Protein AF-0000000066164295 (afdb_homodimer)

Sequence (634 aa):
MLNEFIYPDKIFWEEKTDTYGRLVVEPLERGFGTTVGNSLRRVLLSSISGTAITAVKIYGIYHEFSAIEGVQEDAIELIANLKKIKFLMKGDSDVEILYLQKKGEGEVKASDIKTPPNVEILNPDQYIATITDPNKELNIEIRVERGRGYVPVEEMEAIGEVGWILVDADFSPVKKVGFRVDNVRVGKKSTYERLTLEIFTNGIKTPDQCMQEAIEILKKHYELLENIFTEKPTVPQKVAVDELAEKLSLSIEELDISQRALNSLKRIGITTIGDLVRMTEDELKSTKNIGRKALAEIKEALHKLGLELGMNIETQRMLNEFIYPDKIFWEEKTDTYGRLVVEPLERGFGTTVGNSLRRVLLSSISGTAITAVKIYGIYHEFSAIEGVQEDAIELIANLKKIKFLMKGDSDVEILYLQKKGEGEVKASDIKTPPNVEILNPDQYIATITDPNKELNIEIRVERGRGYVPVEEMEAIGEVGWILVDADFSPVKKVGFRVDNVRVGKKSTYERLTLEIFTNGIKTPDQCMQEAIEILKKHYELLENIFTEKPTVPQKVAVDELAEKLSLSIEELDISQRALNSLKRIGITTIGDLVRMTEDELKSTKNIGRKALAEIKEALHKLGLELGMNIETQR

Foldseek 3Di:
DPDPADAWPDWDWPDFDLFKTKIKTDFHAPPVLCVVQVLLQVCLQWPFKFKFWFKKFWPPDQEQPAQDPQWPDRSVQLVVLVRLWGKAFADDDFKDKKKAKDAAWFWDWQLRIDDPPRIDTPCGRRTRTTGRDRGDIIIMIIMMGMDTAKDQPVRDDDDPDGRMDTGITGGRQWDDKDKDKDWDDDPDDDTGIMIMMMTGGSSSGTPVRSSVVSVVVVVVVVVVVVCPDPDPVPVPPCPQVVVVVVQQAAFPVPFPADPQLSVQCVVVPHTGNVSFQQAALVRQCPRPSCHPVRSVSNQVRQVVSVTHHNDPDPPPD/DPDPADAWPDWDWPDFDLFKTKIKTDFHAPPVLCVVQVLLQVCLQWPFKFKFWFKKFWPPDQEQPAQDPQWPDGSVQLVVLVRLWGKAFADDDFKDKKKAKDAAWFWDFLLRIDDPPRIDTPCRRRTRTTGRDRGDIIIMIIMMGMDTAKDQPVRDDDDPDGRMDTGITGGRQWDDKDKDKDWDDDPDDDTGIMIMMMTGGSSSGTPVRSSVVSVVVVVVVVVVVVPDDPDPPPPPPCPQVVVVVVQQAAFPVPFPADPQLSVQCVVVPHTGNVSFQQAALVRQCPRPSCHPVRSVSNQVRQVVSVTHHNDPDPPPD

Structure (mmCIF, N/CA/C/O backbone):
data_AF-0000000066164295-model_v1
#
loop_
_entity.id
_entity.type
_entity.pdbx_description
1 polymer 'DNA-directed RNA polymerase subunit alpha'
#
loop_
_atom_site.group_PDB
_atom_site.id
_atom_site.type_symbol
_atom_site.label_atom_id
_atom_site.label_alt_id
_atom_site.label_comp_id
_atom_site.label_asym_id
_atom_site.label_entity_id
_atom_site.label_seq_id
_atom_site.pdbx_PDB_ins_code
_atom_site.Cartn_x
_atom_site.Cartn_y
_atom_site.Cartn_z
_atom_site.occupancy
_atom_site.B_iso_or_equiv
_atom_site.auth_seq_id
_atom_site.auth_comp_id
_atom_site.auth_asym_id
_atom_site.auth_atom_id
_atom_site.pdbx_PDB_model_num
ATOM 1 N N . MET A 1 1 ? 15.5 -21.812 -12.141 1 38.5 1 MET A N 1
ATOM 2 C CA . MET A 1 1 ? 15.297 -21.734 -10.695 1 38.5 1 MET A CA 1
ATOM 3 C C . MET A 1 1 ? 14.305 -20.625 -10.352 1 38.5 1 MET A C 1
ATOM 5 O O . MET A 1 1 ? 14.531 -19.453 -10.688 1 38.5 1 MET A O 1
ATOM 9 N N . LEU A 1 2 ? 13.016 -20.953 -10.336 1 50.47 2 LEU A N 1
ATOM 10 C CA . LEU A 1 2 ? 11.867 -20.062 -10.195 1 50.47 2 LEU A CA 1
ATOM 11 C C . LEU A 1 2 ? 12.07 -19.109 -9.023 1 50.47 2 LEU A C 1
ATOM 13 O O . LEU A 1 2 ? 12.398 -19.531 -7.914 1 50.47 2 LEU A O 1
ATOM 17 N N . ASN A 1 3 ? 12.422 -17.859 -9.305 1 60.12 3 ASN A N 1
ATOM 18 C CA . ASN A 1 3 ? 12.938 -16.719 -8.562 1 60.12 3 ASN A CA 1
ATOM 19 C C . ASN A 1 3 ? 12.039 -16.375 -7.375 1 60.12 3 ASN A C 1
ATOM 21 O O . ASN A 1 3 ? 10.812 -16.312 -7.516 1 60.12 3 ASN A O 1
ATOM 25 N N . GLU A 1 4 ? 12.5 -16.828 -6.184 1 73.31 4 GLU A N 1
ATOM 26 C CA . GLU A 1 4 ? 11.93 -16.422 -4.902 1 73.31 4 GLU A CA 1
ATOM 27 C C . GLU A 1 4 ? 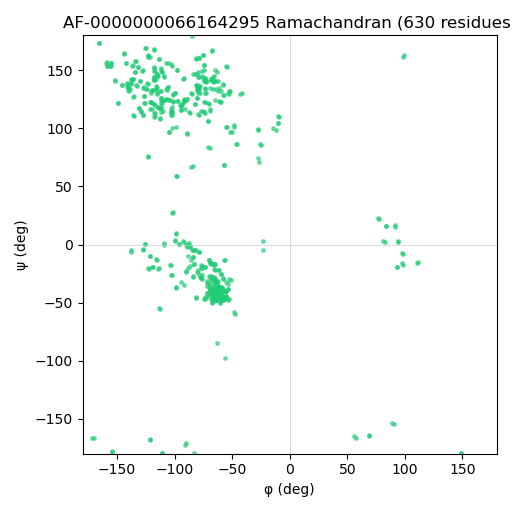11.602 -14.938 -4.875 1 73.31 4 GLU A C 1
ATOM 29 O O . GLU A 1 4 ? 12.32 -14.133 -5.477 1 73.31 4 GLU A O 1
ATOM 34 N N . PHE A 1 5 ? 10.43 -14.719 -4.461 1 86.44 5 PHE A N 1
ATOM 35 C CA . PHE A 1 5 ? 10.031 -13.328 -4.262 1 86.44 5 PHE A CA 1
ATOM 36 C C . PHE A 1 5 ? 11.039 -12.602 -3.381 1 86.44 5 PHE A C 1
ATOM 38 O O . PHE A 1 5 ? 11.438 -13.109 -2.332 1 86.44 5 PHE A O 1
ATOM 45 N N . ILE A 1 6 ? 11.438 -11.414 -3.834 1 88.62 6 ILE A N 1
ATOM 46 C CA . ILE A 1 6 ? 12.469 -10.734 -3.057 1 88.62 6 ILE A CA 1
ATOM 47 C C . ILE A 1 6 ? 11.875 -9.5 -2.389 1 88.62 6 ILE A C 1
ATOM 49 O O . ILE A 1 6 ? 10.938 -8.898 -2.904 1 88.62 6 ILE A O 1
ATOM 53 N N . TYR A 1 7 ? 12.445 -9.203 -1.208 1 92.5 7 TYR A N 1
ATOM 54 C CA . TYR A 1 7 ? 12.156 -7.98 -0.472 1 92.5 7 TYR A CA 1
ATOM 55 C C . TYR A 1 7 ? 13.367 -7.059 -0.445 1 92.5 7 TYR A C 1
ATOM 57 O O . TYR A 1 7 ? 14.508 -7.516 -0.559 1 92.5 7 TYR A O 1
ATOM 65 N N . PRO A 1 8 ? 13.031 -5.746 -0.378 1 92.81 8 PRO A N 1
ATOM 66 C CA . PRO A 1 8 ? 14.172 -4.832 -0.357 1 92.81 8 PRO A CA 1
ATOM 67 C C . PRO A 1 8 ? 15.062 -5.027 0.869 1 92.81 8 PRO A C 1
ATOM 69 O O . PRO A 1 8 ? 14.562 -5.277 1.967 1 92.81 8 PRO A O 1
ATOM 72 N N . ASP A 1 9 ? 16.359 -4.918 0.613 1 89.56 9 ASP A N 1
ATOM 73 C CA . ASP A 1 9 ? 17.312 -5.02 1.717 1 89.56 9 ASP A CA 1
ATOM 74 C C . ASP A 1 9 ? 18.156 -3.754 1.828 1 89.56 9 ASP A C 1
ATOM 76 O O . ASP A 1 9 ? 18.953 -3.611 2.762 1 89.56 9 ASP A O 1
ATOM 80 N N . LYS A 1 10 ? 18.031 -2.906 0.837 1 91.25 10 LYS A N 1
ATOM 81 C CA . LYS A 1 10 ? 18.672 -1.594 0.874 1 91.25 10 LYS A CA 1
ATOM 82 C C . LYS A 1 10 ? 17.641 -0.478 0.955 1 91.25 10 LYS A C 1
ATOM 84 O O . LYS A 1 10 ? 16.969 -0.175 -0.033 1 91.25 10 LYS A O 1
ATOM 89 N N . ILE A 1 11 ? 17.547 0.111 2.021 1 95 11 ILE A N 1
ATOM 90 C CA . ILE A 1 11 ? 16.656 1.227 2.297 1 95 11 ILE A CA 1
ATOM 91 C C . ILE A 1 11 ? 17.406 2.318 3.059 1 95 11 ILE A C 1
ATOM 93 O O . ILE A 1 11 ? 17.766 2.133 4.223 1 95 11 ILE A O 1
ATOM 97 N N . PHE A 1 12 ? 17.625 3.439 2.385 1 94.06 12 PHE A N 1
ATOM 98 C CA . PHE A 1 12 ? 18.438 4.461 3.035 1 94.06 12 PHE A CA 1
ATOM 99 C C . PHE A 1 12 ? 18.125 5.84 2.477 1 94.06 12 PHE A C 1
ATOM 101 O O . PHE A 1 12 ? 17.641 5.965 1.347 1 94.06 12 PHE A O 1
ATOM 108 N N . TRP A 1 13 ? 18.359 6.852 3.328 1 95.06 13 TRP A N 1
ATOM 109 C CA . TRP A 1 13 ? 18.281 8.234 2.871 1 95.06 13 TRP A CA 1
ATOM 110 C C . TRP A 1 13 ? 19.531 8.633 2.107 1 95.06 13 TRP A C 1
ATOM 112 O O . TRP A 1 13 ? 20.625 8.656 2.672 1 95.06 13 TRP A O 1
ATOM 122 N N . GLU A 1 14 ? 19.406 8.852 0.831 1 94.25 14 GLU A N 1
ATOM 123 C CA . GLU A 1 14 ? 20.547 9.344 0.054 1 94.25 14 GLU A CA 1
ATOM 124 C C . GLU A 1 14 ? 20.891 10.781 0.444 1 94.25 14 GLU A C 1
ATOM 126 O O . GLU A 1 14 ? 22.062 11.156 0.459 1 94.25 14 GLU A O 1
ATOM 131 N N . GLU A 1 15 ? 19.906 11.578 0.665 1 95 15 GLU A N 1
ATOM 132 C CA . GLU A 1 15 ? 19.984 12.953 1.148 1 95 15 GLU A CA 1
ATOM 133 C C . GLU A 1 15 ? 18.859 13.266 2.131 1 95 15 GLU A C 1
ATOM 135 O O . GLU A 1 15 ? 17.719 12.867 1.912 1 95 15 GLU A O 1
ATOM 140 N N . LYS A 1 16 ? 19.266 13.945 3.252 1 94.44 16 LYS A N 1
ATOM 141 C CA . LYS A 1 16 ? 18.234 14.312 4.223 1 94.44 16 LYS A CA 1
ATOM 142 C C . LYS A 1 16 ? 18.594 15.609 4.938 1 94.44 16 LYS A C 1
ATOM 144 O O . LYS A 1 16 ? 19.688 15.75 5.48 1 94.44 16 LYS A O 1
ATOM 149 N N . THR A 1 17 ? 17.703 16.547 4.801 1 96.44 17 THR A N 1
ATOM 150 C CA . THR A 1 17 ? 17.75 17.781 5.57 1 96.44 17 THR A CA 1
ATOM 151 C C . THR A 1 17 ? 16.469 17.953 6.391 1 96.44 17 THR A C 1
ATOM 153 O O . THR A 1 17 ? 15.68 17.016 6.52 1 96.44 17 THR A O 1
ATOM 156 N N . ASP A 1 18 ? 16.297 19.078 6.898 1 95.5 18 ASP A N 1
ATOM 157 C CA . ASP A 1 18 ? 15.125 19.328 7.719 1 95.5 18 ASP A CA 1
ATOM 158 C C . ASP A 1 18 ? 13.883 19.516 6.848 1 95.5 18 ASP A C 1
ATOM 160 O O . ASP A 1 18 ? 12.758 19.391 7.328 1 95.5 18 ASP A O 1
ATOM 164 N N . THR A 1 19 ? 14.133 19.828 5.59 1 97.38 19 THR A N 1
ATOM 165 C CA . THR A 1 19 ? 12.977 20.156 4.754 1 97.38 19 THR A CA 1
ATOM 166 C C . THR A 1 19 ? 12.977 19.312 3.482 1 97.38 19 THR A C 1
ATOM 168 O O . THR A 1 19 ? 12.062 19.422 2.662 1 97.38 19 THR A O 1
ATOM 171 N N . TYR A 1 20 ? 14.023 18.531 3.312 1 98 20 TYR A N 1
ATOM 172 C CA . TYR A 1 20 ? 14.148 17.734 2.102 1 98 20 TYR A CA 1
ATOM 173 C C . TYR A 1 20 ? 14.719 16.359 2.414 1 98 20 TYR A C 1
ATOM 175 O O . TYR A 1 20 ? 15.625 16.234 3.244 1 98 20 TYR A O 1
ATOM 183 N N . GLY A 1 21 ? 14.172 15.336 1.778 1 97.38 21 GLY A N 1
ATOM 184 C CA . GLY A 1 21 ? 14.695 13.984 1.879 1 97.38 21 GLY A CA 1
ATOM 185 C C . GLY A 1 21 ? 14.547 13.188 0.597 1 97.38 21 GLY A C 1
ATOM 186 O O . GLY A 1 21 ? 13.539 13.312 -0.105 1 97.38 21 GLY A O 1
ATOM 187 N N . ARG A 1 22 ? 15.57 12.523 0.33 1 97.75 22 ARG A N 1
ATOM 188 C CA . ARG A 1 22 ? 15.562 11.578 -0.783 1 97.75 22 ARG A CA 1
ATOM 189 C C . ARG A 1 22 ? 15.797 10.148 -0.294 1 97.75 22 ARG A C 1
ATOM 191 O O . ARG A 1 22 ? 16.891 9.82 0.178 1 97.75 22 ARG A O 1
ATOM 198 N N . LEU A 1 23 ? 14.828 9.289 -0.397 1 97.25 23 LEU A N 1
ATOM 199 C CA . LEU A 1 23 ? 14.852 7.914 0.096 1 97.25 23 LEU A CA 1
ATOM 200 C C . LEU A 1 23 ? 15 6.926 -1.056 1 97.25 23 LEU A C 1
ATOM 202 O O . LEU A 1 23 ? 14.328 7.051 -2.078 1 97.25 23 LEU A O 1
ATOM 206 N N . VAL A 1 24 ? 15.859 5.969 -0.858 1 97.12 24 VAL A N 1
ATOM 207 C CA . VAL A 1 24 ? 16.078 4.922 -1.852 1 97.12 24 VAL A CA 1
ATOM 208 C C . VAL A 1 24 ? 15.672 3.568 -1.271 1 97.12 24 VAL A C 1
ATOM 210 O O . VAL A 1 24 ? 16.031 3.236 -0.142 1 97.12 24 VAL A O 1
ATOM 213 N N . VAL A 1 25 ? 14.938 2.807 -2.043 1 96.75 25 VAL A N 1
ATOM 214 C CA . VAL A 1 25 ? 14.492 1.469 -1.664 1 96.75 25 VAL A CA 1
ATOM 215 C C . VAL A 1 25 ? 14.797 0.486 -2.795 1 96.75 25 VAL A C 1
ATOM 217 O O . VAL A 1 25 ? 14.297 0.647 -3.912 1 96.75 25 VAL A O 1
ATOM 220 N N . GLU A 1 26 ? 15.586 -0.466 -2.625 1 94.38 26 GLU A N 1
ATOM 221 C CA . GLU A 1 26 ? 15.922 -1.484 -3.615 1 94.38 26 GLU A CA 1
ATOM 222 C C . GLU A 1 26 ? 16.484 -2.74 -2.951 1 94.38 26 GLU A C 1
ATOM 224 O O . GLU A 1 26 ? 16.953 -2.689 -1.812 1 94.38 26 GLU A O 1
ATOM 229 N N . PRO A 1 27 ? 16.359 -3.875 -3.643 1 95.06 27 PRO A N 1
ATOM 230 C CA . PRO A 1 27 ? 15.641 -4.137 -4.891 1 95.06 27 PRO A CA 1
ATOM 231 C C . PRO A 1 27 ? 14.156 -4.414 -4.66 1 95.06 27 PRO A C 1
ATOM 233 O O . PRO A 1 27 ? 13.773 -4.883 -3.588 1 95.06 27 PRO A O 1
ATOM 236 N N . LEU A 1 28 ? 13.344 -3.996 -5.617 1 95.44 28 LEU A N 1
ATOM 237 C CA . LEU A 1 28 ? 11.914 -4.289 -5.59 1 95.44 28 LEU A CA 1
ATOM 238 C C . LEU A 1 28 ? 11.508 -5.137 -6.789 1 95.44 28 LEU A C 1
ATOM 240 O O . LEU A 1 28 ? 12.062 -4.98 -7.879 1 95.44 28 LEU A O 1
ATOM 244 N N . GLU A 1 29 ? 10.578 -6.074 -6.484 1 93.25 29 GLU A N 1
ATOM 245 C CA . GLU A 1 29 ? 10 -6.801 -7.613 1 93.25 29 GLU A CA 1
ATOM 246 C C . GLU A 1 29 ? 9.414 -5.84 -8.641 1 93.25 29 GLU A C 1
ATOM 248 O O . GLU A 1 29 ? 9.023 -4.723 -8.305 1 93.25 29 GLU A O 1
ATOM 253 N N . ARG A 1 30 ? 9.406 -6.34 -9.844 1 90.94 30 ARG A N 1
ATOM 254 C CA . ARG A 1 30 ? 8.828 -5.516 -10.898 1 90.94 30 ARG A CA 1
ATOM 255 C C . ARG A 1 30 ? 7.418 -5.059 -10.523 1 90.94 30 ARG A C 1
ATOM 257 O O . ARG A 1 30 ? 6.594 -5.867 -10.094 1 90.94 30 ARG A O 1
ATOM 264 N N . GLY A 1 31 ? 7.219 -3.73 -10.672 1 93 31 GLY A N 1
ATOM 265 C CA . GLY A 1 31 ? 5.906 -3.168 -10.383 1 93 31 GLY A CA 1
ATOM 266 C C . GLY A 1 31 ? 5.773 -2.666 -8.953 1 93 31 GLY A C 1
ATOM 267 O O . GLY A 1 31 ? 4.906 -1.845 -8.656 1 93 31 GLY A O 1
ATOM 268 N N . PHE A 1 32 ? 6.598 -3.092 -8.102 1 96.25 32 PHE A N 1
ATOM 269 C CA . PHE A 1 32 ? 6.469 -2.73 -6.695 1 96.25 32 PHE A CA 1
ATOM 270 C C . PHE A 1 32 ? 6.977 -1.313 -6.453 1 96.25 32 PHE A C 1
ATOM 272 O O . PHE A 1 32 ? 6.566 -0.658 -5.492 1 96.25 32 PHE A O 1
ATOM 279 N N . GLY A 1 33 ? 7.93 -0.9 -7.301 1 97.12 33 GLY A N 1
ATOM 280 C CA . GLY A 1 33 ? 8.312 0.498 -7.195 1 97.12 33 GLY A CA 1
ATOM 281 C C . GLY A 1 33 ? 7.137 1.451 -7.27 1 97.12 33 GLY A C 1
ATOM 282 O O . GLY A 1 33 ? 6.996 2.34 -6.426 1 97.12 33 GLY A O 1
ATOM 283 N N . THR A 1 34 ? 6.316 1.197 -8.242 1 96.19 34 THR A N 1
ATOM 284 C CA . THR A 1 34 ? 5.145 2.041 -8.445 1 96.19 34 THR A CA 1
ATOM 285 C C . THR A 1 34 ? 4.109 1.8 -7.352 1 96.19 34 THR A C 1
ATOM 287 O O . THR A 1 34 ? 3.484 2.742 -6.863 1 96.19 34 THR A O 1
ATOM 290 N N . THR A 1 35 ? 3.9 0.555 -6.984 1 96.25 35 THR A N 1
ATOM 291 C CA . THR A 1 35 ? 2.912 0.198 -5.973 1 96.25 35 THR A CA 1
ATOM 292 C C . THR A 1 35 ? 3.238 0.865 -4.637 1 96.25 35 THR A C 1
ATOM 294 O O . THR A 1 35 ? 2.396 1.554 -4.059 1 96.25 35 THR A O 1
ATOM 297 N N . VAL A 1 36 ? 4.414 0.76 -4.195 1 97.44 36 VAL A N 1
ATOM 298 C CA . VAL A 1 36 ? 4.852 1.32 -2.922 1 97.44 36 VAL A CA 1
ATOM 299 C C . VAL A 1 36 ? 4.996 2.836 -3.045 1 97.44 36 VAL A C 1
ATOM 301 O O . VAL A 1 36 ? 4.52 3.584 -2.189 1 97.44 36 VAL A O 1
ATOM 304 N N . GLY A 1 37 ? 5.648 3.268 -4.125 1 97.81 37 GLY A N 1
ATOM 305 C CA . GLY A 1 37 ? 5.875 4.688 -4.344 1 97.81 37 GLY A CA 1
ATOM 306 C C . GLY A 1 37 ? 4.59 5.496 -4.383 1 97.81 37 GLY A C 1
ATOM 307 O O . GLY A 1 37 ? 4.484 6.535 -3.725 1 97.81 37 GLY A O 1
ATOM 308 N N . ASN A 1 38 ? 3.656 5.008 -5.137 1 96.25 38 ASN A N 1
ATOM 309 C CA . ASN A 1 38 ? 2.393 5.723 -5.293 1 96.25 38 ASN A CA 1
ATOM 310 C C . ASN A 1 38 ? 1.605 5.758 -3.984 1 96.25 38 ASN A C 1
ATOM 312 O O . ASN A 1 38 ? 0.994 6.773 -3.65 1 96.25 38 ASN A O 1
ATOM 316 N N . SER A 1 39 ? 1.544 4.66 -3.326 1 97.56 39 SER A N 1
ATOM 317 C CA . SER A 1 39 ? 0.853 4.617 -2.041 1 97.56 39 SER A CA 1
ATOM 318 C C . SER A 1 39 ? 1.458 5.613 -1.056 1 97.56 39 SER A C 1
ATOM 320 O O . SER A 1 39 ? 0.733 6.371 -0.408 1 97.56 39 SER A O 1
ATOM 322 N N . LEU A 1 40 ? 2.729 5.656 -0.984 1 98.12 40 LEU A N 1
ATOM 323 C CA . LEU A 1 40 ? 3.422 6.559 -0.071 1 98.12 40 LEU A CA 1
ATOM 324 C C . LEU A 1 40 ? 3.199 8.016 -0.472 1 98.12 40 LEU A C 1
ATOM 326 O O . LEU A 1 40 ? 2.951 8.867 0.383 1 98.12 40 LEU A O 1
ATOM 330 N N . ARG A 1 41 ? 3.32 8.258 -1.77 1 97.88 41 ARG A N 1
ATOM 331 C CA . ARG A 1 41 ? 3.123 9.617 -2.252 1 97.88 41 ARG A CA 1
ATOM 332 C C . ARG A 1 41 ? 1.75 10.148 -1.85 1 97.88 41 ARG A C 1
ATOM 334 O O . ARG A 1 41 ? 1.634 11.266 -1.341 1 97.88 41 ARG A O 1
ATOM 341 N N . ARG A 1 42 ? 0.739 9.375 -2.039 1 96.06 42 ARG A N 1
ATOM 342 C CA . ARG A 1 42 ? -0.626 9.805 -1.75 1 96.06 42 ARG A CA 1
ATOM 343 C C . ARG A 1 42 ? -0.813 10.062 -0.26 1 96.06 42 ARG A C 1
ATOM 345 O O . ARG A 1 42 ? -1.384 11.086 0.13 1 96.06 42 ARG A O 1
ATOM 352 N N . VAL A 1 43 ? -0.344 9.141 0.555 1 97.25 43 VAL A N 1
ATOM 353 C CA . VAL A 1 43 ? -0.508 9.258 2 1 97.25 43 VAL A CA 1
ATOM 354 C C . VAL A 1 43 ? 0.295 10.445 2.516 1 97.25 43 VAL A C 1
ATOM 356 O O . VAL A 1 43 ? -0.194 11.227 3.342 1 97.25 43 VAL A O 1
ATOM 359 N N . LEU A 1 44 ? 1.493 10.648 1.997 1 98 44 LEU A N 1
ATOM 360 C CA . LEU A 1 44 ? 2.361 11.742 2.414 1 98 44 LEU A CA 1
ATOM 361 C C . LEU A 1 44 ? 1.725 13.094 2.096 1 98 44 LEU A C 1
ATOM 363 O O . LEU A 1 44 ? 1.836 14.039 2.883 1 98 44 LEU A O 1
ATOM 367 N N . LEU A 1 45 ? 1 13.141 1.046 1 95.81 45 LEU A N 1
ATOM 368 C CA . LEU A 1 45 ? 0.436 14.406 0.601 1 95.81 45 LEU A CA 1
ATOM 369 C C . LEU A 1 45 ? -0.868 14.711 1.332 1 95.81 45 LEU A C 1
ATOM 371 O O . LEU A 1 45 ? -1.179 15.875 1.601 1 95.81 45 LEU A O 1
ATOM 375 N N . SER A 1 46 ? -1.544 13.703 1.762 1 93 46 SER A N 1
ATOM 376 C CA . SER A 1 46 ? -2.928 13.961 2.146 1 93 46 SER A CA 1
ATOM 377 C C . SER A 1 46 ? -3.162 13.633 3.617 1 93 46 SER A C 1
ATOM 379 O O . SER A 1 46 ? -4.102 14.148 4.23 1 93 46 SER A O 1
ATOM 381 N N . SER A 1 47 ? -2.291 12.836 4.207 1 95.19 47 SER A N 1
ATOM 382 C CA . SER A 1 47 ? -2.771 12.195 5.426 1 95.19 47 SER A CA 1
ATOM 383 C C . SER A 1 47 ? -1.83 12.461 6.598 1 95.19 47 SER A C 1
ATOM 385 O O . SER A 1 47 ? -2.084 12.016 7.719 1 95.19 47 SER A O 1
ATOM 387 N N . ILE A 1 48 ? -0.809 13.172 6.355 1 96.88 48 ILE A N 1
ATOM 388 C CA . ILE A 1 48 ? 0.121 13.477 7.441 1 96.88 48 ILE A CA 1
ATOM 389 C C . ILE A 1 48 ? -0.443 14.602 8.305 1 96.88 48 ILE A C 1
ATOM 391 O O . ILE A 1 48 ? -0.941 15.602 7.785 1 96.88 48 ILE A O 1
ATOM 395 N N . SER A 1 49 ? -0.368 14.383 9.57 1 94.75 49 SER A N 1
ATOM 396 C CA . SER A 1 49 ? -0.917 15.359 10.5 1 94.75 49 SER A CA 1
ATOM 397 C C . SER A 1 49 ? -0.03 16.594 10.594 1 94.75 49 SER A C 1
ATOM 399 O O . SER A 1 49 ? 1.197 16.5 10.539 1 94.75 49 SER A O 1
ATOM 401 N N . GLY A 1 50 ? -0.666 17.75 10.68 1 95.38 50 GLY A N 1
ATOM 402 C CA . GLY A 1 50 ? 0.025 19.016 10.859 1 95.38 50 GLY A CA 1
ATOM 403 C C . GLY A 1 50 ? -0.828 20.078 11.531 1 95.38 50 GLY A C 1
ATOM 404 O O . GLY A 1 50 ? -1.922 19.781 12.016 1 95.38 50 GLY A O 1
ATOM 405 N N . THR A 1 51 ? -0.276 21.25 11.68 1 95.56 51 THR A N 1
ATOM 406 C CA . THR A 1 51 ? -0.959 22.359 12.336 1 95.56 51 THR A CA 1
ATOM 407 C C . THR A 1 51 ? -1.148 23.516 11.359 1 95.56 51 THR A C 1
ATOM 409 O O . THR A 1 51 ? -0.359 23.688 10.43 1 95.56 51 THR A O 1
ATOM 412 N N . ALA A 1 52 ? -2.211 24.219 11.586 1 96.19 52 ALA A N 1
ATOM 413 C CA . ALA A 1 52 ? -2.473 25.406 10.766 1 96.19 52 ALA A CA 1
ATOM 414 C C . ALA A 1 52 ? -3.361 26.406 11.508 1 96.19 52 ALA A C 1
ATOM 416 O O . ALA A 1 52 ? -4.066 26.031 12.445 1 96.19 52 ALA A O 1
ATOM 417 N N . ILE A 1 53 ? -3.26 27.625 11.117 1 96.94 53 ILE A N 1
ATOM 418 C CA . ILE A 1 53 ? -4.199 28.641 11.57 1 96.94 53 ILE A CA 1
ATOM 419 C C . ILE A 1 53 ? -5.551 28.438 10.891 1 96.94 53 ILE A C 1
ATOM 421 O O . ILE A 1 53 ? -5.621 28.266 9.672 1 96.94 53 ILE A O 1
ATOM 425 N N . THR A 1 54 ? -6.586 28.438 11.688 1 96.38 54 THR A N 1
ATOM 426 C CA . THR A 1 54 ? -7.91 28.203 11.117 1 96.38 54 THR A CA 1
ATOM 427 C C . THR A 1 54 ? -8.773 29.453 11.25 1 96.38 54 THR A C 1
ATOM 429 O O . THR A 1 54 ? -9.781 29.594 10.555 1 96.38 54 THR A O 1
ATOM 432 N N . ALA A 1 55 ? -8.391 30.312 12.18 1 96.69 55 ALA A N 1
ATOM 433 C CA . ALA A 1 55 ? -9.156 31.547 12.391 1 96.69 55 ALA A CA 1
ATOM 434 C C . ALA A 1 55 ? -8.305 32.594 13.094 1 96.69 55 ALA A C 1
ATOM 436 O O . ALA A 1 55 ? -7.355 32.281 13.805 1 96.69 55 ALA A O 1
ATOM 437 N N . VAL A 1 56 ? -8.688 33.844 12.828 1 97.31 56 VAL A N 1
ATOM 438 C CA . VAL A 1 56 ? -8 34.969 13.445 1 97.31 56 VAL A CA 1
ATOM 439 C C . VAL A 1 56 ? -9.016 36 13.891 1 97.31 56 VAL A C 1
ATOM 441 O O . VAL A 1 56 ? -10 36.25 13.195 1 97.31 56 VAL A O 1
ATOM 444 N N . LYS A 1 57 ? -8.766 36.531 15.047 1 96.75 57 LYS A N 1
ATOM 445 C CA . LYS A 1 57 ? -9.562 37.625 15.555 1 96.75 57 LYS A CA 1
ATOM 446 C C . LYS A 1 57 ? -8.703 38.875 15.758 1 96.75 57 LYS A C 1
ATOM 448 O O . LYS A 1 57 ? -7.84 38.906 16.625 1 96.75 57 LYS A O 1
ATOM 453 N N . ILE A 1 58 ? -8.93 39.875 14.922 1 96.31 58 ILE A N 1
ATOM 454 C CA . ILE A 1 58 ? -8.258 41.156 15.031 1 96.31 58 ILE A CA 1
ATOM 455 C C . ILE A 1 58 ? -9.203 42.188 15.648 1 96.31 58 ILE A C 1
ATOM 457 O O . ILE A 1 58 ? -10.227 42.531 15.047 1 96.31 58 ILE A O 1
ATOM 461 N N . TYR A 1 59 ? -8.812 42.656 16.781 1 94.38 59 TYR A N 1
ATOM 462 C CA . TYR A 1 59 ? -9.719 43.562 17.5 1 94.38 59 TYR A CA 1
ATOM 463 C C . TYR A 1 59 ? -9.992 44.812 16.688 1 94.38 59 TYR A C 1
ATOM 465 O O . TYR A 1 59 ? -9.055 45.531 16.281 1 94.38 59 TYR A O 1
ATOM 473 N N . GLY A 1 60 ? -11.242 45.125 16.406 1 90.94 60 GLY A N 1
ATOM 474 C CA . GLY A 1 60 ? -11.656 46.281 15.641 1 90.94 60 GLY A CA 1
ATOM 475 C C . GLY A 1 60 ? -11.922 45.969 14.18 1 90.94 60 GLY A C 1
ATOM 476 O O . GLY A 1 60 ? -12.359 46.844 13.422 1 90.94 60 GLY A O 1
ATOM 477 N N . ILE A 1 61 ? -11.594 44.75 13.781 1 91.56 61 ILE A N 1
ATOM 478 C CA . ILE A 1 61 ? -11.766 44.312 12.398 1 91.56 61 ILE A CA 1
ATOM 479 C C . ILE A 1 61 ? -12.719 43.125 12.344 1 91.56 61 ILE A C 1
ATOM 481 O O . ILE A 1 61 ? -12.555 42.156 13.078 1 91.56 61 ILE A O 1
ATOM 485 N N . TYR A 1 62 ? -13.688 43.219 11.391 1 86.94 62 TYR A N 1
ATOM 486 C CA . TYR A 1 62 ? -14.703 42.156 11.391 1 86.94 62 TYR A CA 1
ATOM 487 C C . TYR A 1 62 ? -14.648 41.344 10.102 1 86.94 62 TYR A C 1
ATOM 489 O O . TYR A 1 62 ? -15.289 40.312 10 1 86.94 62 TYR A O 1
ATOM 497 N N . HIS A 1 63 ? -13.93 41.844 9.148 1 87.88 63 HIS A N 1
ATOM 498 C CA . HIS A 1 63 ? -13.742 41.094 7.91 1 87.88 63 HIS A CA 1
ATOM 499 C C . HIS A 1 63 ? -12.336 41.312 7.352 1 87.88 63 HIS A C 1
ATOM 501 O O . HIS A 1 63 ? -11.633 42.25 7.758 1 87.88 63 HIS A O 1
ATOM 507 N N . GLU A 1 64 ? -11.961 40.469 6.441 1 88.5 64 GLU A N 1
ATOM 508 C CA . GLU A 1 64 ? -10.578 40.406 5.98 1 88.5 64 GLU A CA 1
ATOM 509 C C . GLU A 1 64 ? -10.289 41.531 4.992 1 88.5 64 GLU A C 1
ATOM 511 O O . GLU A 1 64 ? -9.125 41.812 4.672 1 88.5 64 GLU A O 1
ATOM 516 N N . PHE A 1 65 ? -11.211 42.344 4.535 1 88.88 65 PHE A N 1
ATOM 517 C CA . PHE A 1 65 ? -11.008 43.375 3.529 1 88.88 65 PHE A CA 1
ATOM 518 C C . PHE A 1 65 ? -10.922 44.75 4.176 1 88.88 65 PHE A C 1
ATOM 520 O O . PHE A 1 65 ? -11.172 45.781 3.521 1 88.88 65 PHE A O 1
ATOM 527 N N . SER A 1 66 ? -10.5 44.781 5.375 1 91.56 66 SER A N 1
ATOM 528 C CA . SER A 1 66 ? -10.461 46.031 6.117 1 91.56 66 SER A CA 1
ATOM 529 C C . SER A 1 66 ? -9.023 46.5 6.312 1 91.56 66 SER A C 1
ATOM 531 O O . SER A 1 66 ? -8.117 45.688 6.484 1 91.56 66 SER A O 1
ATOM 533 N N . ALA A 1 67 ? -8.922 47.812 6.262 1 94.56 67 ALA A N 1
ATOM 534 C CA . ALA A 1 67 ? -7.676 48.406 6.738 1 94.56 67 ALA A CA 1
ATOM 535 C C . ALA A 1 67 ? -7.602 48.375 8.266 1 94.56 67 ALA A C 1
ATOM 537 O O . ALA A 1 67 ? -8.633 48.312 8.938 1 94.56 67 ALA A O 1
ATOM 538 N N . ILE A 1 68 ? -6.438 48.375 8.719 1 95.94 68 ILE A N 1
ATOM 539 C CA . ILE A 1 68 ? -6.227 48.438 10.156 1 95.94 68 ILE A CA 1
ATOM 540 C C . ILE A 1 68 ? -5.625 49.812 10.523 1 95.94 68 ILE A C 1
ATOM 542 O O . ILE A 1 68 ? -4.469 50.094 10.195 1 95.94 68 ILE A O 1
ATOM 546 N N . GLU A 1 69 ? -6.418 50.5 11.242 1 94.81 69 GLU A N 1
ATOM 547 C CA . GLU A 1 69 ? -5.957 51.844 11.617 1 94.81 69 GLU A CA 1
ATOM 548 C C . GLU A 1 69 ? -4.688 51.75 12.453 1 94.81 69 GLU A C 1
ATOM 550 O O . GLU A 1 69 ? -4.613 51 13.414 1 94.81 69 GLU A O 1
ATOM 555 N N . GLY A 1 70 ? -3.637 52.594 12.07 1 96.38 70 GLY A N 1
ATOM 556 C CA . GLY A 1 70 ? -2.396 52.656 12.82 1 96.38 70 GLY A CA 1
ATOM 557 C C . GLY A 1 70 ? -1.425 51.531 12.484 1 96.38 70 GLY A C 1
ATOM 558 O O . GLY A 1 70 ? -0.408 51.375 13.164 1 96.38 70 GLY A O 1
ATOM 559 N N . VAL A 1 71 ? -1.801 50.75 11.578 1 97.25 71 VAL A N 1
ATOM 560 C CA . VAL A 1 71 ? -0.958 49.656 11.148 1 97.25 71 VAL A CA 1
ATOM 561 C C . VAL A 1 71 ? -0.7 49.75 9.641 1 97.25 71 VAL A C 1
ATOM 563 O O . VAL A 1 71 ? -1.6 50.094 8.875 1 97.25 71 VAL A O 1
ATOM 566 N N . GLN A 1 72 ? 0.462 49.5 9.195 1 97.94 72 GLN A N 1
ATOM 567 C CA . GLN A 1 72 ? 0.86 49.625 7.801 1 97.94 72 GLN A CA 1
ATOM 568 C C . GLN A 1 72 ? 0.102 48.625 6.922 1 97.94 72 GLN A C 1
ATOM 570 O O . GLN A 1 72 ? -0.388 49 5.848 1 97.94 72 GLN A O 1
ATOM 575 N N . GLU A 1 73 ? 0.022 47.375 7.301 1 97.38 73 GLU A N 1
ATOM 576 C CA . GLU A 1 73 ? -0.628 46.281 6.547 1 97.38 73 GLU A CA 1
ATOM 577 C C . GLU A 1 73 ? -2.141 46.312 6.746 1 97.38 73 GLU A C 1
ATOM 579 O O . GLU A 1 73 ? -2.625 46.656 7.828 1 97.38 73 GLU A O 1
ATOM 584 N N . ASP A 1 74 ? -2.836 45.938 5.738 1 97.06 74 ASP A N 1
ATOM 585 C CA . ASP A 1 74 ? -4.266 45.688 5.926 1 97.06 74 ASP A CA 1
ATOM 586 C C . ASP A 1 74 ? -4.52 44.281 6.461 1 97.06 74 ASP A C 1
ATOM 588 O O . ASP A 1 74 ? -3.58 43.531 6.73 1 97.06 74 ASP A O 1
ATOM 592 N N . ALA A 1 75 ? -5.777 43.969 6.645 1 97.06 75 ALA A N 1
ATOM 593 C CA . ALA A 1 75 ? -6.133 42.688 7.293 1 97.06 75 ALA A CA 1
ATOM 594 C C . ALA A 1 75 ? -5.699 41.5 6.445 1 97.06 75 ALA A C 1
ATOM 596 O O . ALA A 1 75 ? -5.203 40.5 6.977 1 97.06 75 ALA A O 1
ATOM 597 N N . ILE A 1 76 ? -5.809 41.562 5.129 1 97.12 76 ILE A N 1
ATOM 598 C CA . ILE A 1 76 ? -5.457 40.5 4.219 1 97.12 76 ILE A CA 1
ATOM 599 C C . ILE A 1 76 ? -3.957 40.219 4.305 1 97.12 76 ILE A C 1
ATOM 601 O O . ILE A 1 76 ? -3.543 39.062 4.449 1 97.12 76 ILE A O 1
ATOM 605 N N . GLU A 1 77 ? -3.236 41.219 4.258 1 97.88 77 GLU A N 1
ATOM 606 C CA . GLU A 1 77 ? -1.784 41.094 4.324 1 97.88 77 GLU A CA 1
ATOM 607 C C . GLU A 1 77 ? -1.337 40.562 5.68 1 97.88 77 GLU A C 1
ATOM 609 O O . GLU A 1 77 ? -0.444 39.719 5.75 1 97.88 77 GLU A O 1
ATOM 614 N N . LEU A 1 78 ? -1.943 41.062 6.711 1 98.06 78 LEU A N 1
ATOM 615 C CA . LEU A 1 78 ? -1.606 40.625 8.062 1 98.06 78 LEU A CA 1
ATOM 616 C C . LEU A 1 78 ? -1.886 39.156 8.227 1 98.06 78 LEU A C 1
ATOM 618 O O . LEU A 1 78 ? -1.044 38.406 8.742 1 98.06 78 LEU A O 1
ATOM 622 N N . ILE A 1 79 ? -2.99 38.75 7.707 1 97.75 79 ILE A N 1
ATOM 623 C CA . ILE A 1 79 ? -3.389 37.344 7.824 1 97.75 79 ILE A CA 1
ATOM 624 C C . ILE A 1 79 ? -2.438 36.469 7.008 1 97.75 79 ILE A C 1
ATOM 626 O O . ILE A 1 79 ? -2.037 35.375 7.457 1 97.75 79 ILE A O 1
ATOM 630 N N . ALA A 1 80 ? -2.125 36.938 5.855 1 97.81 80 ALA A N 1
ATOM 631 C CA . ALA A 1 80 ? -1.171 36.219 5.023 1 97.81 80 ALA A CA 1
ATOM 632 C C . ALA A 1 80 ? 0.159 36.031 5.75 1 97.81 80 ALA A C 1
ATOM 634 O O . ALA A 1 80 ? 0.772 34.969 5.668 1 97.81 80 ALA A O 1
ATOM 635 N N . ASN A 1 81 ? 0.541 37.031 6.426 1 98.44 81 ASN A N 1
ATOM 636 C CA . ASN A 1 81 ? 1.794 36.969 7.168 1 98.44 81 ASN A CA 1
ATOM 637 C C . ASN A 1 81 ? 1.691 36 8.352 1 98.44 81 ASN A C 1
ATOM 639 O O . ASN A 1 81 ? 2.65 35.312 8.672 1 98.44 81 ASN A O 1
ATOM 643 N N . LEU A 1 82 ? 0.578 36 8.969 1 98.31 82 LEU A N 1
ATOM 644 C CA . LEU A 1 82 ? 0.351 35.062 10.07 1 98.31 82 LEU A CA 1
ATOM 645 C C . LEU A 1 82 ? 0.445 33.625 9.594 1 98.31 82 LEU A C 1
ATOM 647 O O . LEU A 1 82 ? 0.986 32.781 10.305 1 98.31 82 LEU A O 1
ATOM 651 N N . LYS A 1 83 ? -0.022 33.375 8.391 1 97.12 83 LYS A N 1
ATOM 652 C CA . LYS A 1 83 ? -0.067 32.031 7.852 1 97.12 83 LYS A CA 1
ATOM 653 C C . LYS A 1 83 ? 1.339 31.484 7.582 1 97.12 83 LYS A C 1
ATOM 655 O O . LYS A 1 83 ? 1.528 30.281 7.406 1 97.12 83 LYS A O 1
ATOM 660 N N . LYS A 1 84 ? 2.281 32.344 7.551 1 97.25 84 LYS A N 1
ATOM 661 C CA . LYS A 1 84 ? 3.662 31.938 7.293 1 97.25 84 LYS A CA 1
ATOM 662 C C . LYS A 1 84 ? 4.348 31.469 8.57 1 97.25 84 LYS A C 1
ATOM 664 O O . LYS A 1 84 ? 5.449 30.922 8.523 1 97.25 84 LYS A O 1
ATOM 669 N N . ILE A 1 85 ? 3.729 31.688 9.688 1 97.75 85 ILE A N 1
ATOM 670 C CA . ILE A 1 85 ? 4.324 31.297 10.961 1 97.75 85 ILE A CA 1
ATOM 671 C C . ILE A 1 85 ? 4.238 29.781 11.109 1 97.75 85 ILE A C 1
ATOM 673 O O . ILE A 1 85 ? 3.211 29.172 10.797 1 97.75 85 ILE A O 1
ATOM 677 N N . LYS A 1 86 ? 5.281 29.203 11.641 1 96.56 86 LYS A N 1
ATOM 678 C CA . LYS A 1 86 ? 5.359 27.766 11.852 1 96.56 86 LYS A CA 1
ATOM 679 C C . LYS A 1 86 ? 5.117 27.406 13.312 1 96.56 86 LYS A C 1
ATOM 681 O O . LYS A 1 86 ? 5.969 27.641 14.172 1 96.56 86 LYS A O 1
ATOM 686 N N . PHE A 1 87 ? 3.971 26.75 13.508 1 96.44 87 PHE A N 1
ATOM 687 C CA . PHE A 1 87 ? 3.586 26.359 14.867 1 96.44 87 PHE A CA 1
ATOM 688 C C . PHE A 1 87 ? 3.801 24.875 15.078 1 96.44 87 PHE A C 1
ATOM 690 O O . PHE A 1 87 ? 3.289 24.047 14.32 1 96.44 87 PHE A O 1
ATOM 697 N N . LEU A 1 88 ? 4.535 24.562 16.062 1 95.5 88 LEU A N 1
ATOM 698 C CA . LEU A 1 88 ? 4.668 23.188 16.516 1 95.5 88 LEU A CA 1
ATOM 699 C C . LEU A 1 88 ? 3.838 22.953 17.781 1 95.5 88 LEU A C 1
ATOM 701 O O . LEU A 1 88 ? 4.078 23.578 18.812 1 95.5 88 LEU A O 1
ATOM 705 N N . MET A 1 89 ? 2.887 22.172 17.641 1 94.5 89 MET A N 1
ATOM 706 C CA . MET A 1 89 ? 2.033 21.844 18.781 1 94.5 89 MET A CA 1
ATOM 707 C C . MET A 1 89 ? 2.396 20.484 19.359 1 94.5 89 MET A C 1
ATOM 709 O O . MET A 1 89 ? 2.391 19.484 18.641 1 94.5 89 MET A O 1
ATOM 713 N N . LYS A 1 90 ? 2.688 20.531 20.578 1 91.12 90 LYS A N 1
ATOM 714 C CA . LYS A 1 90 ? 3.035 19.297 21.281 1 91.12 90 LYS A CA 1
ATOM 715 C C . LYS A 1 90 ? 1.872 18.812 22.141 1 91.12 90 LYS A C 1
ATOM 717 O O . LYS A 1 90 ? 0.971 19.578 22.469 1 91.12 90 LYS A O 1
ATOM 722 N N . GLY A 1 91 ? 1.893 17.578 22.359 1 84.56 91 GLY A N 1
ATOM 723 C CA . GLY A 1 91 ? 0.876 17.016 23.234 1 84.56 91 GLY A CA 1
ATOM 724 C C . GLY A 1 91 ? -0.388 16.609 22.5 1 84.56 91 GLY A C 1
ATOM 725 O O . GLY A 1 91 ? -0.356 16.328 21.312 1 84.56 91 GLY A O 1
ATOM 726 N N . ASP A 1 92 ? -1.568 16.609 23.25 1 83.75 92 ASP A N 1
ATOM 727 C CA . ASP A 1 92 ? -2.771 15.969 22.719 1 83.75 92 ASP A CA 1
ATOM 728 C C . ASP A 1 92 ? -3.818 17.016 22.328 1 83.75 92 ASP A C 1
ATOM 730 O O . ASP A 1 92 ? -4.871 16.672 21.797 1 83.75 92 ASP A O 1
ATOM 734 N N . SER A 1 93 ? -3.449 18.266 22.516 1 85.75 93 SER A N 1
ATOM 735 C CA . SER A 1 93 ? -4.43 19.297 22.188 1 85.75 93 SER A CA 1
ATOM 736 C C . SER A 1 93 ? -4.598 19.438 20.688 1 85.75 93 SER A C 1
ATOM 738 O O . SER A 1 93 ? -3.619 19.391 19.938 1 85.75 93 SER A O 1
ATOM 740 N N . ASP A 1 94 ? -5.84 19.625 20.312 1 90.06 94 ASP A N 1
ATOM 741 C CA . ASP A 1 94 ? -6.121 19.766 18.891 1 90.06 94 ASP A CA 1
ATOM 742 C C . ASP A 1 94 ? -6.359 21.219 18.5 1 90.06 94 ASP A C 1
ATOM 744 O O . ASP A 1 94 ? -6.324 21.562 17.312 1 90.06 94 ASP A O 1
ATOM 748 N N . VAL A 1 95 ? -6.637 22.016 19.5 1 93.06 95 VAL A N 1
ATOM 749 C CA . VAL A 1 95 ? -6.914 23.422 19.234 1 93.06 95 VAL A CA 1
ATOM 750 C C . VAL A 1 95 ? -6.242 24.297 20.297 1 93.06 95 VAL A C 1
ATOM 752 O O . VAL A 1 95 ? -6.27 23.953 21.484 1 93.06 95 VAL A O 1
ATOM 755 N N . GLU A 1 96 ? -5.613 25.297 19.891 1 95.38 96 GLU A N 1
ATOM 756 C CA . GLU A 1 96 ? -5.008 26.281 20.781 1 95.38 96 GLU A CA 1
ATOM 757 C C . GLU A 1 96 ? -5.285 27.703 20.297 1 95.38 96 GLU A C 1
ATOM 759 O O . GLU A 1 96 ? -5.297 27.969 19.094 1 95.38 96 GLU A O 1
ATOM 764 N N . ILE A 1 97 ? -5.516 28.578 21.25 1 95.94 97 ILE A N 1
ATOM 765 C CA . ILE A 1 97 ? -5.672 30 20.938 1 95.94 97 ILE A CA 1
ATOM 766 C C . ILE A 1 97 ? -4.445 30.766 21.422 1 95.94 97 ILE A C 1
ATOM 768 O O . ILE A 1 97 ? -4.062 30.672 22.594 1 95.94 97 ILE A O 1
ATOM 772 N N . LEU A 1 98 ? -3.857 31.453 20.516 1 97.81 98 LEU A N 1
ATOM 773 C CA . LEU A 1 98 ? -2.684 32.25 20.828 1 97.81 98 LEU A CA 1
ATOM 774 C C . LEU A 1 98 ? -3.035 33.75 20.828 1 97.81 98 LEU A C 1
ATOM 776 O O . LEU A 1 98 ? -4.008 34.156 20.203 1 97.81 98 LEU A O 1
ATOM 780 N N . TYR A 1 99 ? -2.174 34.531 21.594 1 97.81 99 TYR A N 1
ATOM 781 C CA . TYR A 1 99 ? -2.486 35.938 21.766 1 97.81 99 TYR A CA 1
ATOM 782 C C . TYR A 1 99 ? -1.299 36.812 21.375 1 97.81 99 TYR A C 1
ATOM 784 O O . TYR A 1 99 ? -0.152 36.5 21.703 1 97.81 99 TYR A O 1
ATOM 792 N N . LEU A 1 100 ? -1.566 37.812 20.672 1 98.12 100 LEU A N 1
ATOM 793 C CA . LEU A 1 100 ? -0.591 38.844 20.344 1 98.12 100 LEU A CA 1
ATOM 794 C C . LEU A 1 100 ? -1.061 40.219 20.828 1 98.12 100 LEU A C 1
ATOM 796 O O . LEU A 1 100 ? -2.162 40.656 20.5 1 98.12 100 LEU A O 1
ATOM 800 N N . GLN A 1 101 ? -0.314 40.75 21.719 1 96.94 101 GLN A N 1
ATOM 801 C CA . GLN A 1 101 ? -0.566 42.125 22.219 1 96.94 101 GLN A CA 1
ATOM 802 C C . GLN A 1 101 ? 0.696 42.969 22.156 1 96.94 101 GLN A C 1
ATOM 804 O O . GLN A 1 101 ? 1.699 42.656 22.797 1 96.94 101 GLN A O 1
ATOM 809 N N . LYS A 1 102 ? 0.631 43.938 21.359 1 96.69 102 LYS A N 1
ATOM 810 C CA . LYS A 1 102 ? 1.787 44.812 21.219 1 96.69 102 LYS A CA 1
ATOM 811 C C . LYS A 1 102 ? 1.356 46.281 21.094 1 96.69 102 LYS A C 1
ATOM 813 O O . LYS A 1 102 ? 0.442 46.594 20.328 1 96.69 102 LYS A O 1
ATOM 818 N N . LYS A 1 103 ? 1.985 47.125 21.828 1 95 103 LYS A N 1
ATOM 819 C CA . LYS A 1 103 ? 1.691 48.562 21.812 1 95 103 LYS A CA 1
ATOM 820 C C . LYS A 1 103 ? 2.904 49.375 21.359 1 95 103 LYS A C 1
ATOM 822 O O . LYS A 1 103 ? 4.039 49.062 21.734 1 95 103 LYS A O 1
ATOM 827 N N . GLY A 1 104 ? 2.635 50.469 20.609 1 92.81 104 GLY A N 1
ATOM 828 C CA . GLY A 1 104 ? 3.693 51.406 20.234 1 92.81 104 GLY A CA 1
ATOM 829 C C . GLY A 1 104 ? 4.207 51.156 18.812 1 92.81 104 GLY A C 1
ATOM 830 O O . GLY A 1 104 ? 4.004 50.094 18.25 1 92.81 104 GLY A O 1
ATOM 831 N N . GLU A 1 105 ? 4.848 52.094 18.328 1 95.5 105 GLU A N 1
ATOM 832 C CA . GLU A 1 105 ? 5.355 52.062 16.953 1 95.5 105 GLU A CA 1
ATOM 833 C C . GLU A 1 105 ? 6.477 51.031 16.797 1 95.5 105 GLU A C 1
ATOM 835 O O . GLU A 1 105 ? 7.32 50.906 17.688 1 95.5 105 GLU A O 1
ATOM 840 N N . GLY A 1 106 ? 6.371 50.219 15.68 1 96.62 106 GLY A N 1
ATOM 841 C CA . GLY A 1 106 ? 7.43 49.25 15.406 1 96.62 106 GLY A CA 1
ATOM 842 C C . GLY A 1 106 ? 6.93 48 14.719 1 96.62 106 GLY A C 1
ATOM 843 O O . GLY A 1 106 ? 5.738 47.875 14.43 1 96.62 106 GLY A O 1
ATOM 844 N N . GLU A 1 107 ? 7.875 47.156 14.5 1 97.94 107 GLU A N 1
ATOM 845 C CA . GLU A 1 107 ? 7.559 45.906 13.828 1 97.94 107 GLU A CA 1
ATOM 846 C C . GLU A 1 107 ? 6.973 44.875 14.805 1 97.94 107 GLU A C 1
ATOM 848 O O . GLU A 1 107 ? 7.406 44.812 15.961 1 97.94 107 GLU A O 1
ATOM 853 N N . VAL A 1 108 ? 6.008 44.25 14.359 1 98.31 108 VAL A N 1
ATOM 854 C CA . VAL A 1 108 ? 5.426 43.125 15.078 1 98.31 108 VAL A CA 1
ATOM 855 C C . VAL A 1 108 ? 5.902 41.812 14.453 1 98.31 108 VAL A C 1
ATOM 857 O O . VAL A 1 108 ? 5.801 41.625 13.234 1 98.31 108 VAL A O 1
ATOM 860 N N . LYS A 1 109 ? 6.414 40.875 15.289 1 98.56 109 LYS A N 1
ATOM 861 C CA . LYS A 1 109 ? 6.949 39.594 14.812 1 98.56 109 LYS A CA 1
ATOM 862 C C . LYS A 1 109 ? 6.281 38.438 15.516 1 98.56 109 LYS A C 1
ATOM 864 O O . LYS A 1 109 ? 5.527 38.625 16.469 1 98.56 109 LYS A O 1
ATOM 869 N N . ALA A 1 110 ? 6.574 37.281 14.938 1 98.5 110 ALA A N 1
ATOM 870 C CA . ALA A 1 110 ? 6.008 36.062 15.516 1 98.5 110 ALA A CA 1
ATOM 871 C C . ALA A 1 110 ? 6.43 35.906 16.969 1 98.5 110 ALA A C 1
ATOM 873 O O . ALA A 1 110 ? 5.688 35.312 17.781 1 98.5 110 ALA A O 1
ATOM 874 N N . SER A 1 111 ? 7.551 36.406 17.328 1 97.69 111 SER A N 1
ATOM 875 C CA . SER A 1 111 ? 8.07 36.312 18.703 1 97.69 111 SER A CA 1
ATOM 876 C C . SER A 1 111 ? 7.195 37.094 19.672 1 97.69 111 SER A C 1
ATOM 878 O O . SER A 1 111 ? 7.285 36.875 20.891 1 97.69 111 SER A O 1
ATOM 880 N N . ASP A 1 112 ? 6.379 37.969 19.125 1 97.81 112 ASP A N 1
ATOM 881 C CA . ASP A 1 112 ? 5.527 38.812 19.969 1 97.81 112 ASP A CA 1
ATOM 882 C C . ASP A 1 112 ? 4.262 38.062 20.375 1 97.81 112 ASP A C 1
ATOM 884 O O . ASP A 1 112 ? 3.492 38.531 21.219 1 97.81 112 ASP A O 1
ATOM 888 N N . ILE A 1 113 ? 4.113 36.875 19.844 1 98.25 113 ILE A N 1
ATOM 889 C CA . ILE A 1 113 ? 2.93 36.062 20.156 1 98.25 113 ILE A CA 1
ATOM 890 C C . ILE A 1 113 ? 3.15 35.281 21.438 1 98.25 113 ILE A C 1
ATOM 892 O O . ILE A 1 113 ? 4.188 34.656 21.625 1 98.25 113 ILE A O 1
ATOM 896 N N . LYS A 1 114 ? 2.195 35.375 22.328 1 97.44 114 LYS A N 1
ATOM 897 C CA . LYS A 1 114 ? 2.215 34.562 23.547 1 97.44 114 LYS A CA 1
ATOM 898 C C . LYS A 1 114 ? 1.664 33.156 23.281 1 97.44 114 LYS A C 1
ATOM 900 O O . LYS A 1 114 ? 0.52 33 22.844 1 97.44 114 LYS A O 1
ATOM 905 N N . THR A 1 115 ? 2.475 32.219 23.531 1 94.69 115 THR A N 1
ATOM 906 C CA . THR A 1 115 ? 2.086 30.844 23.25 1 94.69 115 THR A CA 1
ATOM 907 C C . THR A 1 115 ? 1.992 30.047 24.547 1 94.69 115 THR A C 1
ATOM 909 O O . THR A 1 115 ? 2.75 30.281 25.5 1 94.69 115 THR A O 1
ATOM 912 N N . PRO A 1 116 ? 1.054 29.125 24.609 1 94.31 116 PRO A N 1
ATOM 913 C CA . PRO A 1 116 ? 1.071 28.172 25.719 1 94.31 116 PRO A CA 1
ATOM 914 C C . PRO A 1 116 ? 2.271 27.234 25.656 1 94.31 116 PRO A C 1
ATOM 916 O O . PRO A 1 116 ? 2.982 27.188 24.656 1 94.31 116 PRO A O 1
ATOM 919 N N . PRO A 1 117 ? 2.51 26.516 26.75 1 93.31 117 PRO A N 1
ATOM 920 C CA . PRO A 1 117 ? 3.699 25.672 26.844 1 93.31 117 PRO A CA 1
ATOM 921 C C . PRO A 1 117 ? 3.74 24.594 25.75 1 93.31 117 PRO A C 1
ATOM 923 O O . PRO A 1 117 ? 4.82 24.141 25.375 1 93.31 117 PRO A O 1
ATOM 926 N N . ASN A 1 118 ? 2.658 24.203 25.234 1 95.12 118 ASN A N 1
ATOM 927 C CA . ASN A 1 118 ? 2.625 23.094 24.281 1 95.12 118 ASN A CA 1
ATOM 928 C C . ASN A 1 118 ? 2.738 23.578 22.844 1 95.12 118 ASN A C 1
ATOM 930 O O . ASN A 1 118 ? 2.635 22.781 21.906 1 95.12 118 ASN A O 1
ATOM 934 N N . VAL A 1 119 ? 2.891 24.859 22.688 1 96.69 119 VAL A N 1
ATOM 935 C CA . VAL A 1 119 ? 3.029 25.406 21.344 1 96.69 119 VAL A CA 1
ATOM 936 C C . VAL A 1 119 ? 4.367 26.125 21.219 1 96.69 119 VAL A C 1
ATOM 938 O O . VAL A 1 119 ? 4.734 26.922 22.078 1 96.69 119 VAL A O 1
ATOM 941 N N . GLU A 1 120 ? 5.035 25.812 20.172 1 96.56 120 GLU A N 1
ATOM 942 C CA . GLU A 1 120 ? 6.32 26.438 19.891 1 96.56 120 GLU A CA 1
ATOM 943 C C . GLU A 1 120 ? 6.324 27.078 18.5 1 96.56 120 GLU A C 1
ATOM 945 O O . GLU A 1 120 ? 5.832 26.484 17.531 1 96.56 120 GLU A O 1
ATOM 950 N N . ILE A 1 121 ? 6.828 28.297 18.5 1 97.56 121 ILE A N 1
ATOM 951 C CA . ILE A 1 121 ? 7.016 28.969 17.203 1 97.56 121 ILE A CA 1
ATOM 952 C C . ILE A 1 121 ? 8.422 28.688 16.688 1 97.56 121 ILE A C 1
ATOM 954 O O . ILE A 1 121 ? 9.414 29.047 17.328 1 97.56 121 ILE A O 1
ATOM 958 N N . LEU A 1 122 ? 8.539 28.172 15.516 1 96.62 122 LEU A N 1
ATOM 959 C CA . LEU A 1 122 ? 9.82 27.734 14.984 1 96.62 122 LEU A CA 1
ATOM 960 C C . LEU A 1 122 ? 10.523 28.859 14.227 1 96.62 122 LEU A C 1
ATOM 962 O O . LEU A 1 122 ? 11.734 28.812 14.023 1 96.62 122 LEU A O 1
ATOM 966 N N . ASN A 1 123 ? 9.797 29.797 13.758 1 97.12 123 ASN A N 1
ATOM 967 C CA . ASN A 1 123 ? 10.367 30.969 13.086 1 97.12 123 ASN A CA 1
ATOM 968 C C . ASN A 1 123 ? 9.945 32.281 13.75 1 97.12 123 ASN A C 1
ATOM 970 O O . ASN A 1 123 ? 9.25 33.094 13.141 1 97.12 123 ASN A O 1
ATOM 974 N N . PRO A 1 124 ? 10.5 32.594 14.828 1 97.75 124 PRO A N 1
ATOM 975 C CA . PRO A 1 124 ? 10.094 33.75 15.648 1 97.75 124 PRO A CA 1
ATOM 976 C C . PRO A 1 124 ? 10.336 35.062 14.953 1 97.75 124 PRO A C 1
ATOM 978 O O . PRO A 1 124 ? 9.734 36.094 15.32 1 97.75 124 PRO A O 1
ATOM 981 N N . ASP A 1 125 ? 11.133 35.125 13.914 1 98 125 ASP A N 1
ATOM 982 C CA . ASP A 1 125 ? 11.484 36.375 13.234 1 98 125 ASP A CA 1
ATOM 983 C C . ASP A 1 125 ? 10.492 36.688 12.117 1 98 125 ASP A C 1
ATOM 985 O O . ASP A 1 125 ? 10.578 37.719 11.477 1 98 125 ASP A O 1
ATOM 989 N N . GLN A 1 126 ? 9.578 35.844 11.961 1 98.19 126 GLN A N 1
ATOM 990 C CA . GLN A 1 126 ? 8.586 36.062 10.914 1 98.19 126 GLN A CA 1
ATOM 991 C C . GLN A 1 126 ? 7.867 37.406 11.109 1 98.19 126 GLN A C 1
ATOM 993 O O . GLN A 1 126 ? 7.34 37.688 12.188 1 98.19 126 GLN A O 1
ATOM 998 N N . TYR A 1 127 ? 7.832 38.219 10.055 1 98.5 127 TYR A N 1
ATOM 999 C CA . TYR A 1 127 ? 7.176 39.531 10.023 1 98.5 127 TYR A CA 1
ATOM 1000 C C . TYR A 1 127 ? 5.66 39.375 9.969 1 98.5 127 TYR A C 1
ATOM 1002 O O . TYR A 1 127 ? 5.145 38.562 9.188 1 98.5 127 TYR A O 1
ATOM 1010 N N . ILE A 1 128 ? 4.996 40.156 10.797 1 98.5 128 ILE A N 1
ATOM 1011 C CA . ILE A 1 128 ? 3.537 40.125 10.797 1 98.5 128 ILE A CA 1
ATOM 1012 C C . ILE A 1 128 ? 2.984 41.438 10.289 1 98.5 128 ILE A C 1
ATOM 1014 O O . ILE A 1 128 ? 2.207 41.469 9.328 1 98.5 128 ILE A O 1
ATOM 1018 N N . ALA A 1 129 ? 3.416 42.531 10.945 1 98.31 129 ALA A N 1
ATOM 1019 C CA . ALA A 1 129 ? 2.934 43.875 10.602 1 98.31 129 ALA A CA 1
ATOM 1020 C C . ALA A 1 129 ? 3.812 44.938 11.227 1 98.31 129 ALA A C 1
ATOM 1022 O O . ALA A 1 129 ? 4.789 44.656 11.914 1 98.31 129 ALA A O 1
ATOM 1023 N N . THR A 1 130 ? 3.492 46.188 10.812 1 98.56 130 THR A N 1
ATOM 1024 C CA . THR A 1 130 ? 4.168 47.344 11.406 1 98.56 130 THR A CA 1
ATOM 1025 C C . THR A 1 130 ? 3.154 48.344 11.953 1 98.56 130 THR A C 1
ATOM 1027 O O . THR A 1 130 ? 2.303 48.844 11.219 1 98.56 130 THR A O 1
ATOM 1030 N N . ILE A 1 131 ? 3.307 48.594 13.25 1 97.94 131 ILE A N 1
ATOM 1031 C CA . ILE A 1 131 ? 2.494 49.625 13.859 1 97.94 131 ILE A CA 1
ATOM 1032 C C . ILE A 1 131 ? 3.098 51 13.555 1 97.94 131 ILE A C 1
ATOM 1034 O O . ILE A 1 131 ? 4.281 51.25 13.812 1 97.94 131 ILE A O 1
ATOM 1038 N N . THR A 1 132 ? 2.256 51.875 13 1 97.19 132 THR A N 1
ATOM 1039 C CA . THR A 1 132 ? 2.75 53.188 12.609 1 97.19 132 THR A CA 1
ATOM 1040 C C . THR A 1 132 ? 2.324 54.25 13.617 1 97.19 132 THR A C 1
ATOM 1042 O O . THR A 1 132 ? 2.971 55.281 13.742 1 97.19 132 THR A O 1
ATOM 1045 N N . ASP A 1 133 ? 1.214 54.031 14.32 1 95.94 133 ASP A N 1
ATOM 1046 C CA . ASP A 1 133 ? 0.703 54.938 15.336 1 95.94 133 ASP A CA 1
ATOM 1047 C C . ASP A 1 133 ? 1.24 54.562 16.719 1 95.94 133 ASP A C 1
ATOM 1049 O O . ASP A 1 133 ? 0.985 53.469 17.219 1 95.94 133 ASP A O 1
ATOM 1053 N N . PRO A 1 134 ? 1.892 55.531 17.391 1 95 134 PRO A N 1
ATOM 1054 C CA . PRO A 1 134 ? 2.473 55.219 18.703 1 95 134 PRO A CA 1
ATOM 1055 C C . PRO A 1 134 ? 1.416 54.906 19.75 1 95 134 PRO A C 1
ATOM 1057 O O . PRO A 1 134 ? 1.719 54.25 20.75 1 95 134 PRO A O 1
ATOM 1060 N N . ASN A 1 135 ? 0.254 55.312 19.562 1 94.5 135 ASN A N 1
ATOM 1061 C CA . ASN A 1 135 ? -0.799 55.094 20.562 1 94.5 135 ASN A CA 1
ATOM 1062 C C . ASN A 1 135 ? -1.627 53.844 20.219 1 94.5 135 ASN A C 1
ATOM 1064 O O . ASN A 1 135 ? -2.537 53.5 20.969 1 94.5 135 ASN A O 1
ATOM 1068 N N . LYS A 1 136 ? -1.248 53.25 19.156 1 94.75 136 LYS A N 1
ATOM 1069 C CA . LYS A 1 136 ? -2.006 52.062 18.719 1 94.75 136 LYS A CA 1
ATOM 1070 C C . LYS A 1 136 ? -1.599 50.812 19.5 1 94.75 136 LYS A C 1
ATOM 1072 O O . LYS A 1 136 ? -0.411 50.594 19.719 1 94.75 136 LYS A O 1
ATOM 1077 N N . GLU A 1 137 ? -2.635 50.125 19.938 1 96.12 137 GLU A N 1
ATOM 1078 C CA . GLU A 1 137 ? -2.434 48.781 20.5 1 96.12 137 GLU A CA 1
ATOM 1079 C C . GLU A 1 137 ? -3.033 47.719 19.594 1 96.12 137 GLU A C 1
ATOM 1081 O O . GLU A 1 137 ? -4.238 47.719 19.328 1 96.12 137 GLU A O 1
ATOM 1086 N N . LEU A 1 138 ? -2.148 46.875 19.125 1 97 138 LEU A N 1
ATOM 1087 C CA . LEU A 1 138 ? -2.588 45.812 18.25 1 97 138 LEU A CA 1
ATOM 1088 C C . LEU A 1 138 ? -2.852 44.531 19.062 1 97 138 LEU A C 1
ATOM 1090 O O . LEU A 1 138 ? -1.945 44 19.703 1 97 138 LEU A O 1
ATOM 1094 N N . ASN A 1 139 ? -4.121 44.094 19.078 1 97.19 139 ASN A N 1
ATOM 1095 C CA . ASN A 1 139 ? -4.551 42.875 19.766 1 97.19 139 ASN A CA 1
ATOM 1096 C C . ASN A 1 139 ? -5.121 41.844 18.781 1 97.19 139 ASN A C 1
ATOM 1098 O O . ASN A 1 139 ? -6.07 42.125 18.047 1 97.19 139 ASN A O 1
ATOM 1102 N N . ILE A 1 140 ? -4.488 40.656 18.766 1 97.75 140 ILE A N 1
ATOM 1103 C CA . ILE A 1 140 ? -4.91 39.594 17.828 1 97.75 140 ILE A CA 1
ATOM 1104 C C . ILE A 1 140 ? -5.016 38.281 18.578 1 97.75 140 ILE A C 1
ATOM 1106 O O . ILE A 1 140 ? -4.16 37.938 19.406 1 97.75 140 ILE A O 1
ATOM 1110 N N . GLU A 1 141 ? -6.035 37.562 18.297 1 97.56 141 GLU A N 1
ATOM 1111 C CA . GLU A 1 141 ? -6.152 36.156 18.703 1 97.56 141 GLU A CA 1
ATOM 1112 C C . GLU A 1 141 ? -5.992 35.219 17.5 1 97.56 141 GLU A C 1
ATOM 1114 O O . GLU A 1 141 ? -6.562 35.469 16.438 1 97.56 141 GLU A O 1
ATOM 1119 N N . ILE A 1 142 ? -5.207 34.219 17.703 1 98.06 142 ILE A N 1
ATOM 1120 C CA . ILE A 1 142 ? -4.902 33.312 16.609 1 98.06 142 ILE A CA 1
ATOM 1121 C C . ILE A 1 142 ? -5.328 31.891 17.016 1 98.06 142 ILE A C 1
ATOM 1123 O O . ILE A 1 142 ? -4.844 31.344 18 1 98.06 142 ILE A O 1
ATOM 1127 N N . ARG A 1 143 ? -6.184 31.328 16.219 1 96.69 143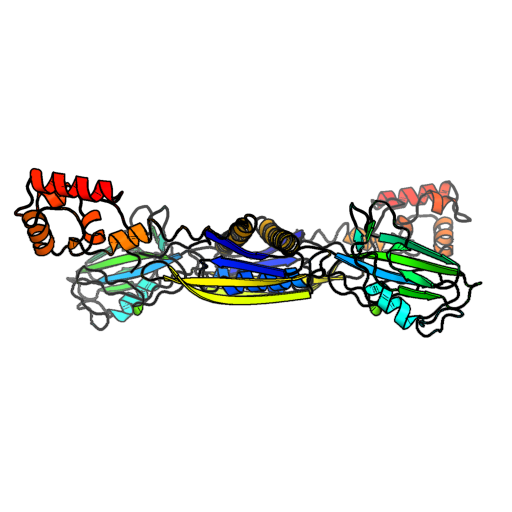 ARG A N 1
ATOM 1128 C CA . ARG A 1 143 ? -6.621 29.969 16.453 1 96.69 143 ARG A CA 1
ATOM 1129 C C . ARG A 1 143 ? -5.797 28.984 15.625 1 96.69 143 ARG A C 1
ATOM 1131 O O . ARG A 1 143 ? -5.777 29.062 14.391 1 96.69 143 ARG A O 1
ATOM 1138 N N . VAL A 1 144 ? -5.145 28.094 16.328 1 96.62 144 VAL A N 1
ATOM 1139 C CA . VAL A 1 144 ? -4.328 27.078 15.68 1 96.62 144 VAL A CA 1
ATOM 1140 C C . VAL A 1 144 ? -4.906 25.688 15.969 1 96.62 144 VAL A C 1
ATOM 1142 O O . VAL A 1 144 ? -5.246 25.375 17.109 1 96.62 144 VAL A O 1
ATOM 1145 N N . GLU A 1 145 ? -4.953 24.875 14.914 1 94.94 145 GLU A N 1
ATOM 1146 C CA . GLU A 1 145 ? -5.527 23.547 15.062 1 94.94 145 GLU A CA 1
ATOM 1147 C C . GLU A 1 145 ? -4.645 22.484 14.406 1 94.94 145 GLU A C 1
ATOM 1149 O O . GLU A 1 145 ? -3.799 22.812 13.57 1 94.94 145 GLU A O 1
ATOM 1154 N N . ARG A 1 146 ? -4.891 21.266 14.93 1 94.44 146 ARG A N 1
ATOM 1155 C CA . ARG A 1 146 ? -4.309 20.109 14.273 1 94.44 146 ARG A CA 1
ATOM 1156 C C . ARG A 1 146 ? -5.27 19.516 13.25 1 94.44 146 ARG A C 1
ATOM 1158 O O . ARG A 1 146 ? -6.484 19.516 13.461 1 94.44 146 ARG A O 1
ATOM 1165 N N . GLY A 1 147 ? -4.656 19.078 12.172 1 92.62 147 GLY A N 1
ATOM 1166 C CA . GLY A 1 147 ? -5.469 18.484 11.117 1 92.62 147 GLY A CA 1
ATOM 1167 C C . GLY A 1 147 ? -4.645 17.812 10.047 1 92.62 147 GLY A C 1
ATOM 1168 O O . GLY A 1 147 ? -3.504 17.406 10.289 1 92.62 147 GLY A O 1
ATOM 1169 N N . ARG A 1 148 ? -5.355 17.531 8.977 1 92.62 148 ARG A N 1
ATOM 1170 C CA . ARG A 1 148 ? -4.699 16.891 7.84 1 92.62 148 ARG A CA 1
ATOM 1171 C C . ARG A 1 148 ? -5.164 17.5 6.523 1 92.62 148 ARG A C 1
ATOM 1173 O O . ARG A 1 148 ? -6.328 17.891 6.387 1 92.62 148 ARG A O 1
ATOM 1180 N N . GLY A 1 149 ? -4.164 17.594 5.66 1 91.31 149 GLY A N 1
ATOM 1181 C CA . GLY A 1 149 ? -4.52 18.078 4.328 1 91.31 149 GLY A CA 1
ATOM 1182 C C . GLY A 1 149 ? -4.93 19.531 4.305 1 91.31 149 GLY A C 1
ATOM 1183 O O . GLY A 1 149 ? -4.598 20.297 5.215 1 91.31 149 GLY A O 1
ATOM 1184 N N . TYR A 1 150 ? -5.566 19.922 3.211 1 91.75 150 TYR A N 1
ATOM 1185 C CA . TYR A 1 150 ? -6.062 21.281 3.008 1 91.75 150 TYR A CA 1
ATOM 1186 C C . TYR A 1 150 ? -7.555 21.375 3.297 1 91.75 150 TYR A C 1
ATOM 1188 O O . TYR A 1 150 ? -8.336 20.547 2.805 1 91.75 150 TYR A O 1
ATOM 1196 N N . VAL A 1 151 ? -7.949 22.328 4.078 1 91.12 151 VAL A N 1
ATOM 1197 C CA . VAL A 1 151 ? -9.352 22.531 4.41 1 91.12 151 VAL A CA 1
ATOM 1198 C C . VAL A 1 151 ? -9.758 23.984 4.121 1 91.12 151 VAL A C 1
ATOM 1200 O O . VAL A 1 151 ? -9.336 24.906 4.828 1 91.12 151 VAL A O 1
ATOM 1203 N N . PRO A 1 152 ? -10.586 24.125 3.121 1 93.75 152 PRO A N 1
ATOM 1204 C CA . PRO A 1 152 ? -11.055 25.484 2.824 1 93.75 152 PRO A CA 1
ATOM 1205 C C . PRO A 1 152 ? -12.102 25.969 3.824 1 93.75 152 PRO A C 1
ATOM 1207 O O . PRO A 1 152 ? -12.734 25.172 4.516 1 93.75 152 PRO A O 1
ATOM 1210 N N . VAL A 1 153 ? -12.328 27.219 3.863 1 92.5 153 VAL A N 1
ATOM 1211 C CA . VAL A 1 153 ? -13.234 27.875 4.797 1 92.5 153 VAL A CA 1
ATOM 1212 C C . VAL A 1 153 ? -14.641 27.312 4.625 1 92.5 153 VAL A C 1
ATOM 1214 O O . VAL A 1 153 ? -15.367 27.125 5.609 1 92.5 153 VAL A O 1
ATOM 1217 N N . GLU A 1 154 ? -14.992 27.047 3.402 1 89.81 154 GLU A N 1
ATOM 1218 C CA . GLU A 1 154 ? -16.344 26.578 3.082 1 89.81 154 GLU A CA 1
ATOM 1219 C C . GLU A 1 154 ? -16.641 25.25 3.771 1 89.81 154 GLU A C 1
ATOM 1221 O O . GLU A 1 154 ? -17.797 24.906 4.004 1 89.81 154 GLU A O 1
ATOM 1226 N N . GLU A 1 155 ? -15.617 24.531 4.129 1 85.81 155 GLU A N 1
ATOM 1227 C CA . GLU A 1 155 ? -15.789 23.219 4.746 1 85.81 155 GLU A CA 1
ATOM 1228 C C . GLU A 1 155 ? -15.641 23.297 6.262 1 85.81 155 GLU A C 1
ATOM 1230 O O . GLU A 1 155 ? -15.766 22.297 6.957 1 85.81 155 GLU A O 1
ATOM 1235 N N . MET A 1 156 ? -15.477 24.484 6.762 1 86.75 156 MET A N 1
ATOM 1236 C CA . MET A 1 156 ? -15.258 24.656 8.195 1 86.75 156 MET A CA 1
ATOM 1237 C C . MET A 1 156 ? -16.562 25.031 8.898 1 86.75 156 MET A C 1
ATOM 1239 O O . MET A 1 156 ? -17.438 25.641 8.297 1 86.75 156 MET A O 1
ATOM 1243 N N . GLU A 1 157 ? -16.516 24.594 10.078 1 80.94 157 GLU A N 1
ATOM 1244 C CA . GLU A 1 157 ? -17.641 25.016 10.906 1 80.94 157 GLU A CA 1
ATOM 1245 C C . GLU A 1 157 ? -17.438 26.438 11.422 1 80.94 157 GLU A C 1
ATOM 1247 O O . GLU A 1 157 ? -16.312 26.828 11.742 1 80.94 157 GLU A O 1
ATOM 1252 N N . ALA A 1 158 ? -18.531 27.125 11.492 1 78.38 158 ALA A N 1
ATOM 1253 C CA . ALA A 1 158 ? -18.453 28.5 11.992 1 78.38 158 ALA A CA 1
ATOM 1254 C C . ALA A 1 158 ? -18.094 28.531 13.477 1 78.38 158 ALA A C 1
ATOM 1256 O O . ALA A 1 158 ? -18.484 27.641 14.234 1 78.38 158 ALA A O 1
ATOM 1257 N N . ILE A 1 159 ? -17.312 29.516 13.664 1 81 159 ILE A N 1
ATOM 1258 C CA . ILE A 1 159 ? -17.016 29.766 15.062 1 81 159 ILE A CA 1
ATOM 1259 C C . ILE A 1 159 ? -18.078 30.688 15.664 1 81 159 ILE A C 1
ATOM 1261 O O . ILE A 1 159 ? -18.375 31.75 15.125 1 81 159 ILE A O 1
ATOM 1265 N N . GLY A 1 160 ? -18.875 30.25 16.594 1 77.69 160 GLY A N 1
ATOM 1266 C CA . GLY A 1 160 ? -20.016 30.938 17.172 1 77.69 160 GLY A CA 1
ATOM 1267 C C . GLY A 1 160 ? -19.688 32.312 17.672 1 77.69 160 GLY A C 1
ATOM 1268 O O . GLY A 1 160 ? -20.547 33.219 17.656 1 77.69 160 GLY A O 1
ATOM 1269 N N . GLU A 1 161 ? -18.516 32.594 18.094 1 79.88 161 GLU A N 1
ATOM 1270 C CA . GLU A 1 161 ? -18.141 33.875 18.656 1 79.88 161 GLU A CA 1
ATOM 1271 C C . GLU A 1 161 ? -17.891 34.906 17.562 1 79.88 161 GLU A C 1
ATOM 1273 O O . GLU A 1 161 ? -17.234 34.594 16.562 1 79.88 161 GLU A O 1
ATOM 1278 N N . VAL A 1 162 ? -18.453 36.062 17.75 1 82.19 162 VAL A N 1
ATOM 1279 C CA . VAL A 1 162 ? -18.312 37.156 16.766 1 82.19 162 VAL A CA 1
ATOM 1280 C C . VAL A 1 162 ? -16.859 37.594 16.719 1 82.19 162 VAL A C 1
ATOM 1282 O O . VAL A 1 162 ? -16.172 37.656 17.734 1 82.19 162 VAL A O 1
ATOM 1285 N N . GLY A 1 163 ? -16.422 37.875 15.523 1 90.31 163 GLY A N 1
ATOM 1286 C CA . GLY A 1 163 ? -15.125 38.531 15.367 1 90.31 163 GLY A CA 1
ATOM 1287 C C . GLY A 1 163 ? -14.078 37.625 14.742 1 90.31 163 GLY A C 1
ATOM 1288 O O . GLY A 1 163 ? -13.047 38.094 14.273 1 90.31 163 GLY A O 1
ATOM 1289 N N . TRP A 1 164 ? -14.383 36.438 14.742 1 94.25 164 TRP A N 1
ATOM 1290 C CA . TRP A 1 164 ? -13.422 35.5 14.164 1 94.25 164 TRP A CA 1
ATOM 1291 C C . TRP A 1 164 ? -13.523 35.5 12.641 1 94.25 164 TRP A C 1
ATOM 1293 O O . TRP A 1 164 ? -14.617 35.406 12.086 1 94.25 164 TRP A O 1
ATOM 1303 N N . ILE A 1 165 ? -12.398 35.625 12.047 1 94.75 165 ILE A N 1
ATOM 1304 C CA . ILE A 1 165 ? -12.273 35.469 10.602 1 94.75 165 ILE A CA 1
ATOM 1305 C C . ILE A 1 165 ? -11.688 34.125 10.266 1 94.75 165 ILE A C 1
ATOM 1307 O O . ILE A 1 165 ? -10.523 33.844 10.562 1 94.75 165 ILE A O 1
ATOM 1311 N N . LEU A 1 166 ? -12.469 33.312 9.625 1 95.12 166 LEU A N 1
ATOM 1312 C CA . LEU A 1 166 ? -11.977 32 9.219 1 95.12 166 LEU A CA 1
ATOM 1313 C C . LEU A 1 166 ? -11.016 32.125 8.047 1 95.12 166 LEU A C 1
ATOM 1315 O O . LEU A 1 166 ? -11.195 32.969 7.168 1 95.12 166 LEU A O 1
ATOM 1319 N N . VAL A 1 167 ? -10.039 31.297 8.102 1 95.69 167 VAL A N 1
ATOM 1320 C CA . VAL A 1 167 ? -9.078 31.281 7.004 1 95.69 167 VAL A CA 1
ATOM 1321 C C . VAL A 1 167 ? -8.836 29.844 6.543 1 95.69 167 VAL A C 1
ATOM 1323 O O . VAL A 1 167 ? -8.953 28.906 7.332 1 95.69 167 VAL A O 1
ATOM 1326 N N . ASP A 1 168 ? -8.469 29.703 5.238 1 95.62 168 ASP A N 1
ATOM 1327 C CA . ASP A 1 168 ? -8.117 28.391 4.723 1 95.62 168 ASP A CA 1
ATOM 1328 C C . ASP A 1 168 ? -6.965 27.781 5.508 1 95.62 168 ASP A C 1
ATOM 1330 O O . ASP A 1 168 ? -5.996 28.469 5.836 1 95.62 168 ASP A O 1
ATOM 1334 N N . ALA A 1 169 ? -7.133 26.469 5.785 1 95.06 169 ALA A N 1
ATOM 1335 C CA . ALA A 1 169 ? -6.109 25.797 6.578 1 95.06 169 ALA A CA 1
ATOM 1336 C C . ALA A 1 169 ? -5.34 24.781 5.734 1 95.06 169 ALA A C 1
ATOM 1338 O O . ALA A 1 169 ? -5.938 23.922 5.098 1 95.06 169 ALA A O 1
ATOM 1339 N N . ASP A 1 170 ? -4.066 24.969 5.672 1 94.62 170 ASP A N 1
ATOM 1340 C CA . ASP A 1 170 ? -3.166 23.969 5.105 1 94.62 170 ASP A CA 1
ATOM 1341 C C . ASP A 1 170 ? -2.406 23.234 6.199 1 94.62 170 ASP A C 1
ATOM 1343 O O . ASP A 1 170 ? -1.329 23.656 6.617 1 94.62 170 ASP A O 1
ATOM 1347 N N . PHE A 1 171 ? -2.936 22.094 6.551 1 95.31 171 PHE A N 1
ATOM 1348 C CA . PHE A 1 171 ? -2.389 21.344 7.676 1 95.31 171 PHE A CA 1
ATOM 1349 C C . PHE A 1 171 ? -1.191 20.5 7.238 1 95.31 171 PHE A C 1
ATOM 1351 O O . PHE A 1 171 ? -0.421 20.031 8.078 1 95.31 171 PHE A O 1
ATOM 1358 N N . SER A 1 172 ? -1.014 20.281 5.992 1 96 172 SER A N 1
ATOM 1359 C CA . SER A 1 172 ? 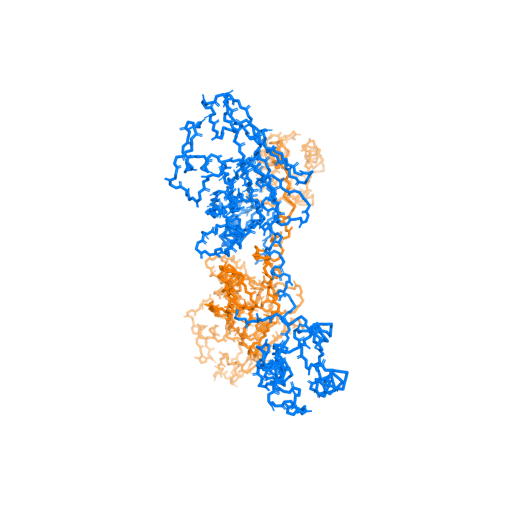-0.039 19.297 5.512 1 96 172 SER A CA 1
ATOM 1360 C C . SER A 1 172 ? 1.386 19.812 5.672 1 96 172 SER A C 1
ATOM 1362 O O . SER A 1 172 ? 1.747 20.844 5.09 1 96 172 SER A O 1
ATOM 1364 N N . PRO A 1 173 ? 2.178 19.109 6.359 1 97.5 173 PRO A N 1
ATOM 1365 C CA . PRO A 1 173 ? 3.59 19.5 6.43 1 97.5 173 PRO A CA 1
ATOM 1366 C C . PRO A 1 173 ? 4.363 19.141 5.16 1 97.5 173 PRO A C 1
ATOM 1368 O O . PRO A 1 173 ? 5.469 19.641 4.949 1 97.5 173 PRO A O 1
ATOM 1371 N N . VAL A 1 174 ? 3.822 18.25 4.367 1 98.31 174 VAL A N 1
ATOM 1372 C CA . VAL A 1 174 ? 4.453 17.844 3.121 1 98.31 174 VAL A CA 1
ATOM 1373 C C . VAL A 1 174 ? 4.008 18.75 1.98 1 98.31 174 VAL A C 1
ATOM 1375 O O . VAL A 1 174 ? 2.809 18.906 1.743 1 98.31 174 VAL A O 1
ATOM 1378 N N . LYS A 1 175 ? 4.945 19.312 1.321 1 97.12 175 LYS A N 1
ATOM 1379 C CA . LYS A 1 175 ? 4.633 20.281 0.265 1 97.12 175 LYS A CA 1
ATOM 1380 C C . LYS A 1 175 ? 4.688 19.609 -1.11 1 97.12 175 LYS A C 1
ATOM 1382 O O . LYS A 1 175 ? 3.896 19.938 -1.996 1 97.12 175 LYS A O 1
ATOM 1387 N N . LYS A 1 176 ? 5.602 18.75 -1.217 1 98.06 176 LYS A N 1
ATOM 1388 C CA . LYS A 1 176 ? 5.793 18.094 -2.504 1 98.06 176 LYS A CA 1
ATOM 1389 C C . LYS A 1 176 ? 6.379 16.703 -2.322 1 98.06 176 LYS A C 1
ATOM 1391 O O . LYS A 1 176 ? 7.238 16.484 -1.466 1 98.06 176 LYS A O 1
ATOM 1396 N N . VAL A 1 177 ? 5.898 15.82 -3.105 1 98.56 177 VAL A N 1
ATOM 1397 C CA . VAL A 1 177 ? 6.438 14.461 -3.146 1 98.56 177 VAL A CA 1
ATOM 1398 C C . VAL A 1 177 ? 6.602 14.016 -4.598 1 98.56 177 VAL A C 1
ATOM 1400 O O . VAL A 1 177 ? 5.691 14.18 -5.41 1 98.56 177 VAL A O 1
ATOM 1403 N N . GLY A 1 178 ? 7.699 13.586 -4.926 1 98.12 178 GLY A N 1
ATOM 1404 C CA . GLY A 1 178 ? 7.965 12.93 -6.199 1 98.12 178 GLY A CA 1
ATOM 1405 C C . GLY A 1 178 ? 8.648 11.586 -6.047 1 98.12 178 GLY A C 1
ATOM 1406 O O . GLY 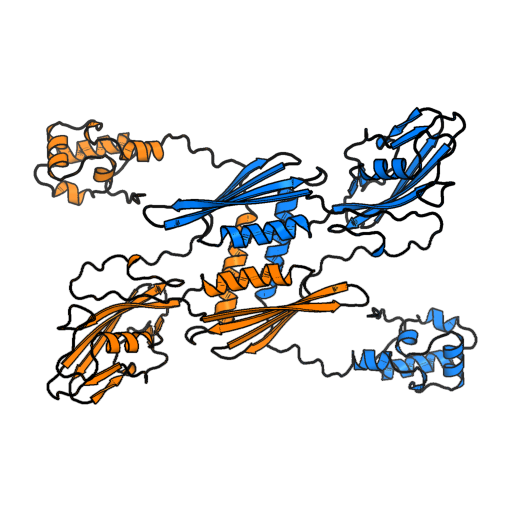A 1 178 ? 9.336 11.344 -5.051 1 98.12 178 GLY A O 1
ATOM 1407 N N . PHE A 1 179 ? 8.375 10.695 -6.98 1 97.75 179 PHE A N 1
ATOM 1408 C CA . PHE A 1 179 ? 9.141 9.453 -6.949 1 97.75 179 PHE A CA 1
ATOM 1409 C C . PHE A 1 179 ? 9.477 8.984 -8.359 1 97.75 179 PHE A C 1
ATOM 1411 O O . PHE A 1 179 ? 8.82 9.398 -9.328 1 97.75 179 PHE A O 1
ATOM 1418 N N . ARG A 1 180 ? 10.492 8.234 -8.461 1 98 180 ARG A N 1
ATOM 1419 C CA . ARG A 1 180 ? 10.938 7.621 -9.703 1 98 180 ARG A CA 1
ATOM 1420 C C . ARG A 1 180 ? 11.281 6.152 -9.5 1 98 180 ARG A C 1
ATOM 1422 O O . ARG A 1 180 ? 11.727 5.758 -8.414 1 98 180 ARG A O 1
ATOM 1429 N N . VAL A 1 181 ? 11.07 5.383 -10.547 1 97.75 181 VAL A N 1
ATOM 1430 C CA . VAL A 1 181 ? 11.383 3.957 -10.531 1 97.75 181 VAL A CA 1
ATOM 1431 C C . VAL A 1 181 ? 12.391 3.637 -11.625 1 97.75 181 VAL A C 1
ATOM 1433 O O . VAL A 1 181 ? 12.164 3.945 -12.797 1 97.75 181 VAL A O 1
ATOM 1436 N N . ASP A 1 182 ? 13.484 3.08 -11.219 1 96.88 182 ASP A N 1
ATOM 1437 C CA . ASP A 1 182 ? 14.523 2.664 -12.156 1 96.88 182 ASP A CA 1
ATOM 1438 C C . ASP A 1 182 ? 14.742 1.154 -12.102 1 96.88 182 ASP A C 1
ATOM 1440 O O . ASP A 1 182 ? 14.461 0.518 -11.086 1 96.88 182 ASP A O 1
ATOM 1444 N N . ASN A 1 183 ? 15.188 0.672 -13.258 1 93.5 183 ASN A N 1
ATOM 1445 C CA . ASN A 1 183 ? 15.547 -0.742 -13.273 1 93.5 183 ASN A CA 1
ATOM 1446 C C . ASN A 1 183 ? 16.938 -0.977 -12.68 1 93.5 183 ASN A C 1
ATOM 1448 O O . ASN A 1 183 ? 17.859 -0.181 -12.898 1 93.5 183 ASN A O 1
ATOM 1452 N N . VAL A 1 184 ? 17 -2.012 -11.859 1 90.25 184 VAL A N 1
ATOM 1453 C CA . VAL A 1 184 ? 18.281 -2.402 -11.312 1 90.25 184 VAL A CA 1
ATOM 1454 C C . VAL A 1 184 ? 18.5 -3.902 -11.5 1 90.25 184 VAL A C 1
ATOM 1456 O O . VAL A 1 184 ? 17.531 -4.668 -11.562 1 90.25 184 VAL A O 1
ATOM 1459 N N . ARG A 1 185 ? 19.688 -4.246 -11.82 1 82.44 185 ARG A N 1
ATOM 1460 C CA . ARG A 1 185 ? 20 -5.66 -12.023 1 82.44 185 ARG A CA 1
ATOM 1461 C C . ARG A 1 185 ? 20.547 -6.289 -10.742 1 82.44 185 ARG A C 1
ATOM 1463 O O . ARG A 1 185 ? 21.328 -5.66 -10.023 1 82.44 185 ARG A O 1
ATOM 1470 N N . VAL A 1 186 ? 19.859 -7.258 -10.328 1 72.38 186 VAL A N 1
ATOM 1471 C CA . VAL A 1 186 ? 20.375 -8.047 -9.211 1 72.38 186 VAL A CA 1
ATOM 1472 C C . VAL A 1 186 ? 20.859 -9.406 -9.711 1 72.38 186 VAL A C 1
ATOM 1474 O O . VAL A 1 186 ? 20.078 -10.172 -10.281 1 72.38 186 VAL A O 1
ATOM 1477 N N . GLY A 1 187 ? 22 -9.711 -9.438 1 61.41 187 GLY A N 1
ATOM 1478 C CA . GLY A 1 187 ? 22.578 -10.938 -9.953 1 61.41 187 GLY A CA 1
ATOM 1479 C C . GLY A 1 187 ? 22.547 -11.023 -11.469 1 61.41 187 GLY A C 1
ATOM 1480 O O . GLY A 1 187 ? 22.719 -10.016 -12.156 1 61.41 187 GLY A O 1
ATOM 1481 N N . LYS A 1 188 ? 22.766 -12.117 -12.102 1 54.88 188 LYS A N 1
ATOM 1482 C CA . LYS A 1 188 ? 22.875 -12.32 -13.547 1 54.88 188 LYS A CA 1
ATOM 1483 C C . LYS A 1 188 ? 21.547 -12.07 -14.242 1 54.88 188 LYS A C 1
ATOM 1485 O O . LYS A 1 188 ? 21.516 -11.75 -15.43 1 54.88 188 LYS A O 1
ATOM 1490 N N . LYS A 1 189 ? 20.344 -12.242 -13.633 1 56.06 189 LYS A N 1
ATOM 1491 C CA . LYS A 1 189 ? 19.266 -12.328 -14.617 1 56.06 189 LYS A CA 1
ATOM 1492 C C . LYS A 1 189 ? 18.047 -11.539 -14.164 1 56.06 189 LYS A C 1
ATOM 1494 O O . LYS A 1 189 ? 17.109 -11.344 -14.945 1 56.06 189 LYS A O 1
ATOM 1499 N N . SER A 1 190 ? 18.016 -10.953 -12.953 1 66.75 190 SER A N 1
ATOM 1500 C CA . SER A 1 190 ? 16.672 -10.461 -12.688 1 66.75 190 SER A CA 1
ATOM 1501 C C . SER A 1 190 ? 16.656 -8.938 -12.578 1 66.75 190 SER A C 1
ATOM 1503 O O . SER A 1 190 ? 17.562 -8.344 -12 1 66.75 190 SER A O 1
ATOM 1505 N N . THR A 1 191 ? 15.883 -8.508 -13.547 1 83.94 191 THR A N 1
ATOM 1506 C CA . THR A 1 191 ? 15.641 -7.074 -13.492 1 83.94 191 THR A CA 1
ATOM 1507 C C . THR A 1 191 ? 14.641 -6.73 -12.398 1 83.94 191 THR A C 1
ATOM 1509 O O . THR A 1 191 ? 13.531 -7.273 -12.367 1 83.94 191 THR A O 1
ATOM 1512 N N . TYR A 1 192 ? 15.242 -5.992 -11.438 1 92.75 192 TYR A N 1
ATOM 1513 C CA . TYR A 1 192 ? 14.422 -5.484 -10.344 1 92.75 192 TYR A CA 1
ATOM 1514 C C . TYR A 1 192 ? 14.281 -3.969 -10.43 1 92.75 192 TYR A C 1
ATOM 1516 O O . TYR A 1 192 ? 14.68 -3.355 -11.422 1 92.75 192 TYR A O 1
ATOM 1524 N N . GLU A 1 193 ? 13.539 -3.461 -9.438 1 96.19 193 GLU A N 1
ATOM 1525 C CA . GLU A 1 193 ? 13.289 -2.023 -9.461 1 96.19 193 GLU A CA 1
ATOM 1526 C C . GLU A 1 193 ? 13.93 -1.329 -8.266 1 96.19 193 GLU A C 1
ATOM 1528 O O . GLU A 1 193 ? 14.117 -1.942 -7.207 1 96.19 193 GLU A O 1
ATOM 1533 N N . ARG A 1 194 ? 14.359 -0.109 -8.531 1 97 194 ARG A N 1
ATOM 1534 C CA . ARG A 1 194 ? 14.766 0.832 -7.492 1 97 194 ARG A CA 1
ATOM 1535 C C . ARG A 1 194 ? 13.781 1.992 -7.391 1 97 194 ARG A C 1
ATOM 1537 O O . ARG A 1 194 ? 13.492 2.654 -8.391 1 97 194 ARG A O 1
ATOM 1544 N N . LEU A 1 195 ? 13.266 2.188 -6.211 1 98.19 195 LEU A N 1
ATOM 1545 C CA . LEU A 1 195 ? 12.391 3.32 -5.941 1 98.19 195 LEU A CA 1
ATOM 1546 C C . LEU A 1 195 ? 13.172 4.469 -5.301 1 98.19 195 LEU A C 1
ATOM 1548 O O . LEU A 1 195 ? 13.859 4.273 -4.297 1 98.19 195 LEU A O 1
ATOM 1552 N N . THR A 1 196 ? 13.125 5.582 -5.902 1 98.44 196 THR A N 1
ATOM 1553 C CA . THR A 1 196 ? 13.656 6.809 -5.328 1 98.44 196 THR A CA 1
ATOM 1554 C C . THR A 1 196 ? 12.539 7.801 -5.027 1 98.44 196 THR A C 1
ATOM 1556 O O . THR A 1 196 ? 11.852 8.258 -5.941 1 98.44 196 THR A O 1
ATOM 1559 N N . LEU A 1 197 ? 12.375 8.133 -3.783 1 98.19 197 LEU A N 1
ATOM 1560 C CA . LEU A 1 197 ? 11.328 9.039 -3.334 1 98.19 197 LEU A CA 1
ATOM 1561 C C . LEU A 1 197 ? 11.922 10.352 -2.824 1 98.19 197 LEU A C 1
ATOM 1563 O O . LEU A 1 197 ? 12.867 10.336 -2.035 1 98.19 197 LEU A O 1
ATOM 1567 N N . GLU A 1 198 ? 11.344 11.422 -3.305 1 98.62 198 GLU A N 1
ATOM 1568 C CA . GLU A 1 198 ? 11.75 12.742 -2.85 1 98.62 198 GLU A CA 1
ATOM 1569 C C . GLU A 1 198 ? 10.617 13.445 -2.111 1 98.62 198 GLU A C 1
ATOM 1571 O O . GLU A 1 198 ? 9.508 13.555 -2.633 1 98.62 198 GLU A O 1
ATOM 1576 N N . ILE A 1 199 ? 10.93 13.953 -0.938 1 98.56 199 ILE A N 1
ATOM 1577 C CA . ILE A 1 199 ? 9.93 14.586 -0.08 1 98.56 199 ILE A CA 1
ATOM 1578 C C . ILE A 1 199 ? 10.398 15.984 0.306 1 98.56 199 ILE A C 1
ATOM 1580 O O . ILE A 1 199 ? 11.531 16.172 0.758 1 98.56 199 ILE A O 1
ATOM 1584 N N . PHE A 1 200 ? 9.531 16.953 0.081 1 98.69 200 PHE A N 1
ATOM 1585 C CA . PHE A 1 200 ? 9.742 18.328 0.536 1 98.69 200 PHE A CA 1
ATOM 1586 C C . PHE A 1 200 ? 8.75 18.688 1.634 1 98.69 200 PHE A C 1
ATOM 1588 O O . PHE A 1 200 ? 7.547 18.484 1.48 1 98.69 200 PHE A O 1
ATOM 1595 N N . THR A 1 201 ? 9.266 19.156 2.787 1 98.25 201 THR A N 1
ATOM 1596 C CA . THR A 1 201 ? 8.406 19.516 3.906 1 98.25 201 THR A CA 1
ATOM 1597 C C . THR A 1 201 ? 8.539 21 4.242 1 98.25 201 THR A C 1
ATOM 1599 O O . THR A 1 201 ? 9.391 21.688 3.682 1 98.25 201 THR A O 1
ATOM 1602 N N . ASN A 1 202 ? 7.629 21.531 5.082 1 95.12 202 ASN A N 1
ATOM 1603 C CA . ASN A 1 202 ? 7.633 22.953 5.453 1 95.12 202 ASN A CA 1
ATOM 1604 C C . ASN A 1 202 ? 8.547 23.203 6.648 1 95.12 202 ASN A C 1
ATOM 1606 O O . ASN A 1 202 ? 8.602 24.328 7.156 1 95.12 202 ASN A O 1
ATOM 1610 N N . GLY A 1 203 ? 9.141 22.188 7.156 1 94.75 203 GLY A N 1
ATOM 1611 C CA . GLY A 1 203 ? 10.102 22.359 8.234 1 94.75 203 GLY A CA 1
ATOM 1612 C C . GLY A 1 203 ? 9.508 22.125 9.609 1 94.75 203 GLY A C 1
ATOM 1613 O O . GLY A 1 203 ? 10.242 21.969 10.586 1 94.75 203 GLY A O 1
ATOM 1614 N N . ILE A 1 204 ? 8.242 22.125 9.695 1 95.75 204 ILE A N 1
ATOM 1615 C CA . ILE A 1 204 ? 7.621 21.812 10.977 1 95.75 204 ILE A CA 1
ATOM 1616 C C . ILE A 1 204 ? 7.871 20.344 11.32 1 95.75 204 ILE A C 1
ATOM 1618 O O . ILE A 1 204 ? 8.211 20.016 12.461 1 95.75 204 ILE A O 1
ATOM 1622 N N . LYS A 1 205 ? 7.684 19.5 10.328 1 95.94 205 LYS A N 1
ATOM 1623 C CA . LYS A 1 205 ? 8.062 18.094 10.391 1 95.94 205 LYS A CA 1
ATOM 1624 C C . LYS A 1 205 ? 9.141 17.766 9.359 1 95.94 205 LYS A C 1
ATOM 1626 O O . LYS A 1 205 ? 9.086 18.25 8.227 1 95.94 205 LYS A O 1
ATOM 1631 N N . THR A 1 206 ? 10.008 16.906 9.852 1 96.38 206 THR A N 1
ATOM 1632 C CA . THR A 1 206 ? 11.07 16.5 8.938 1 96.38 206 THR A CA 1
ATOM 1633 C C . THR A 1 206 ? 10.57 15.406 7.988 1 96.38 206 THR A C 1
ATOM 1635 O O . THR A 1 206 ? 9.555 14.766 8.258 1 96.38 206 THR A O 1
ATOM 1638 N N . PRO A 1 207 ? 11.305 15.242 6.84 1 97.25 207 PRO A N 1
ATOM 1639 C CA . PRO A 1 207 ? 10.906 14.203 5.887 1 97.25 207 PRO A CA 1
ATOM 1640 C C . PRO A 1 207 ? 10.828 12.82 6.527 1 97.25 207 PRO A C 1
ATOM 1642 O O . PRO A 1 207 ? 9.906 12.047 6.234 1 97.25 207 PRO A O 1
ATOM 1645 N N . ASP A 1 208 ? 11.742 12.5 7.371 1 95.5 208 ASP A N 1
ATOM 1646 C CA . ASP A 1 208 ? 11.75 11.18 8 1 95.5 208 ASP A CA 1
ATOM 1647 C C . ASP A 1 208 ? 10.555 11.016 8.938 1 95.5 208 ASP A C 1
ATOM 1649 O O . ASP A 1 208 ? 9.969 9.938 9.008 1 95.5 208 ASP A O 1
ATOM 1653 N N . GLN A 1 209 ? 10.211 12.039 9.609 1 95.94 209 GLN A N 1
ATOM 1654 C CA . GLN A 1 209 ? 9.023 11.992 10.469 1 95.94 209 GLN A CA 1
ATOM 1655 C C . GLN A 1 209 ? 7.758 11.781 9.641 1 95.94 209 GLN A C 1
ATOM 1657 O O . GLN A 1 209 ? 6.902 10.969 10.008 1 95.94 209 GLN A O 1
ATOM 1662 N N . CYS A 1 210 ? 7.664 12.523 8.57 1 97.94 210 CYS A N 1
ATOM 1663 C CA . CYS A 1 210 ? 6.516 12.391 7.676 1 97.94 210 CYS A CA 1
ATOM 1664 C C . CYS A 1 210 ? 6.441 10.977 7.102 1 97.94 210 CYS A C 1
ATOM 1666 O O . CYS A 1 210 ? 5.363 10.383 7.051 1 97.94 210 CYS A O 1
ATOM 1668 N N . MET A 1 211 ? 7.586 10.43 6.707 1 97.44 211 MET A N 1
ATOM 1669 C CA . MET A 1 211 ? 7.656 9.086 6.141 1 97.44 211 MET A CA 1
ATOM 1670 C C . MET A 1 211 ? 7.211 8.047 7.164 1 97.44 211 MET A C 1
ATOM 1672 O O . MET A 1 211 ? 6.438 7.145 6.84 1 97.44 211 MET A O 1
ATOM 1676 N N . GLN A 1 212 ? 7.711 8.164 8.32 1 96.56 212 GLN A N 1
ATOM 1677 C CA . GLN A 1 212 ? 7.348 7.227 9.383 1 96.56 212 GLN A CA 1
ATOM 1678 C C . GLN A 1 212 ? 5.84 7.211 9.609 1 96.56 212 GLN A C 1
ATOM 1680 O O . GLN A 1 212 ? 5.238 6.145 9.742 1 96.56 212 GLN A O 1
ATOM 1685 N N . GLU A 1 213 ? 5.277 8.375 9.656 1 96.62 213 GLU A N 1
ATOM 1686 C CA . GLU A 1 213 ? 3.83 8.461 9.836 1 96.62 213 GLU A CA 1
ATOM 1687 C C . GLU A 1 213 ? 3.086 7.816 8.672 1 96.62 213 GLU A C 1
ATOM 1689 O O . GLU A 1 213 ? 2.1 7.105 8.875 1 96.62 213 GLU A O 1
ATOM 1694 N N . ALA A 1 214 ? 3.553 8.078 7.492 1 97.88 214 ALA A N 1
ATOM 1695 C CA . ALA A 1 214 ? 2.93 7.492 6.309 1 97.88 214 ALA A CA 1
ATOM 1696 C C . ALA A 1 214 ? 2.98 5.969 6.359 1 97.88 214 ALA A C 1
ATOM 1698 O O . ALA A 1 214 ? 1.983 5.297 6.082 1 97.88 214 ALA A O 1
ATOM 1699 N N . ILE A 1 215 ? 4.145 5.43 6.688 1 97.62 215 ILE A N 1
ATOM 1700 C CA . ILE A 1 215 ? 4.348 3.99 6.785 1 97.62 215 ILE A CA 1
ATOM 1701 C C . ILE A 1 215 ? 3.395 3.404 7.824 1 97.62 215 ILE A C 1
ATOM 1703 O O . ILE A 1 215 ? 2.77 2.367 7.586 1 97.62 215 ILE A O 1
ATOM 1707 N N . GLU A 1 216 ? 3.281 4.059 8.883 1 96.81 216 GLU A N 1
ATOM 1708 C CA . GLU A 1 216 ? 2.41 3.588 9.953 1 96.81 216 GLU A CA 1
ATOM 1709 C C . GLU A 1 216 ? 0.954 3.543 9.5 1 96.81 216 GLU A C 1
ATOM 1711 O O . GLU A 1 216 ? 0.23 2.596 9.82 1 96.81 216 GLU A O 1
ATOM 1716 N N . ILE A 1 217 ? 0.549 4.551 8.852 1 97 217 ILE A N 1
ATOM 1717 C CA . ILE A 1 217 ? -0.822 4.625 8.359 1 97 217 ILE A CA 1
ATOM 1718 C C . ILE A 1 217 ? -1.094 3.453 7.418 1 97 217 ILE A C 1
ATOM 1720 O O . ILE A 1 217 ? -2.102 2.754 7.559 1 97 217 ILE A O 1
ATOM 1724 N N . LEU A 1 218 ? -0.217 3.203 6.492 1 97.56 218 LEU A N 1
ATOM 1725 C CA . LEU A 1 218 ? -0.384 2.129 5.52 1 97.56 218 LEU A CA 1
ATOM 1726 C C . LEU A 1 218 ? -0.314 0.765 6.195 1 97.56 218 LEU A C 1
ATOM 1728 O O . LEU A 1 218 ? -1.143 -0.108 5.93 1 97.56 218 LEU A O 1
ATOM 1732 N N . LYS A 1 219 ? 0.659 0.596 7.012 1 96.12 219 LYS A N 1
ATOM 1733 C CA . LYS A 1 219 ? 0.806 -0.66 7.742 1 96.12 219 LYS A CA 1
ATOM 1734 C C . LYS A 1 219 ? -0.461 -0.993 8.523 1 96.12 219 LYS A C 1
ATOM 1736 O O . LYS A 1 219 ? -0.919 -2.137 8.516 1 96.12 219 LYS A O 1
ATOM 1741 N N . LYS A 1 220 ? -0.978 -0.032 9.148 1 95.81 220 LYS A N 1
ATOM 1742 C CA . LYS A 1 220 ? -2.182 -0.244 9.945 1 95.81 220 LYS A CA 1
ATOM 1743 C C . LYS A 1 220 ? -3.35 -0.688 9.07 1 95.81 220 LYS A C 1
ATOM 1745 O O . LYS A 1 220 ? -4.137 -1.553 9.469 1 95.81 220 LYS A O 1
ATOM 1750 N N . HIS A 1 221 ? -3.506 -0.071 7.949 1 96.38 221 HIS A N 1
ATOM 1751 C CA . HIS A 1 221 ? -4.559 -0.479 7.023 1 96.38 221 HIS A CA 1
ATOM 1752 C C . HIS A 1 221 ? -4.445 -1.961 6.68 1 96.38 221 HIS A C 1
ATOM 1754 O O . HIS A 1 221 ? -5.438 -2.688 6.711 1 96.38 221 HIS A O 1
ATOM 1760 N N . TYR A 1 222 ? -3.271 -2.42 6.371 1 96.12 222 TYR A N 1
ATOM 1761 C CA . TYR A 1 222 ? -3.102 -3.807 5.949 1 96.12 222 TYR A CA 1
ATOM 1762 C C . TYR A 1 222 ? -3.172 -4.754 7.141 1 96.12 222 TYR A C 1
ATOM 1764 O O . TYR A 1 222 ? -3.615 -5.898 7.008 1 96.12 222 TYR A O 1
ATOM 1772 N N . GLU A 1 223 ? -2.781 -4.27 8.273 1 94.56 223 GLU A N 1
ATOM 1773 C CA . GLU A 1 223 ? -2.961 -5.055 9.484 1 94.56 223 GLU A CA 1
ATOM 1774 C C . GLU A 1 223 ? -4.438 -5.328 9.75 1 94.56 223 GLU A C 1
ATOM 1776 O O . GLU A 1 223 ? -4.809 -6.438 10.141 1 94.56 223 GLU A O 1
ATOM 1781 N N . LEU A 1 224 ? -5.215 -4.352 9.531 1 94.31 224 LEU A N 1
ATOM 1782 C CA . LEU A 1 224 ? -6.648 -4.496 9.766 1 94.31 224 LEU A CA 1
ATOM 1783 C C . LEU A 1 224 ? -7.266 -5.473 8.766 1 94.31 224 LEU A C 1
ATOM 1785 O O . LEU A 1 224 ? -8.227 -6.176 9.094 1 94.31 224 LEU A O 1
ATOM 1789 N N . LEU A 1 225 ? -6.711 -5.562 7.586 1 94.44 225 LEU A N 1
ATOM 1790 C CA . LEU A 1 225 ? -7.234 -6.43 6.535 1 94.44 225 LEU A CA 1
ATOM 1791 C C . LEU A 1 225 ? -6.926 -7.891 6.836 1 94.44 225 LEU A C 1
ATOM 1793 O O . LEU A 1 225 ? -7.523 -8.789 6.238 1 94.44 225 LEU A O 1
ATOM 1797 N N . GLU A 1 226 ? -5.977 -8.156 7.676 1 89.88 226 GLU A N 1
ATOM 1798 C CA . GLU A 1 226 ? -5.66 -9.531 8.047 1 89.88 226 GLU A CA 1
ATOM 1799 C C . GLU A 1 226 ? -6.824 -10.18 8.797 1 89.88 226 GLU A C 1
ATOM 1801 O O . GLU A 1 226 ? -6.949 -11.406 8.82 1 89.88 226 GLU A O 1
ATOM 1806 N N . ASN A 1 227 ? -7.57 -9.383 9.484 1 83.25 227 ASN A N 1
ATOM 1807 C CA . ASN A 1 227 ? -8.68 -9.891 10.281 1 83.25 227 ASN A CA 1
ATOM 1808 C C . ASN A 1 227 ? -10.008 -9.75 9.547 1 83.25 227 ASN A C 1
ATOM 1810 O O . ASN A 1 227 ? -10.906 -9.039 10.016 1 83.25 227 ASN A O 1
ATOM 1814 N N . ILE A 1 228 ? -10.031 -10.391 8.391 1 75.88 228 ILE A N 1
ATOM 1815 C CA . ILE A 1 228 ? -11.258 -10.344 7.598 1 75.88 228 ILE A CA 1
ATOM 1816 C C . ILE A 1 228 ? -12.344 -11.172 8.281 1 75.88 228 ILE A C 1
ATOM 1818 O O . ILE A 1 228 ? -12.133 -12.352 8.594 1 75.88 228 ILE A O 1
ATOM 1822 N N . PHE A 1 229 ? -13.281 -10.547 8.867 1 64.5 229 PHE A N 1
ATOM 1823 C CA . PHE A 1 229 ? -14.391 -11.211 9.531 1 64.5 229 PHE A CA 1
ATOM 1824 C C . PHE A 1 229 ? -15.305 -11.891 8.516 1 64.5 229 PHE A C 1
ATOM 1826 O O . PHE A 1 229 ? -15.453 -11.406 7.391 1 64.5 229 PHE A O 1
ATOM 1833 N N . THR A 1 230 ? -15.422 -13.32 8.523 1 56.5 230 THR A N 1
ATOM 1834 C CA . THR A 1 230 ? -16.344 -14.047 7.656 1 56.5 230 THR A CA 1
ATOM 1835 C C . THR A 1 230 ? -17.734 -13.43 7.707 1 56.5 230 THR A C 1
ATOM 1837 O O . THR A 1 230 ? -18.469 -13.484 6.727 1 56.5 230 THR A O 1
ATOM 1840 N N . GLU A 1 231 ? -18.281 -13.375 8.852 1 52.16 231 GLU A N 1
ATOM 1841 C CA . GLU A 1 231 ? -19.734 -13.188 8.914 1 52.16 231 GLU A CA 1
ATOM 1842 C C . GLU A 1 231 ? -20.109 -11.75 8.555 1 52.16 231 GLU A C 1
ATOM 1844 O O . GLU A 1 231 ? -19.422 -10.805 8.938 1 52.16 231 GLU A O 1
ATOM 1849 N N . LYS A 1 232 ? -20.812 -11.742 7.348 1 52.09 232 LYS A N 1
ATOM 1850 C CA . LYS A 1 232 ? -21.516 -10.492 7.09 1 52.09 232 LYS A CA 1
ATOM 1851 C C . LYS A 1 232 ? -21.891 -9.781 8.391 1 52.09 232 LYS A C 1
ATOM 1853 O O . LYS A 1 232 ? -22.422 -10.406 9.312 1 52.09 232 LYS A O 1
ATOM 1858 N N . PRO A 1 233 ? -21.109 -8.883 8.719 1 44.34 233 PRO A N 1
ATOM 1859 C CA . PRO A 1 233 ? -21.766 -8.336 9.914 1 44.34 233 PRO A CA 1
ATOM 1860 C C . PRO A 1 233 ? -23.281 -8.594 9.922 1 44.34 233 PRO A C 1
ATOM 1862 O O . PRO A 1 233 ? -23.938 -8.445 8.898 1 44.34 233 PRO A O 1
ATOM 1865 N N . THR A 1 234 ? -23.75 -9.938 10.477 1 36.97 234 THR A N 1
ATOM 1866 C CA . THR A 1 234 ? -25.188 -9.977 10.695 1 36.97 234 THR A CA 1
ATOM 1867 C C . THR A 1 234 ? -25.797 -8.586 10.539 1 36.97 234 THR A C 1
ATOM 1869 O O . THR A 1 234 ? -25.312 -7.621 11.125 1 36.97 234 THR A O 1
ATOM 1872 N N . VAL A 1 235 ? -26.406 -8.578 9.375 1 33.19 235 VAL A N 1
ATOM 1873 C CA . VAL A 1 235 ? -27.25 -7.395 9.469 1 33.19 235 VAL A CA 1
ATOM 1874 C C . VAL A 1 235 ? -27.594 -7.109 10.93 1 33.19 235 VAL A C 1
ATOM 1876 O O . VAL A 1 235 ? -28.141 -7.969 11.625 1 33.19 235 VAL A O 1
ATOM 1879 N N . PRO A 1 236 ? -26.875 -6.719 11.734 1 31.22 236 PRO A N 1
ATOM 1880 C CA . PRO A 1 236 ? -27.719 -6.492 12.906 1 31.22 236 PRO A CA 1
ATOM 1881 C C . PRO A 1 236 ? -29.219 -6.559 12.578 1 31.22 236 PRO A C 1
ATOM 1883 O O . PRO A 1 236 ? -29.625 -6.176 11.484 1 31.22 236 PRO A O 1
ATOM 1886 N N . GLN A 1 237 ? -29.891 -7.711 12.828 1 30.41 237 GLN A N 1
ATOM 1887 C CA . GLN A 1 237 ? -31.328 -7.43 12.906 1 30.41 237 GLN A CA 1
ATOM 1888 C C . GLN A 1 237 ? -31.594 -5.93 12.906 1 30.41 237 GLN A C 1
ATOM 1890 O O . GLN A 1 237 ? -30.922 -5.172 13.602 1 30.41 237 GLN A O 1
ATOM 1895 N N . LYS A 1 238 ? -32.125 -5.465 11.883 1 31.17 238 LYS A N 1
ATOM 1896 C CA . LYS A 1 238 ? -32.812 -4.184 12 1 31.17 238 LYS A CA 1
ATOM 1897 C C . LYS A 1 238 ? -33.25 -3.914 13.445 1 31.17 238 LYS A C 1
ATOM 1899 O O . LYS A 1 238 ? -34.25 -3.27 13.695 1 31.17 238 LYS A O 1
ATOM 1904 N N . VAL A 1 239 ? -32.875 -4.84 14.352 1 27.91 239 VAL A N 1
ATOM 1905 C CA . VAL A 1 239 ? -33.656 -4.57 15.547 1 27.91 239 VAL A CA 1
ATOM 1906 C C . VAL A 1 239 ? -33.438 -3.129 16 1 27.91 239 VAL A C 1
ATOM 1908 O O . VAL A 1 239 ? -34.406 -2.369 16.156 1 27.91 239 VAL A O 1
ATOM 1911 N N . ALA A 1 240 ? -32.375 -2.869 17.172 1 29.77 240 ALA A N 1
ATOM 1912 C CA . ALA A 1 240 ? -32.438 -1.944 18.297 1 29.77 240 ALA A CA 1
ATOM 1913 C C . ALA A 1 240 ? -31.734 -0.63 17.984 1 29.77 240 ALA A C 1
ATOM 1915 O O . ALA A 1 240 ? -32.062 0.413 18.547 1 29.77 240 ALA A O 1
ATOM 1916 N N . VAL A 1 241 ? -30.703 -0.736 17.188 1 34.62 241 VAL A N 1
ATOM 1917 C CA . VAL A 1 241 ? -30.141 0.594 16.953 1 34.62 241 VAL A CA 1
ATOM 1918 C C . VAL A 1 241 ? -30.953 1.315 15.875 1 34.62 241 VAL A C 1
ATOM 1920 O O . VAL A 1 241 ? -31.156 2.531 15.953 1 34.62 241 VAL A O 1
ATOM 1923 N N . ASP A 1 242 ? -31.203 0.594 14.859 1 41.22 242 ASP A N 1
ATOM 1924 C CA . ASP A 1 242 ? -32.281 1.069 13.977 1 41.22 242 ASP A CA 1
ATOM 1925 C C . ASP A 1 242 ? -33.625 1.038 14.68 1 41.22 242 ASP A C 1
ATOM 1927 O O . ASP A 1 242 ? -34.469 1.901 14.438 1 41.22 242 ASP A O 1
ATOM 1931 N N . GLU A 1 243 ? -33.625 -0.002 15.391 1 45.94 243 GLU A N 1
ATOM 1932 C CA . GLU A 1 243 ? -34.781 0.034 16.312 1 45.94 243 GLU A CA 1
ATOM 1933 C C . GLU A 1 243 ? -34.594 1.14 17.344 1 45.94 243 GLU A C 1
ATOM 1935 O O . GLU A 1 243 ? -35.562 1.807 17.719 1 45.94 243 GLU A O 1
ATOM 1940 N N . LEU A 1 244 ? -33.25 1.079 17.719 1 54.03 244 LEU A N 1
ATOM 1941 C CA . LEU A 1 244 ? -33 2.23 18.578 1 54.03 244 LEU A CA 1
ATOM 1942 C C . LEU A 1 244 ? -33.094 3.531 17.781 1 54.03 244 LEU A C 1
ATOM 1944 O O . LEU A 1 244 ? -33.719 4.504 18.25 1 54.03 244 LEU A O 1
ATOM 1948 N N . ALA A 1 245 ? -32.438 3.514 16.734 1 59.19 245 ALA A N 1
ATOM 1949 C CA . ALA A 1 245 ? -32.594 4.688 15.883 1 59.19 245 ALA A CA 1
ATOM 1950 C C . ALA A 1 245 ? -34.031 4.816 15.414 1 59.19 245 ALA A C 1
ATOM 1952 O O . ALA A 1 245 ? -34.594 5.918 15.352 1 59.19 245 ALA A O 1
ATOM 1953 N N . GLU A 1 246 ? -34.562 3.725 15.023 1 66.12 246 GLU A N 1
ATOM 1954 C CA . GLU A 1 246 ? -36 3.734 14.727 1 66.12 246 GLU A CA 1
ATOM 1955 C C . GLU A 1 246 ? -36.812 4.113 15.961 1 66.12 246 GLU A C 1
ATOM 1957 O O . GLU A 1 246 ? -37.75 4.883 15.859 1 66.12 246 GLU A O 1
ATOM 1962 N N . LYS A 1 247 ? -36.312 3.652 16.984 1 69.88 247 LYS A N 1
ATOM 1963 C CA . LYS A 1 247 ? -36.969 4.012 18.25 1 69.88 247 LYS A CA 1
ATOM 1964 C C . LYS A 1 247 ? -36.719 5.473 18.594 1 69.88 247 LYS A C 1
ATOM 1966 O O . LYS A 1 247 ? -37.594 6.16 19.094 1 69.88 247 LYS A O 1
ATOM 1971 N N . LEU A 1 248 ? -35.438 5.785 18.188 1 74.56 248 LEU A N 1
ATOM 1972 C CA . LEU A 1 248 ? -35.094 7.156 18.516 1 74.56 248 LEU A CA 1
ATOM 1973 C C . LEU A 1 248 ? -35.75 8.141 17.562 1 74.56 248 LEU A C 1
ATOM 1975 O O . LEU A 1 248 ? -35.969 9.297 17.922 1 74.56 248 LEU A O 1
ATOM 1979 N N . SER A 1 249 ? -36 7.594 16.406 1 74.69 249 SER A N 1
ATOM 1980 C CA . SER A 1 249 ? -36.625 8.453 15.414 1 74.69 249 SER A CA 1
ATOM 1981 C C . SER A 1 249 ? -38.125 8.508 15.609 1 74.69 249 SER A C 1
ATOM 1983 O O . SER A 1 249 ? -38.812 9.328 14.992 1 74.69 249 SER A O 1
ATOM 1985 N N . LEU A 1 250 ? -38.562 7.781 16.484 1 78.56 250 LEU A N 1
ATOM 1986 C CA . LEU A 1 250 ? -40 7.75 16.734 1 78.56 250 LEU A CA 1
ATOM 1987 C C . LEU A 1 250 ? -40.438 9 17.5 1 78.56 250 LEU A C 1
ATOM 1989 O O . LEU A 1 250 ? -39.656 9.594 18.219 1 78.56 250 LEU A O 1
ATOM 1993 N N . SER A 1 251 ? -41.656 9.352 17.219 1 82.5 251 SER A N 1
ATOM 1994 C CA . SER A 1 251 ? -42.25 10.484 17.922 1 82.5 251 SER A CA 1
ATOM 1995 C C . SER A 1 251 ? -42.438 10.188 19.406 1 82.5 251 SER A C 1
ATOM 1997 O O . SER A 1 251 ? -42.688 9.047 19.781 1 82.5 251 SER A O 1
ATOM 1999 N N . ILE A 1 252 ? -42.188 11.125 20.172 1 88 252 ILE A N 1
ATOM 2000 C CA . ILE A 1 252 ? -42.375 10.953 21.609 1 88 252 ILE A CA 1
ATOM 2001 C C . ILE A 1 252 ? -43.812 10.531 21.906 1 88 252 ILE A C 1
ATOM 2003 O O . ILE A 1 252 ? -44.094 10 22.984 1 88 252 ILE A O 1
ATOM 2007 N N . GLU A 1 253 ? -44.625 10.672 20.922 1 84.69 253 GLU A N 1
ATOM 2008 C CA . GLU A 1 253 ? -46.031 10.289 21.062 1 84.69 253 GLU A CA 1
ATOM 2009 C C . GLU A 1 253 ? -46.188 8.773 21.156 1 84.69 253 GLU A C 1
ATOM 2011 O O . GLU A 1 253 ? -47.188 8.273 21.672 1 84.69 253 GLU A O 1
ATOM 2016 N N . GLU A 1 254 ? -45.156 8.125 20.828 1 81.31 254 GLU A N 1
ATOM 2017 C CA . GLU A 1 254 ? -45.219 6.668 20.875 1 81.31 254 GLU A CA 1
ATOM 2018 C C . GLU A 1 254 ? -44.844 6.145 22.25 1 81.31 254 GLU A C 1
ATOM 2020 O O . GLU A 1 254 ? -45.031 4.961 22.547 1 81.31 254 GLU A O 1
ATOM 2025 N N . LEU A 1 255 ? -44.375 6.965 23.016 1 84.06 255 LEU A N 1
ATOM 2026 C CA . LEU A 1 255 ? -44.031 6.586 24.391 1 84.06 255 LEU A CA 1
ATOM 2027 C C . LEU A 1 255 ? -45.312 6.477 25.234 1 84.06 255 LEU A C 1
ATOM 2029 O O . LEU A 1 255 ? -46.25 7.254 25.062 1 84.06 255 LEU A O 1
ATOM 2033 N N . ASP A 1 256 ? -45.312 5.559 26.125 1 83.25 256 ASP A N 1
ATOM 2034 C CA . ASP A 1 256 ? -46.438 5.371 27.016 1 83.25 256 ASP A CA 1
ATOM 2035 C C . ASP A 1 256 ? -46.344 6.281 28.234 1 83.25 256 ASP A C 1
ATOM 2037 O O . ASP A 1 256 ? -46.031 5.82 29.344 1 83.25 256 ASP A O 1
ATOM 2041 N N . ILE A 1 257 ? -46.469 7.551 27.953 1 86.06 257 ILE A N 1
ATOM 2042 C CA . ILE A 1 257 ? -46.406 8.531 29.031 1 86.06 257 ILE A CA 1
ATOM 2043 C C . ILE A 1 257 ? -47.688 9.367 29.031 1 86.06 257 ILE A C 1
ATOM 2045 O O . ILE A 1 257 ? -48.469 9.352 28.062 1 86.06 257 ILE A O 1
ATOM 2049 N N . SER A 1 258 ? -48 10.039 30.125 1 85.75 258 SER A N 1
ATOM 2050 C CA . SER A 1 258 ? -49.188 10.836 30.281 1 85.75 258 SER A CA 1
ATOM 2051 C C . SER A 1 258 ? -49.219 12.008 29.297 1 85.75 258 SER A C 1
ATOM 2053 O O . SER A 1 258 ? -48.188 12.445 28.828 1 85.75 258 SER A O 1
ATOM 2055 N N . GLN A 1 259 ? -50.469 12.375 28.906 1 86 259 GLN A N 1
ATOM 2056 C CA . GLN A 1 259 ? -50.656 13.531 28.016 1 86 259 GLN A CA 1
ATOM 2057 C C . GLN A 1 259 ? -49.969 14.773 28.594 1 86 259 GLN A C 1
ATOM 2059 O O . GLN A 1 259 ? -49.469 15.609 27.859 1 86 259 GLN A O 1
ATOM 2064 N N . ARG A 1 260 ? -49.969 14.883 29.859 1 82.38 260 ARG A N 1
ATOM 2065 C CA . ARG A 1 260 ? -49.312 16.016 30.516 1 82.38 260 ARG A CA 1
ATOM 2066 C C . ARG A 1 260 ? -47.812 15.992 30.297 1 82.38 260 ARG A C 1
ATOM 2068 O O . ARG A 1 260 ? -47.219 17.016 29.969 1 82.38 260 ARG A O 1
ATOM 2075 N N . ALA A 1 261 ? -47.25 14.828 30.484 1 84.81 261 ALA A N 1
ATOM 2076 C CA . ALA A 1 261 ? -45.812 14.68 30.25 1 84.81 261 ALA A CA 1
ATOM 2077 C C . ALA A 1 261 ? -45.469 14.914 28.781 1 84.81 261 ALA A C 1
ATOM 2079 O O . ALA A 1 261 ? -44.5 15.586 28.469 1 84.81 261 ALA A O 1
ATOM 2080 N N . LEU A 1 262 ? -46.281 14.391 27.938 1 87.88 262 LEU A N 1
ATOM 2081 C CA . LEU A 1 262 ? -46.094 14.531 26.5 1 87.88 262 LEU A CA 1
ATOM 2082 C C . LEU A 1 262 ? -46.188 15.992 26.078 1 87.88 262 LEU A C 1
ATOM 2084 O O . LEU A 1 262 ? -45.375 16.469 25.281 1 87.88 262 LEU A O 1
ATOM 2088 N N . ASN A 1 263 ? -47.125 16.812 26.562 1 86.06 263 ASN A N 1
ATOM 2089 C CA . ASN A 1 263 ? -47.312 18.234 26.25 1 86.06 263 ASN A CA 1
ATOM 2090 C C . ASN A 1 263 ? -46.125 19.062 26.781 1 86.06 263 ASN A C 1
ATOM 2092 O O . ASN A 1 263 ? -45.688 20 26.125 1 86.06 263 ASN A O 1
ATOM 2096 N N . SER A 1 264 ? -45.625 18.734 27.891 1 86.06 264 SER A N 1
ATOM 2097 C CA . SER A 1 264 ? -44.469 19.438 28.469 1 86.06 264 SER A CA 1
ATOM 2098 C C . SER A 1 264 ? -43.219 19.234 27.641 1 86.06 264 SER A C 1
ATOM 2100 O O . SER A 1 264 ? -42.438 20.172 27.438 1 86.06 264 SER A O 1
ATOM 2102 N N . LEU A 1 265 ? -43.031 18.031 27.141 1 87.56 265 LEU A N 1
ATOM 2103 C CA . LEU A 1 265 ? -41.875 17.734 26.297 1 87.56 265 LEU A CA 1
ATOM 2104 C C . LEU A 1 265 ? -42 18.438 24.953 1 87.56 265 LEU A C 1
ATOM 2106 O O . LEU A 1 265 ? -41 18.984 24.438 1 87.56 265 LEU A O 1
ATOM 2110 N N . LYS A 1 266 ? -43.219 18.438 24.438 1 85.94 266 LYS A N 1
ATOM 2111 C CA . LYS A 1 266 ? -43.438 19.125 23.172 1 85.94 266 LYS A CA 1
ATOM 2112 C C . LYS A 1 266 ? -43.219 20.625 23.312 1 85.94 266 LYS A C 1
ATOM 2114 O O . LYS A 1 266 ? -42.688 21.266 22.406 1 85.94 266 LYS A O 1
ATOM 2119 N N . ARG A 1 267 ? -43.438 21.234 24.359 1 83.62 267 ARG A N 1
ATOM 2120 C CA . ARG A 1 267 ? -43.281 22.656 24.625 1 83.62 267 ARG A CA 1
ATOM 2121 C C . ARG A 1 267 ? -41.812 23.047 24.641 1 83.62 267 ARG A C 1
ATOM 2123 O O . ARG A 1 267 ? -41.469 24.188 24.281 1 83.62 267 ARG A O 1
ATOM 2130 N N . ILE A 1 268 ? -41.031 22.109 25 1 83.5 268 ILE A N 1
ATOM 2131 C CA . ILE A 1 268 ? -39.625 22.438 25.078 1 83.5 268 ILE A CA 1
ATOM 2132 C C . ILE A 1 268 ? -38.906 21.969 23.812 1 83.5 268 ILE A C 1
ATOM 2134 O O . ILE A 1 268 ? -37.688 21.891 23.766 1 83.5 268 ILE A O 1
ATOM 2138 N N . GLY A 1 269 ? -39.625 21.578 22.906 1 83.25 269 GLY A N 1
ATOM 2139 C CA . GLY A 1 269 ? -39.094 21.312 21.578 1 83.25 269 GLY A CA 1
ATOM 2140 C C . GLY A 1 269 ? -38.656 19.875 21.391 1 83.25 269 GLY A C 1
ATOM 2141 O O . GLY A 1 269 ? -37.938 19.562 20.422 1 83.25 269 GLY A O 1
ATOM 2142 N N . ILE A 1 270 ? -38.969 19.031 22.125 1 86.81 270 ILE A N 1
ATOM 2143 C CA . ILE A 1 270 ? -38.656 17.625 22.031 1 86.81 270 ILE A CA 1
ATOM 2144 C C . ILE A 1 270 ? -39.719 16.875 21.266 1 86.81 270 ILE A C 1
ATOM 2146 O O . ILE A 1 270 ? -40.875 16.828 21.703 1 86.81 270 ILE A O 1
ATOM 2150 N N . THR A 1 271 ? -39.344 16.312 20.156 1 86.25 271 THR A N 1
ATOM 2151 C CA . THR A 1 271 ? -40.344 15.688 19.312 1 86.25 271 THR A CA 1
ATOM 2152 C C . THR A 1 271 ? -40.031 14.211 19.078 1 86.25 271 THR A C 1
ATOM 2154 O O . THR A 1 271 ? -40.938 13.422 18.797 1 86.25 271 THR A O 1
ATOM 2157 N N . THR A 1 272 ? -38.969 13.828 19.219 1 87.19 272 THR A N 1
ATOM 2158 C CA . THR A 1 272 ? -38.594 12.438 18.984 1 87.19 272 THR A CA 1
ATOM 2159 C C . THR A 1 272 ? -38 11.812 20.234 1 87.19 272 THR A C 1
ATOM 2161 O O . THR A 1 272 ? -37.562 12.531 21.141 1 87.19 272 THR A O 1
ATOM 2164 N N . ILE A 1 273 ? -38 10.469 20.219 1 87.12 273 ILE A N 1
ATOM 2165 C CA . ILE A 1 273 ? -37.375 9.734 21.328 1 87.12 273 ILE A CA 1
ATOM 2166 C C . ILE A 1 273 ? -35.906 10.039 21.406 1 87.12 273 ILE A C 1
ATOM 2168 O O . ILE A 1 273 ? -35.344 10.148 22.5 1 87.12 273 ILE A O 1
ATOM 2172 N N . GLY A 1 274 ? -35.375 10.273 20.391 1 83.06 274 GLY A N 1
ATOM 2173 C CA . GLY A 1 274 ? -33.969 10.656 20.312 1 83.06 274 GLY A CA 1
ATOM 2174 C C . GLY A 1 274 ? -33.688 11.969 21 1 83.06 274 GLY A C 1
ATOM 2175 O O . GLY A 1 274 ? -32.656 12.094 21.688 1 83.06 274 GLY A O 1
ATOM 2176 N N . ASP A 1 275 ? -34.469 13.016 20.766 1 85.19 275 ASP A N 1
ATOM 2177 C CA . ASP A 1 275 ? -34.375 14.297 21.453 1 85.19 275 ASP A CA 1
ATOM 2178 C C . ASP A 1 275 ? -34.438 14.109 22.969 1 85.19 275 ASP A C 1
ATOM 2180 O O . ASP A 1 275 ? -33.719 14.766 23.719 1 85.19 275 ASP A O 1
ATOM 2184 N N . LEU A 1 276 ? -35.281 13.195 23.297 1 88.19 276 LEU A N 1
ATOM 2185 C CA . LEU A 1 276 ? -35.562 12.977 24.703 1 88.19 276 LEU A CA 1
ATOM 2186 C C . LEU A 1 276 ? -34.406 12.312 25.406 1 88.19 276 LEU A C 1
ATOM 2188 O O . LEU A 1 276 ? -34 12.727 26.5 1 88.19 276 LEU A O 1
ATOM 2192 N N . VAL A 1 277 ? -33.875 11.32 24.781 1 87.38 277 VAL A N 1
ATOM 2193 C CA . VAL A 1 277 ? -32.844 10.523 25.438 1 87.38 277 VAL A CA 1
ATOM 2194 C C . VAL A 1 277 ? -31.562 11.352 25.578 1 87.38 277 VAL A C 1
ATOM 2196 O O . VAL A 1 277 ? -30.719 11.055 26.438 1 87.38 277 VAL A O 1
ATOM 2199 N N . ARG A 1 278 ? -31.516 12.43 24.891 1 81.31 278 ARG A N 1
ATOM 2200 C CA . ARG A 1 278 ? -30.359 13.32 24.953 1 81.31 278 ARG A CA 1
ATOM 2201 C C . ARG A 1 278 ? -30.422 14.203 26.188 1 81.31 278 ARG A C 1
ATOM 2203 O O . ARG A 1 278 ? -29.391 14.719 26.656 1 81.31 278 ARG A O 1
ATOM 2210 N N . MET A 1 279 ? -31.453 14.414 26.688 1 83.25 279 MET A N 1
ATOM 2211 C CA . MET A 1 279 ? -31.641 15.266 27.859 1 83.25 279 MET A CA 1
ATOM 2212 C C . MET A 1 279 ? -31.234 14.539 29.141 1 83.25 279 MET A C 1
ATOM 2214 O O . MET A 1 279 ? -31.438 13.328 29.25 1 83.25 279 MET A O 1
ATOM 2218 N N . THR A 1 280 ? -30.578 15.242 29.906 1 84.25 280 THR A N 1
ATOM 2219 C CA . THR A 1 280 ? -30.219 14.688 31.203 1 84.25 280 THR A CA 1
ATOM 2220 C C . THR A 1 280 ? -31.406 14.773 32.156 1 84.25 280 THR A C 1
ATOM 2222 O O . THR A 1 280 ? -32.344 15.562 31.953 1 84.25 280 THR A O 1
ATOM 2225 N N . GLU A 1 281 ? -31.281 13.961 33.156 1 85.06 281 GLU A N 1
ATOM 2226 C CA . GLU A 1 281 ? -32.312 13.953 34.156 1 85.06 281 GLU A CA 1
ATOM 2227 C C . GLU A 1 281 ? -32.5 15.336 34.812 1 85.06 281 GLU A C 1
ATOM 2229 O O . GLU A 1 281 ? -33.594 15.781 35.062 1 85.06 281 GLU A O 1
ATOM 2234 N N . ASP A 1 282 ? -31.391 15.977 34.969 1 83.31 282 ASP A N 1
ATOM 2235 C CA . ASP A 1 282 ? -31.422 17.297 35.594 1 83.31 282 ASP A CA 1
ATOM 2236 C C . ASP A 1 282 ? -32.094 18.328 34.719 1 83.31 282 ASP A C 1
ATOM 2238 O O . ASP A 1 282 ? -32.844 19.188 35.188 1 83.31 282 ASP A O 1
ATOM 2242 N N . GLU A 1 283 ? -31.891 18.156 33.438 1 84.75 283 GLU A N 1
ATOM 2243 C CA . GLU A 1 283 ? -32.5 19.062 32.469 1 84.75 283 GLU A CA 1
ATOM 2244 C C . GLU A 1 283 ? -34 18.891 32.438 1 84.75 283 GLU A C 1
ATOM 2246 O O . GLU A 1 283 ? -34.75 19.859 32.344 1 84.75 283 GLU A O 1
ATOM 2251 N N . LEU A 1 284 ? -34.375 17.703 32.5 1 86.06 284 LEU A N 1
ATOM 2252 C CA . LEU A 1 284 ? -35.781 17.406 32.469 1 86.06 284 LEU A CA 1
ATOM 2253 C C . LEU A 1 284 ? -36.469 17.844 33.75 1 86.06 284 LEU A C 1
ATOM 2255 O O . LEU A 1 284 ? -37.594 18.344 33.719 1 86.06 284 LEU A O 1
ATOM 2259 N N . LYS A 1 285 ? -35.719 17.75 34.781 1 81.81 285 LYS A N 1
ATOM 2260 C CA . LYS A 1 285 ? -36.219 18.188 36.062 1 81.81 285 LYS A CA 1
ATOM 2261 C C . LYS A 1 285 ? -36.406 19.703 36.125 1 81.81 285 LYS A C 1
ATOM 2263 O O . LYS A 1 285 ? -37.281 20.203 36.812 1 81.81 285 LYS A O 1
ATOM 2268 N N . SER A 1 286 ? -35.688 20.328 35.406 1 81.31 286 SER A N 1
ATOM 2269 C CA . SER A 1 286 ? -35.719 21.781 35.438 1 81.31 286 SER A CA 1
ATOM 2270 C C . SER A 1 286 ? -36.781 22.344 34.469 1 81.31 286 SER A C 1
ATOM 2272 O O . SER A 1 286 ? -37.094 23.531 34.531 1 81.31 286 SER A O 1
ATOM 2274 N N . THR A 1 287 ? -37.156 21.594 33.562 1 79.56 287 THR A N 1
ATOM 2275 C CA . THR A 1 287 ? -38.188 22.016 32.625 1 79.56 287 THR A CA 1
ATOM 2276 C C . THR A 1 287 ? -39.5 22.297 33.312 1 79.56 287 THR A C 1
ATOM 2278 O O . THR A 1 287 ? -39.938 21.531 34.188 1 79.56 287 THR A O 1
ATOM 2281 N N . LYS A 1 288 ? -40.062 23.344 32.969 1 79.25 288 LYS A N 1
ATOM 2282 C CA . LYS A 1 288 ? -41.312 23.75 33.562 1 79.25 288 LYS A CA 1
ATOM 2283 C C . LYS A 1 288 ? -42.406 22.703 33.312 1 79.25 288 LYS A C 1
ATOM 2285 O O . LYS A 1 288 ? -42.5 22.172 32.188 1 79.25 288 LYS A O 1
ATOM 2290 N N . ASN A 1 289 ? -43.094 22.094 34.25 1 78.25 289 ASN A N 1
ATOM 2291 C CA . ASN A 1 289 ? -44.281 21.219 34.188 1 78.25 289 ASN A CA 1
ATOM 2292 C C . ASN A 1 289 ? -43.875 19.75 34.156 1 78.25 289 ASN A C 1
ATOM 2294 O O . ASN A 1 289 ? -44.688 18.891 33.906 1 78.25 289 ASN A O 1
ATOM 2298 N N . ILE A 1 290 ? -42.562 19.484 34.25 1 82.06 290 ILE A N 1
ATOM 2299 C CA . ILE A 1 290 ? -42.156 18.094 34.375 1 82.06 290 ILE A CA 1
ATOM 2300 C C . ILE A 1 290 ? -41.812 17.812 35.844 1 82.06 290 ILE A C 1
ATOM 2302 O O . ILE A 1 290 ? -40.75 18.234 36.344 1 82.06 290 ILE A O 1
ATOM 2306 N N . GLY A 1 291 ? -42.688 17.234 36.531 1 83.31 291 GLY A N 1
ATOM 2307 C CA . GLY A 1 291 ? -42.5 16.891 37.938 1 83.31 291 GLY A CA 1
ATOM 2308 C C . GLY A 1 291 ? -41.906 15.516 38.156 1 83.31 291 GLY A C 1
ATOM 2309 O O . GLY A 1 291 ? -41.531 14.836 37.219 1 83.31 291 GLY A O 1
ATOM 2310 N N . ARG A 1 292 ? -41.906 15.094 39.469 1 85.06 292 ARG A N 1
ATOM 2311 C CA . ARG A 1 292 ? -41.312 13.82 39.875 1 85.06 292 ARG A CA 1
ATOM 2312 C C . ARG A 1 292 ? -42.031 12.648 39.25 1 85.06 292 ARG A C 1
ATOM 2314 O O . ARG A 1 292 ? -41.406 11.688 38.812 1 85.06 292 ARG A O 1
ATOM 2321 N N . LYS A 1 293 ? -43.281 12.781 39.219 1 83.75 293 LYS A N 1
ATOM 2322 C CA . LYS A 1 293 ? -44.094 11.695 38.656 1 83.75 293 LYS A CA 1
ATOM 2323 C C . LYS A 1 293 ? -43.875 11.57 37.156 1 83.75 293 LYS A C 1
ATOM 2325 O O . LYS A 1 293 ? -43.75 10.461 36.625 1 83.75 293 LYS A O 1
ATOM 2330 N N . ALA A 1 294 ? -43.906 12.711 36.469 1 84.38 294 ALA A N 1
ATOM 2331 C CA . ALA A 1 294 ? -43.688 12.719 35 1 84.38 294 ALA A CA 1
ATOM 2332 C C . ALA A 1 294 ? -42.312 12.195 34.656 1 84.38 294 ALA A C 1
ATOM 2334 O O . ALA A 1 294 ? -42.156 11.43 33.719 1 84.38 294 ALA A O 1
ATOM 2335 N N . LEU A 1 295 ? -41.406 12.547 35.438 1 88 295 LEU A N 1
ATOM 2336 C CA . LEU A 1 295 ? -40.031 12.094 35.25 1 88 295 LEU A CA 1
ATOM 2337 C C . LEU A 1 295 ? -39.938 10.586 35.406 1 88 295 LEU A C 1
ATOM 2339 O O . LEU A 1 295 ? -39.219 9.922 34.625 1 88 295 LEU A O 1
ATOM 2343 N N . ALA A 1 296 ? -40.562 10.102 36.375 1 87.81 296 ALA A N 1
ATOM 2344 C CA . ALA A 1 296 ? -40.594 8.664 36.625 1 87.81 296 ALA A CA 1
ATOM 2345 C C . ALA A 1 296 ? -41.25 7.914 35.469 1 87.81 296 ALA A C 1
ATOM 2347 O O . ALA A 1 296 ? -40.781 6.855 35.062 1 87.81 296 ALA A O 1
ATOM 2348 N N . GLU A 1 297 ? -42.281 8.422 34.969 1 88.69 297 GLU A N 1
ATOM 2349 C CA . GLU A 1 297 ? -43 7.844 33.844 1 88.69 297 GLU A CA 1
ATOM 2350 C C . GLU A 1 297 ? -42.094 7.801 32.594 1 88.69 297 GLU A C 1
ATOM 2352 O O . GLU A 1 297 ? -42.062 6.801 31.875 1 88.69 297 GLU A O 1
ATOM 2357 N N . ILE A 1 298 ? -41.438 8.891 32.438 1 89.5 298 ILE A N 1
ATOM 2358 C CA . ILE A 1 298 ? -40.531 9.023 31.281 1 89.5 298 ILE A CA 1
ATOM 2359 C C . ILE A 1 298 ? -39.406 8.008 31.391 1 89.5 298 ILE A C 1
ATOM 2361 O O . ILE A 1 298 ? -39.094 7.316 30.422 1 89.5 298 ILE A O 1
ATOM 2365 N N . LYS A 1 299 ? -38.875 7.902 32.469 1 88.31 299 LYS A N 1
ATOM 2366 C CA . LYS A 1 299 ? -37.781 6.973 32.688 1 88.31 299 LYS A CA 1
ATOM 2367 C C . LYS A 1 299 ? -38.219 5.527 32.5 1 88.31 299 LYS A C 1
ATOM 2369 O O . LYS A 1 299 ? -37.5 4.727 31.891 1 88.31 299 LYS A O 1
ATOM 2374 N N . GLU A 1 300 ? -39.344 5.25 33 1 86.81 300 GLU A N 1
ATOM 2375 C CA . GLU A 1 300 ? -39.906 3.908 32.875 1 86.81 300 GLU A CA 1
ATOM 2376 C C . GLU A 1 300 ? -40.188 3.584 31.406 1 86.81 300 GLU A C 1
ATOM 2378 O O . GLU A 1 300 ? -39.906 2.473 30.938 1 86.81 300 GLU A O 1
ATOM 2383 N N . ALA A 1 301 ? -40.781 4.547 30.719 1 86.75 301 ALA A N 1
ATOM 2384 C CA . ALA A 1 301 ? -41.094 4.352 29.297 1 86.75 301 ALA A CA 1
ATOM 2385 C C . ALA A 1 301 ? -39.812 4.137 28.484 1 86.75 301 ALA A C 1
ATOM 2387 O O . ALA A 1 301 ? -39.781 3.283 27.594 1 86.75 301 ALA A O 1
ATOM 2388 N N . LEU A 1 302 ? -38.844 4.879 28.797 1 87.38 302 LEU A N 1
ATOM 2389 C CA . LEU A 1 302 ? -37.562 4.746 28.109 1 87.38 302 LEU A CA 1
ATOM 2390 C C . LEU A 1 302 ? -36.906 3.412 28.438 1 87.38 302 LEU A C 1
ATOM 2392 O O . LEU A 1 302 ? -36.312 2.764 27.562 1 87.38 302 LEU A O 1
ATOM 2396 N N . HIS A 1 303 ? -36.969 3.039 29.625 1 85.69 303 HIS A N 1
ATOM 2397 C CA . HIS A 1 303 ? -36.406 1.771 30.094 1 85.69 303 HIS A CA 1
ATOM 2398 C C . HIS A 1 303 ? -37.031 0.594 29.344 1 85.69 303 HIS A C 1
ATOM 2400 O O . HIS A 1 303 ? -36.344 -0.36 28.984 1 85.69 303 HIS A O 1
ATOM 2406 N N . LYS A 1 304 ? -38.25 0.711 29.109 1 82.19 304 LYS A N 1
ATOM 2407 C CA . LYS A 1 304 ? -38.969 -0.329 28.391 1 82.19 304 LYS A CA 1
ATOM 2408 C C . LYS A 1 304 ? -38.469 -0.445 26.953 1 82.19 304 LYS A C 1
ATOM 2410 O O . LYS A 1 304 ? -38.5 -1.521 26.359 1 82.19 304 LYS A O 1
ATOM 2415 N N . LEU A 1 305 ? -38.094 0.666 26.5 1 78.94 305 LEU A N 1
ATOM 2416 C CA . LEU A 1 305 ? -37.562 0.689 25.125 1 78.94 305 LEU A CA 1
ATOM 2417 C C . LEU A 1 305 ? -36.062 0.415 25.109 1 78.94 305 LEU A C 1
ATOM 2419 O O . LEU A 1 305 ? -35.469 0.397 24.031 1 78.94 305 LEU A O 1
ATOM 2423 N N . GLY A 1 306 ? -35.594 0.212 26.328 1 79.44 306 GLY A N 1
ATOM 2424 C CA . GLY A 1 306 ? -34.156 -0.046 26.469 1 79.44 306 GLY A CA 1
ATOM 2425 C C . GLY A 1 306 ? -33.312 1.207 26.359 1 79.44 306 GLY A C 1
ATOM 2426 O O . GLY A 1 306 ? -32.125 1.137 25.984 1 79.44 306 GLY A O 1
ATOM 2427 N N . LEU A 1 307 ? -33.906 2.344 26.594 1 80.19 307 LEU A N 1
ATOM 2428 C CA . LEU A 1 307 ? -33.219 3.641 26.5 1 80.19 307 LEU A CA 1
ATOM 2429 C C . LEU A 1 307 ? -33.125 4.297 27.875 1 80.19 307 LEU A C 1
ATOM 2431 O O . LEU A 1 307 ? -33.781 3.887 28.812 1 80.19 307 LEU A O 1
ATOM 2435 N N . GLU A 1 308 ? -32.156 5.254 27.969 1 82 308 GLU A N 1
ATOM 2436 C CA . GLU A 1 308 ? -32 6.031 29.188 1 82 308 GLU A CA 1
ATOM 2437 C C . GLU A 1 308 ? -31.781 7.508 28.891 1 82 308 GLU A C 1
ATOM 2439 O O . GLU A 1 308 ? -31.359 7.855 27.781 1 82 308 GLU A O 1
ATOM 2444 N N . LEU A 1 309 ? -32.156 8.219 29.859 1 84.25 309 LEU A N 1
ATOM 2445 C CA . LEU A 1 309 ? -31.891 9.648 29.734 1 84.25 309 LEU A CA 1
ATOM 2446 C C . LEU A 1 309 ? -30.391 9.922 29.766 1 84.25 309 LEU A C 1
ATOM 2448 O O . LEU A 1 309 ? -29.641 9.203 30.422 1 84.25 309 LEU A O 1
ATOM 2452 N N . GLY A 1 310 ? -29.969 10.867 29.031 1 79.56 310 GLY A N 1
ATOM 2453 C CA . GLY A 1 310 ? -28.578 11.305 29.031 1 79.56 310 GLY A CA 1
ATOM 2454 C C . GLY A 1 310 ? -27.703 10.469 28.125 1 79.56 310 GLY A C 1
ATOM 2455 O O . GLY A 1 310 ? -26.484 10.414 28.312 1 79.56 310 GLY A O 1
ATOM 2456 N N . MET A 1 311 ? -28.25 9.766 27.297 1 75.62 311 MET A N 1
ATOM 2457 C CA . MET A 1 311 ? -27.484 8.938 26.359 1 75.62 311 MET A CA 1
ATOM 2458 C C . MET A 1 311 ? -26.781 9.797 25.312 1 75.62 311 MET A C 1
ATOM 2460 O O . MET A 1 311 ? -27.344 10.773 24.828 1 75.62 311 MET A O 1
ATOM 2464 N N . ASN A 1 312 ? -25.531 9.734 25.188 1 62.72 312 ASN A N 1
ATOM 2465 C CA . ASN A 1 312 ? -24.797 10.414 24.125 1 62.72 312 ASN A CA 1
ATOM 2466 C C . ASN A 1 312 ? -25.047 9.758 22.766 1 62.72 312 ASN A C 1
ATOM 2468 O O . ASN A 1 312 ? -24.438 8.734 22.453 1 62.72 312 ASN A O 1
ATOM 2472 N N . ILE A 1 313 ? -26.062 10.07 22.109 1 58.03 313 ILE A N 1
ATOM 2473 C CA . ILE A 1 313 ? -26.406 9.508 20.797 1 58.03 313 ILE A CA 1
ATOM 2474 C C . ILE A 1 313 ? -25.766 10.352 19.703 1 58.03 313 ILE A C 1
ATOM 2476 O O . ILE A 1 313 ? -25.984 11.57 19.641 1 58.03 313 ILE A O 1
ATOM 2480 N N . GLU A 1 314 ? -24.688 10.078 19.172 1 48 314 GLU A N 1
ATOM 2481 C CA . GLU A 1 314 ? -24.125 10.789 18.031 1 48 314 GLU A CA 1
ATOM 2482 C C . GLU A 1 314 ? -25.125 10.875 16.891 1 48 314 GLU A C 1
ATOM 2484 O O . GLU A 1 314 ? -25.719 9.867 16.5 1 48 314 GLU A O 1
ATOM 2489 N N . THR A 1 315 ? -25.797 11.953 16.812 1 42.09 315 THR A N 1
ATOM 2490 C CA . THR A 1 315 ? -26.688 12.266 15.703 1 42.09 315 THR A CA 1
ATOM 2491 C C . THR A 1 315 ? -26.016 11.969 14.367 1 42.09 315 THR A C 1
ATOM 2493 O O . THR A 1 315 ? -24.984 12.547 14.039 1 42.09 315 THR A O 1
ATOM 2496 N N . GLN A 1 316 ? -26.062 10.914 13.898 1 34.78 316 GLN A N 1
ATOM 2497 C CA . GLN A 1 316 ? -25.797 10.805 12.469 1 34.78 316 GLN A CA 1
ATOM 2498 C C . GLN A 1 316 ? -26.75 11.688 11.664 1 34.78 316 GLN A C 1
ATOM 2500 O O . GLN A 1 316 ? -27.938 11.391 11.562 1 34.78 316 GLN A O 1
ATOM 2505 N N . ARG A 1 317 ? -26.609 13.055 11.773 1 31.88 317 ARG A N 1
ATOM 2506 C CA . ARG A 1 317 ? -27.141 13.797 10.633 1 31.88 317 ARG A CA 1
ATOM 2507 C C . ARG A 1 317 ? -26.406 13.43 9.352 1 31.88 317 ARG A C 1
ATOM 2509 O O . ARG A 1 317 ? -25.188 13.266 9.359 1 31.88 317 ARG A O 1
ATOM 2516 N N . MET B 1 1 ? -14.602 20.484 14.305 1 38.22 1 MET B N 1
ATOM 2517 C CA . MET B 1 1 ? -13.914 19.422 15.031 1 38.22 1 MET B CA 1
ATOM 2518 C C . MET B 1 1 ? -13.047 18.594 14.086 1 38.22 1 MET B C 1
ATOM 2520 O O . MET B 1 1 ? -13.555 18.016 13.117 1 38.22 1 MET B O 1
ATOM 2524 N N . LEU B 1 2 ? -11.797 19 13.898 1 50.22 2 LEU B N 1
ATOM 2525 C CA . LEU B 1 2 ? -10.82 18.484 12.945 1 50.22 2 LEU B CA 1
ATOM 2526 C C . LEU B 1 2 ? -10.75 16.969 13 1 50.22 2 LEU B C 1
ATOM 2528 O O . LEU B 1 2 ? -10.594 16.391 14.07 1 50.22 2 LEU B O 1
ATOM 2532 N N . ASN B 1 3 ? -11.391 16.297 12.047 1 60.03 3 ASN B N 1
ATOM 2533 C CA . ASN B 1 3 ? -11.781 14.906 11.836 1 60.03 3 ASN B CA 1
ATOM 2534 C C . ASN B 1 3 ? -10.578 13.969 11.93 1 60.03 3 ASN B C 1
ATOM 2536 O O . ASN B 1 3 ? -9.523 14.234 11.344 1 60.03 3 ASN B O 1
ATOM 2540 N N . GLU B 1 4 ? -10.492 13.32 13.125 1 73.19 4 GLU B N 1
ATOM 2541 C CA . GLU B 1 4 ? -9.555 12.227 13.359 1 73.19 4 GLU B CA 1
ATOM 2542 C C . GLU B 1 4 ? -9.516 11.266 12.172 1 73.19 4 GLU B C 1
ATOM 2544 O O . GLU B 1 4 ? -10.539 11.031 11.523 1 73.19 4 GLU B O 1
ATOM 2549 N N . PHE B 1 5 ? -8.32 11.039 11.797 1 86.19 5 PHE B N 1
ATOM 2550 C CA . PHE B 1 5 ? -8.133 10.031 10.758 1 86.19 5 PHE B CA 1
ATOM 2551 C C . PHE B 1 5 ? -8.836 8.734 11.125 1 86.19 5 PHE B C 1
ATOM 2553 O O . PHE B 1 5 ? -8.703 8.242 12.258 1 86.19 5 PHE B O 1
ATOM 2560 N N . ILE B 1 6 ? -9.578 8.203 10.172 1 88.44 6 ILE B N 1
ATOM 2561 C CA . ILE B 1 6 ? -10.336 7.008 10.531 1 88.44 6 ILE B CA 1
ATOM 2562 C C . ILE B 1 6 ? -9.766 5.797 9.805 1 88.44 6 ILE B C 1
ATOM 2564 O O . ILE B 1 6 ? -9.211 5.926 8.711 1 88.44 6 ILE B O 1
ATOM 2568 N N . TYR B 1 7 ? -9.883 4.656 10.492 1 92.19 7 TYR B N 1
ATOM 2569 C CA . TYR B 1 7 ? -9.547 3.355 9.922 1 92.19 7 TYR B CA 1
ATOM 2570 C C . TYR B 1 7 ? -10.805 2.506 9.734 1 92.19 7 TYR B C 1
ATOM 2572 O O . TYR B 1 7 ? -11.797 2.701 10.438 1 92.19 7 TYR B O 1
ATOM 2580 N N . PRO B 1 8 ? -10.688 1.62 8.711 1 92.69 8 PRO B N 1
ATOM 2581 C CA . PRO B 1 8 ? -11.883 0.793 8.5 1 92.69 8 PRO B CA 1
ATOM 2582 C C . PRO B 1 8 ? -12.188 -0.112 9.688 1 92.69 8 PRO B C 1
ATOM 2584 O O . PRO B 1 8 ? -11.273 -0.646 10.312 1 92.69 8 PRO B O 1
ATOM 2587 N N . ASP B 1 9 ? -13.492 -0.219 9.953 1 89.31 9 ASP B N 1
ATOM 2588 C CA . ASP B 1 9 ? -13.914 -1.112 11.031 1 89.31 9 ASP B CA 1
ATOM 2589 C C . ASP B 1 9 ? -14.859 -2.191 10.508 1 89.31 9 ASP B C 1
ATOM 2591 O O . ASP B 1 9 ? -15.258 -3.092 11.25 1 89.31 9 ASP B O 1
ATOM 2595 N N . LYS B 1 10 ? -15.273 -2.016 9.273 1 91.19 10 LYS B N 1
ATOM 2596 C CA . LYS B 1 10 ? -16.062 -3.035 8.594 1 91.19 10 LYS B CA 1
ATOM 2597 C C . LYS B 1 10 ? -15.289 -3.664 7.441 1 91.19 10 LYS B C 1
ATOM 2599 O O . LYS B 1 10 ? -15.109 -3.039 6.395 1 91.19 10 LYS B O 1
ATOM 2604 N N . ILE B 1 11 ? -14.914 -4.82 7.602 1 94.94 11 ILE B N 1
ATOM 2605 C CA . ILE B 1 11 ? -14.188 -5.613 6.617 1 94.94 11 ILE B CA 1
ATOM 2606 C C . ILE B 1 11 ? -14.766 -7.027 6.562 1 94.94 11 ILE B C 1
ATOM 2608 O O . ILE B 1 11 ? -14.617 -7.801 7.516 1 94.94 11 ILE B O 1
ATOM 2612 N N . PHE B 1 12 ? -15.398 -7.332 5.445 1 94 12 PHE B N 1
ATOM 2613 C CA . PHE B 1 12 ? -16.062 -8.625 5.402 1 94 12 PHE B CA 1
ATOM 2614 C C . PHE B 1 12 ? -16.234 -9.102 3.965 1 94 12 PHE B C 1
ATOM 2616 O O . PHE B 1 12 ? -16.25 -8.289 3.035 1 94 12 PHE B O 1
ATOM 2623 N N . TRP B 1 13 ? -16.312 -10.43 3.82 1 95 13 TRP B N 1
ATOM 2624 C CA . TRP B 1 13 ? -16.656 -11.016 2.525 1 95 13 TRP B CA 1
ATOM 2625 C C . TRP B 1 13 ? -18.156 -10.953 2.275 1 95 13 TRP B C 1
ATOM 2627 O O . TRP B 1 13 ? -18.938 -11.562 3.008 1 95 13 TRP B O 1
ATOM 2637 N N . GLU B 1 14 ? -18.562 -10.172 1.335 1 94.19 14 GLU B N 1
ATOM 2638 C CA . GLU B 1 14 ? -19.969 -10.148 0.961 1 94.19 14 GLU B CA 1
ATOM 2639 C C . GLU B 1 14 ? -20.391 -11.453 0.293 1 94.19 14 GLU B C 1
ATOM 2641 O O . GLU B 1 14 ? -21.516 -11.922 0.486 1 94.19 14 GLU B O 1
ATOM 2646 N N . GLU B 1 15 ? -19.562 -11.969 -0.533 1 95 15 GLU B N 1
ATOM 2647 C CA . GLU B 1 15 ? -19.688 -13.25 -1.206 1 95 15 GLU B CA 1
ATOM 2648 C C . GLU B 1 15 ? -18.344 -13.977 -1.288 1 95 15 GLU B C 1
ATOM 2650 O O . GLU B 1 15 ? -17.312 -13.352 -1.568 1 95 15 GLU B O 1
ATOM 2655 N N . LYS B 1 16 ? -18.406 -15.305 -0.984 1 94.44 16 LYS B N 1
ATOM 2656 C CA . LYS B 1 16 ? -17.156 -16.062 -1.074 1 94.44 16 LYS B CA 1
ATOM 2657 C C . LYS B 1 16 ? -17.438 -17.516 -1.46 1 94.44 16 LYS B C 1
ATOM 2659 O O . LYS B 1 16 ? -18.25 -18.188 -0.823 1 94.44 16 LYS B O 1
ATOM 2664 N N . THR B 1 17 ? -16.844 -17.891 -2.537 1 96.38 17 THR B N 1
ATOM 2665 C CA . THR B 1 17 ? -16.812 -19.281 -2.965 1 96.38 17 THR B CA 1
ATOM 2666 C C . THR B 1 17 ? -15.367 -19.766 -3.094 1 96.38 17 THR B C 1
ATOM 2668 O O . THR B 1 17 ? -14.438 -19.094 -2.648 1 96.38 17 THR B O 1
ATOM 2671 N N . ASP B 1 18 ? -15.211 -20.875 -3.676 1 95.5 18 ASP B N 1
ATOM 2672 C CA . ASP B 1 18 ? -13.875 -21.438 -3.836 1 95.5 18 ASP B CA 1
ATOM 2673 C C . ASP B 1 18 ? -13.109 -20.719 -4.949 1 95.5 18 ASP B C 1
ATOM 2675 O O . ASP B 1 18 ? -11.883 -20.781 -5.004 1 95.5 18 ASP B O 1
ATOM 2679 N N . THR B 1 19 ? -13.875 -20.062 -5.805 1 97.38 19 THR B N 1
ATOM 2680 C CA . THR B 1 19 ? -13.203 -19.469 -6.961 1 97.38 19 THR B CA 1
ATOM 2681 C C . THR B 1 19 ? -13.539 -18 -7.098 1 97.38 19 THR B C 1
ATOM 2683 O O . THR B 1 19 ? -13.047 -17.312 -8 1 97.38 19 THR B O 1
ATOM 2686 N N . TYR B 1 20 ? -14.414 -17.531 -6.238 1 98 20 TYR B N 1
ATOM 2687 C CA . TYR B 1 20 ? -14.852 -16.141 -6.316 1 98 20 TYR B CA 1
ATOM 2688 C C . TYR B 1 20 ? -15.016 -15.539 -4.93 1 98 20 TYR B C 1
ATOM 2690 O O . TYR B 1 20 ? -15.5 -16.203 -4.012 1 98 20 TYR B O 1
ATOM 2698 N N . GLY B 1 21 ? -14.57 -14.297 -4.77 1 97.38 21 GLY B N 1
ATOM 2699 C CA . GLY B 1 21 ? -14.781 -13.555 -3.541 1 97.38 21 GLY B CA 1
ATOM 2700 C C . GLY B 1 21 ? -14.992 -12.07 -3.771 1 97.38 21 GLY B C 1
ATOM 2701 O O . GLY B 1 21 ? -14.367 -11.477 -4.652 1 97.38 21 GLY B O 1
ATOM 2702 N N . ARG B 1 22 ? -15.922 -11.609 -3.064 1 97.69 22 ARG B N 1
ATOM 2703 C CA . ARG B 1 22 ? -16.172 -10.172 -3.035 1 97.69 22 ARG B CA 1
ATOM 2704 C C . ARG B 1 22 ? -15.945 -9.602 -1.638 1 97.69 22 ARG B C 1
ATOM 2706 O O . ARG B 1 22 ? -16.703 -9.906 -0.711 1 97.69 22 ARG B O 1
ATOM 2713 N N . LEU B 1 23 ? -14.953 -8.781 -1.439 1 97.25 23 LEU B N 1
ATOM 2714 C CA . LEU B 1 23 ? -14.547 -8.219 -0.155 1 97.25 23 LEU B CA 1
ATOM 2715 C C . LEU B 1 23 ? -14.945 -6.754 -0.054 1 97.25 23 LEU B C 1
ATOM 2717 O O . LEU B 1 23 ? -14.742 -5.984 -0.993 1 97.25 23 LEU B O 1
ATOM 2721 N N . VAL B 1 24 ? -15.484 -6.398 1.068 1 97.12 24 VAL B N 1
ATOM 2722 C CA . VAL B 1 24 ? -15.883 -5.016 1.327 1 97.12 24 VAL B CA 1
ATOM 2723 C C . VAL B 1 24 ? -15.062 -4.453 2.484 1 97.12 24 VAL B C 1
ATOM 2725 O O . VAL B 1 24 ? -14.906 -5.109 3.518 1 97.12 24 VAL B O 1
ATOM 2728 N N . VAL B 1 25 ? -14.562 -3.26 2.311 1 96.69 25 VAL B N 1
ATOM 2729 C CA . VAL B 1 25 ? -13.781 -2.557 3.324 1 96.69 25 VAL B CA 1
ATOM 2730 C C . VAL B 1 25 ? -14.312 -1.135 3.492 1 96.69 25 VAL B C 1
ATOM 2732 O O . VAL B 1 25 ? -14.32 -0.351 2.539 1 96.69 25 VAL B O 1
ATOM 2735 N N . GLU B 1 26 ? -14.797 -0.747 4.582 1 94.31 26 GLU B N 1
ATOM 2736 C CA . GLU B 1 26 ? -15.297 0.592 4.871 1 94.31 26 GLU B CA 1
ATOM 2737 C C . GLU B 1 26 ? -15.328 0.861 6.371 1 94.31 26 GLU B C 1
ATOM 2739 O O . GLU B 1 26 ? -15.328 -0.074 7.176 1 94.31 26 GLU B O 1
ATOM 2744 N N . PRO B 1 27 ? -15.305 2.152 6.742 1 94.94 27 PRO B N 1
ATOM 2745 C CA . PRO B 1 27 ? -15.078 3.348 5.926 1 94.94 27 PRO B CA 1
ATOM 2746 C C . PRO B 1 27 ? -13.594 3.625 5.691 1 94.94 27 PRO B C 1
ATOM 2748 O O . PRO B 1 27 ? -12.758 3.238 6.504 1 94.94 27 PRO B O 1
ATOM 2751 N N . LEU B 1 28 ? -13.297 4.172 4.527 1 95.31 28 LEU B N 1
ATOM 2752 C CA . LEU B 1 28 ? -11.938 4.594 4.203 1 95.31 28 LEU B CA 1
ATOM 2753 C C . LEU B 1 28 ? -11.883 6.102 3.963 1 95.31 28 LEU B C 1
ATOM 2755 O O . LEU B 1 28 ? -12.828 6.684 3.428 1 95.31 28 LEU B O 1
ATOM 2759 N N . GLU B 1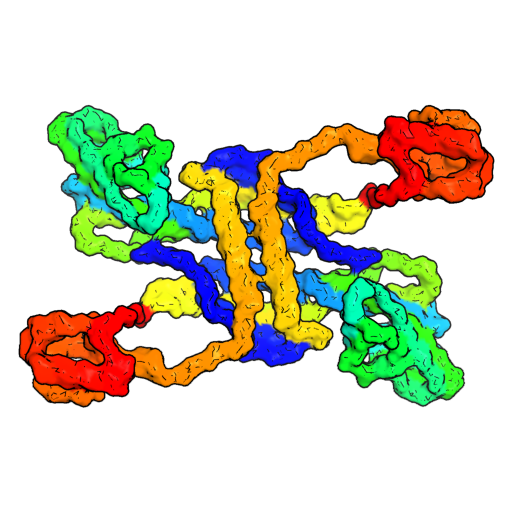 29 ? -10.742 6.676 4.465 1 93.12 29 GLU B N 1
ATOM 2760 C CA . GLU B 1 29 ? -10.531 8.078 4.109 1 93.12 29 GLU B CA 1
ATOM 2761 C C . GLU B 1 29 ? -10.555 8.273 2.598 1 93.12 29 GLU B C 1
ATOM 2763 O O . GLU B 1 29 ? -10.266 7.348 1.84 1 93.12 29 GLU B O 1
ATOM 2768 N N . ARG B 1 30 ? -10.922 9.469 2.256 1 90.88 30 ARG B N 1
ATOM 2769 C CA . ARG B 1 30 ? -10.938 9.781 0.829 1 90.88 30 ARG B CA 1
ATOM 2770 C C . ARG B 1 30 ? -9.602 9.453 0.179 1 90.88 30 ARG B C 1
ATOM 2772 O O . ARG B 1 30 ? -8.547 9.82 0.696 1 90.88 30 ARG B O 1
ATOM 2779 N N . GLY B 1 31 ? -9.703 8.703 -0.941 1 93.06 31 GLY B N 1
ATOM 2780 C CA . GLY B 1 31 ? -8.5 8.344 -1.68 1 93.06 31 GLY B CA 1
ATOM 2781 C C . GLY B 1 31 ? -7.922 7 -1.266 1 93.06 31 GLY B C 1
ATOM 2782 O O . GLY B 1 31 ? -7.16 6.387 -2.016 1 93.06 31 GLY B O 1
ATOM 2783 N N . PHE B 1 32 ? -8.258 6.52 -0.139 1 96.25 32 PHE B N 1
ATOM 2784 C CA . PHE B 1 32 ? -7.668 5.285 0.369 1 96.25 32 PHE B CA 1
ATOM 2785 C C . PHE B 1 32 ? -8.281 4.07 -0.314 1 96.25 32 PHE B C 1
ATOM 2787 O O . PHE B 1 32 ? -7.66 3.008 -0.382 1 96.25 32 PHE B O 1
ATOM 2794 N N . GLY B 1 33 ? -9.547 4.246 -0.751 1 97.06 33 GLY B N 1
ATOM 2795 C CA . GLY B 1 33 ? -10.102 3.162 -1.547 1 97.06 33 GLY B CA 1
ATOM 2796 C C . GLY B 1 33 ? -9.227 2.779 -2.725 1 97.06 33 GLY B C 1
ATOM 2797 O O . GLY B 1 33 ? -8.938 1.599 -2.93 1 97.06 33 GLY B O 1
ATOM 2798 N N . THR B 1 34 ? -8.812 3.781 -3.426 1 96.19 34 THR B N 1
ATOM 2799 C CA . THR B 1 34 ? -7.973 3.562 -4.598 1 96.19 34 THR B CA 1
ATOM 2800 C C . THR B 1 34 ? -6.574 3.119 -4.188 1 96.19 34 THR B C 1
ATOM 2802 O O . THR B 1 34 ? -5.984 2.238 -4.816 1 96.19 34 THR B O 1
ATOM 2805 N N . THR B 1 35 ? -6.02 3.729 -3.154 1 96.31 35 THR B N 1
ATOM 2806 C CA . THR B 1 35 ? -4.676 3.41 -2.688 1 96.31 35 THR B CA 1
ATOM 2807 C C . THR B 1 35 ? -4.582 1.946 -2.268 1 96.31 35 THR B C 1
ATOM 2809 O O . THR B 1 35 ? -3.717 1.211 -2.75 1 96.31 35 THR B O 1
ATOM 2812 N N . VAL B 1 36 ? -5.449 1.494 -1.486 1 97.44 36 VAL B N 1
ATOM 2813 C CA . VAL B 1 36 ? -5.461 0.125 -0.982 1 97.44 36 VAL B CA 1
ATOM 2814 C C . VAL B 1 36 ? -5.902 -0.83 -2.088 1 97.44 36 VAL B C 1
ATOM 2816 O O . VAL B 1 36 ? -5.273 -1.866 -2.312 1 97.44 36 VAL B O 1
ATOM 2819 N N . GLY B 1 37 ? -6.98 -0.451 -2.777 1 97.81 37 GLY B N 1
ATOM 2820 C CA . GLY B 1 37 ? -7.516 -1.287 -3.84 1 97.81 37 GLY B CA 1
ATOM 2821 C C . GLY B 1 37 ? -6.508 -1.579 -4.934 1 97.81 37 GLY B C 1
ATOM 2822 O O . GLY B 1 37 ? -6.34 -2.73 -5.344 1 97.81 37 GLY B O 1
ATOM 2823 N N . ASN B 1 38 ? -5.863 -0.543 -5.379 1 96.25 38 ASN B N 1
ATOM 2824 C CA . ASN B 1 38 ? -4.898 -0.693 -6.465 1 96.25 38 ASN B CA 1
ATOM 2825 C C . ASN B 1 38 ? -3.693 -1.522 -6.031 1 96.25 38 ASN B C 1
ATOM 2827 O O . ASN B 1 38 ? -3.191 -2.346 -6.797 1 96.25 38 ASN B O 1
ATOM 2831 N N . SER B 1 39 ? -3.191 -1.248 -4.879 1 97.56 39 SER B N 1
ATOM 2832 C CA . SER B 1 39 ? -2.068 -2.027 -4.367 1 97.56 39 SER B CA 1
ATOM 2833 C C . SER B 1 39 ? -2.416 -3.51 -4.281 1 97.56 39 SER B C 1
ATOM 2835 O O . SER B 1 39 ? -1.646 -4.359 -4.73 1 97.56 39 SER B O 1
ATOM 2837 N N . LEU B 1 40 ? -3.553 -3.811 -3.787 1 98.06 40 LEU B N 1
ATOM 2838 C CA . LEU B 1 40 ? -3.988 -5.195 -3.641 1 98.06 40 LEU B CA 1
ATOM 2839 C C . LEU B 1 40 ? -4.195 -5.848 -5.004 1 98.06 40 LEU B C 1
ATOM 2841 O O . LEU B 1 40 ? -3.791 -6.992 -5.215 1 98.06 40 LEU B O 1
ATOM 2845 N N . ARG B 1 41 ? -4.84 -5.098 -5.883 1 97.81 41 ARG B N 1
ATOM 2846 C CA . ARG B 1 41 ? -5.078 -5.637 -7.219 1 97.81 41 ARG B CA 1
ATOM 2847 C C . ARG B 1 41 ? -3.771 -6.043 -7.887 1 97.81 41 ARG B C 1
ATOM 2849 O O . ARG B 1 41 ? -3.666 -7.145 -8.438 1 97.81 41 ARG B O 1
ATOM 2856 N N . ARG B 1 42 ? -2.791 -5.207 -7.836 1 96.06 42 ARG B N 1
ATOM 2857 C CA . ARG B 1 42 ? -1.516 -5.469 -8.492 1 96.06 42 ARG B CA 1
ATOM 2858 C C . ARG B 1 42 ? -0.824 -6.688 -7.887 1 96.06 42 ARG B C 1
ATOM 2860 O O . ARG B 1 42 ? -0.333 -7.555 -8.609 1 96.06 42 ARG B O 1
ATOM 2867 N N . VAL B 1 43 ? -0.777 -6.73 -6.562 1 97.25 43 VAL B N 1
ATOM 2868 C CA . VAL B 1 43 ? -0.099 -7.824 -5.871 1 97.25 43 VAL B CA 1
ATOM 2869 C C . VAL B 1 43 ? -0.84 -9.133 -6.125 1 97.25 43 VAL B C 1
ATOM 2871 O O . VAL B 1 43 ? -0.217 -10.164 -6.391 1 97.25 43 VAL B O 1
ATOM 2874 N N . LEU B 1 44 ? -2.166 -9.109 -6.113 1 98 44 LEU B N 1
ATOM 2875 C CA . LEU B 1 44 ? -2.986 -10.297 -6.328 1 98 44 LEU B CA 1
ATOM 2876 C C . LEU B 1 44 ? -2.764 -10.867 -7.727 1 98 44 LEU B C 1
ATOM 2878 O O . LEU B 1 44 ? -2.732 -12.086 -7.906 1 98 44 LEU B O 1
ATOM 2882 N N . LEU B 1 45 ? -2.508 -10.016 -8.656 1 95.81 45 LEU B N 1
ATOM 2883 C CA . LEU B 1 45 ? -2.389 -10.453 -10.039 1 95.81 45 LEU B CA 1
ATOM 2884 C C . LEU B 1 45 ? -0.978 -10.961 -10.328 1 95.81 45 LEU B C 1
ATOM 2886 O O . LEU B 1 45 ? -0.796 -11.883 -11.125 1 95.81 45 LEU B O 1
ATOM 2890 N N . SER B 1 46 ? -0.025 -10.453 -9.617 1 93.06 46 SER B N 1
ATOM 2891 C CA . SER B 1 46 ? 1.333 -10.672 -10.102 1 93.06 46 SER B CA 1
ATOM 2892 C C . SER B 1 46 ? 2.164 -11.461 -9.102 1 93.06 46 SER B C 1
ATOM 2894 O O . SER B 1 46 ? 3.158 -12.094 -9.477 1 93.06 46 SER B O 1
ATOM 2896 N N . SER B 1 47 ? 1.742 -11.5 -7.848 1 95.25 47 SER B N 1
ATOM 2897 C CA . SER B 1 47 ? 2.754 -11.867 -6.859 1 95.25 47 SER B CA 1
ATOM 2898 C C . SER B 1 47 ? 2.299 -13.047 -6.016 1 95.25 47 SER B C 1
ATOM 2900 O O . SER B 1 47 ? 3.037 -13.516 -5.145 1 95.25 47 SER B O 1
ATOM 2902 N N . ILE B 1 48 ? 1.152 -13.539 -6.277 1 96.88 48 ILE B N 1
ATOM 2903 C CA . ILE B 1 48 ? 0.671 -14.68 -5.508 1 96.88 48 ILE B CA 1
ATOM 2904 C C . ILE B 1 48 ? 1.316 -15.961 -6.035 1 96.88 48 ILE B C 1
ATOM 2906 O O . ILE B 1 48 ? 1.394 -16.172 -7.246 1 96.88 48 ILE B O 1
ATOM 2910 N N . SER B 1 49 ? 1.771 -16.734 -5.113 1 94.81 49 SER B N 1
ATOM 2911 C CA . SER B 1 49 ? 2.455 -17.969 -5.484 1 94.81 49 SER B CA 1
ATOM 2912 C C . SER B 1 49 ? 1.467 -19.031 -5.98 1 94.81 49 SER B C 1
ATOM 2914 O O . SER B 1 49 ? 0.354 -19.125 -5.465 1 94.81 49 SER B O 1
ATOM 2916 N N . GLY B 1 50 ? 1.88 -19.766 -7.008 1 95.38 50 GLY B N 1
ATOM 2917 C CA . GLY B 1 50 ? 1.098 -20.859 -7.551 1 95.38 50 GLY B CA 1
ATOM 2918 C C . GLY B 1 50 ? 1.946 -21.906 -8.242 1 95.38 50 GLY B C 1
ATOM 2919 O O . GLY B 1 50 ? 3.176 -21.875 -8.164 1 95.38 50 GLY B O 1
ATOM 2920 N N . THR B 1 51 ? 1.294 -22.906 -8.781 1 95.56 51 THR B N 1
ATOM 2921 C CA . THR B 1 51 ? 1.965 -24 -9.469 1 95.56 51 THR B CA 1
ATOM 2922 C C . THR B 1 51 ? 1.563 -24.047 -10.938 1 95.56 51 THR B C 1
ATOM 2924 O O . THR B 1 51 ? 0.459 -23.641 -11.297 1 95.56 51 THR B O 1
ATOM 2927 N N . ALA B 1 52 ? 2.498 -24.5 -11.727 1 96.19 52 ALA B N 1
ATOM 2928 C CA . ALA B 1 52 ? 2.215 -24.656 -13.156 1 96.19 52 ALA B CA 1
ATOM 2929 C C . ALA B 1 52 ? 3.125 -25.719 -13.781 1 96.19 52 ALA B C 1
ATOM 2931 O O . ALA B 1 52 ? 4.188 -26.031 -13.242 1 96.19 52 ALA B O 1
ATOM 2932 N N . ILE B 1 53 ? 2.674 -26.266 -14.844 1 96.94 53 ILE B N 1
ATOM 2933 C CA . ILE B 1 53 ? 3.518 -27.125 -15.672 1 96.94 53 ILE B CA 1
ATOM 2934 C C . ILE B 1 53 ? 4.523 -26.266 -16.438 1 96.94 53 ILE B C 1
ATOM 2936 O O . ILE B 1 53 ? 4.152 -25.266 -17.062 1 96.94 53 ILE B O 1
ATOM 2940 N N . THR B 1 54 ? 5.766 -26.672 -16.359 1 96.38 54 THR B N 1
ATOM 2941 C CA . THR B 1 54 ? 6.789 -25.875 -17.047 1 96.38 54 THR B CA 1
ATOM 2942 C C . THR B 1 54 ? 7.406 -26.656 -18.188 1 96.38 54 THR B C 1
ATOM 2944 O O . THR B 1 54 ? 8.031 -26.078 -19.078 1 96.38 54 THR B O 1
ATOM 2947 N N . ALA B 1 55 ? 7.27 -27.953 -18.125 1 96.62 55 ALA B N 1
ATOM 2948 C CA . ALA B 1 55 ? 7.828 -28.812 -19.188 1 96.62 55 ALA B CA 1
ATOM 2949 C C . ALA B 1 55 ? 7.137 -30.172 -19.203 1 96.62 55 ALA B C 1
ATOM 2951 O O . ALA B 1 55 ? 6.609 -30.625 -18.188 1 96.62 55 ALA B O 1
ATOM 2952 N N . VAL B 1 56 ? 7.16 -30.75 -20.391 1 97.25 56 VAL B N 1
ATOM 2953 C CA . VAL B 1 56 ? 6.574 -32.062 -20.578 1 97.25 56 VAL B CA 1
ATOM 2954 C C . VAL B 1 56 ? 7.488 -32.938 -21.469 1 97.25 56 VAL B C 1
ATOM 2956 O O . VAL B 1 56 ? 8.062 -32.438 -22.438 1 97.25 56 VAL B O 1
ATOM 2959 N N . LYS B 1 57 ? 7.609 -34.156 -21.062 1 96.69 57 LYS B N 1
ATOM 2960 C CA . LYS B 1 57 ? 8.336 -35.125 -21.875 1 96.69 57 LYS B CA 1
ATOM 2961 C C . LYS B 1 57 ? 7.414 -36.25 -22.328 1 96.69 57 LYS B C 1
ATOM 2963 O O . LYS B 1 57 ? 6.953 -37.062 -21.5 1 96.69 57 LYS B O 1
ATOM 2968 N N . ILE B 1 58 ? 7.129 -36.281 -23.609 1 96.19 58 ILE B N 1
ATOM 2969 C CA . ILE B 1 58 ? 6.336 -37.344 -24.219 1 96.19 58 ILE B CA 1
ATOM 2970 C C . ILE B 1 58 ? 7.25 -38.312 -24.953 1 96.19 58 ILE B C 1
ATOM 2972 O O . ILE B 1 58 ? 7.883 -37.938 -25.953 1 96.19 58 ILE B O 1
ATOM 2976 N N . TYR B 1 59 ? 7.23 -39.531 -24.5 1 94.31 59 TYR B N 1
ATOM 2977 C CA . TYR B 1 59 ? 8.172 -40.469 -25.062 1 94.31 59 TYR B CA 1
ATOM 2978 C C . TYR B 1 59 ? 7.883 -40.719 -26.547 1 94.31 59 TYR B C 1
ATOM 2980 O O . TYR B 1 59 ? 6.754 -41.031 -26.922 1 94.31 59 TYR B O 1
ATOM 2988 N N . GLY B 1 60 ? 8.875 -40.5 -27.391 1 90.75 60 GLY B N 1
ATOM 2989 C CA . GLY B 1 60 ? 8.75 -40.656 -28.828 1 90.75 60 GLY B CA 1
ATOM 2990 C C . GLY B 1 60 ? 8.5 -39.344 -29.562 1 90.75 60 GLY B C 1
ATOM 2991 O O . GLY B 1 60 ? 8.453 -39.312 -30.781 1 90.75 60 GLY B O 1
ATOM 2992 N N . ILE B 1 61 ? 8.258 -38.281 -28.797 1 91.31 61 ILE B N 1
ATOM 2993 C CA . ILE B 1 61 ? 7.965 -36.969 -29.359 1 91.31 61 ILE B CA 1
ATOM 2994 C C . ILE B 1 61 ? 9.023 -35.969 -28.906 1 91.31 61 ILE B C 1
ATOM 2996 O O . ILE B 1 61 ? 9.328 -35.875 -27.719 1 91.31 61 ILE B O 1
ATOM 3000 N N . TYR B 1 62 ? 9.523 -35.188 -29.875 1 86.5 62 TYR B N 1
ATOM 3001 C CA . TYR B 1 62 ? 10.625 -34.281 -29.516 1 86.5 62 TYR B CA 1
ATOM 3002 C C . TYR B 1 62 ? 10.227 -32.844 -29.656 1 86.5 62 TYR B C 1
ATOM 3004 O O . TYR B 1 62 ? 10.945 -31.938 -29.203 1 86.5 62 TYR B O 1
ATOM 3012 N N . HIS B 1 63 ? 9.125 -32.625 -30.297 1 87.75 63 HIS B N 1
ATOM 3013 C CA . HIS B 1 63 ? 8.609 -31.25 -30.406 1 87.75 63 HIS B CA 1
ATOM 3014 C C . HIS B 1 63 ? 7.09 -31.234 -30.344 1 87.75 63 HIS B C 1
ATOM 3016 O O . HIS B 1 63 ? 6.441 -32.281 -30.5 1 87.75 63 HIS B O 1
ATOM 3022 N N . GLU B 1 64 ? 6.547 -30.062 -30.109 1 88.38 64 GLU B N 1
ATOM 3023 C CA . GLU B 1 64 ? 5.121 -29.953 -29.812 1 88.38 64 GLU B CA 1
ATOM 3024 C C . GLU B 1 64 ? 4.285 -30.047 -31.078 1 88.38 64 GLU B C 1
ATOM 3026 O O . GLU B 1 64 ? 3.064 -30.203 -31.016 1 88.38 64 GLU B O 1
ATOM 3031 N N . PHE B 1 65 ? 4.824 -30.078 -32.281 1 88.62 65 PHE B N 1
ATOM 3032 C CA . PHE B 1 65 ? 4.078 -30.078 -33.531 1 88.62 65 PHE B CA 1
ATOM 3033 C C . PHE B 1 65 ? 4 -31.484 -34.125 1 88.62 65 PHE B C 1
ATOM 3035 O O . PHE B 1 65 ? 3.789 -31.656 -35.312 1 88.62 65 PHE B O 1
ATOM 3042 N N . SER B 1 66 ? 4.062 -32.438 -33.25 1 91.5 66 SER B N 1
ATOM 3043 C CA . SER B 1 66 ? 4.09 -33.812 -33.719 1 91.5 66 SER B CA 1
ATOM 3044 C C . SER B 1 66 ? 2.775 -34.531 -33.406 1 91.5 66 SER B C 1
ATOM 3046 O O . SER B 1 66 ? 2.158 -34.281 -32.375 1 91.5 66 SER B O 1
ATOM 3048 N N . ALA B 1 67 ? 2.434 -35.375 -34.312 1 94.44 67 ALA B N 1
ATOM 3049 C CA . ALA B 1 67 ? 1.379 -36.344 -34 1 94.44 67 ALA B CA 1
ATOM 3050 C C . ALA B 1 67 ? 1.896 -37.438 -33.062 1 94.44 67 ALA B C 1
ATOM 3052 O O . ALA B 1 67 ? 3.098 -37.719 -33.031 1 94.44 67 ALA B O 1
ATOM 3053 N N . ILE B 1 68 ? 1.022 -37.969 -32.375 1 95.81 68 ILE B N 1
ATOM 3054 C CA . ILE B 1 68 ? 1.367 -39.094 -31.5 1 95.81 68 ILE B CA 1
ATOM 3055 C C . ILE B 1 68 ? 0.722 -40.375 -32.031 1 95.81 68 ILE B C 1
ATOM 3057 O O . ILE B 1 68 ? -0.501 -40.531 -31.984 1 95.81 68 ILE B O 1
ATOM 3061 N N . GLU B 1 69 ? 1.587 -41.219 -32.438 1 94.69 69 GLU B N 1
ATOM 3062 C CA . GLU B 1 69 ? 1.076 -42.469 -33 1 94.69 69 GLU B CA 1
ATOM 3063 C C . GLU B 1 69 ? 0.251 -43.219 -31.969 1 94.69 69 GLU B C 1
ATOM 3065 O O . GLU B 1 69 ? 0.685 -43.406 -30.828 1 94.69 69 GLU B O 1
ATOM 3070 N N . GLY B 1 70 ? -0.984 -43.688 -32.375 1 96.38 70 GLY B N 1
ATOM 3071 C CA . GLY B 1 70 ? -1.838 -44.5 -31.5 1 96.38 70 GLY B CA 1
ATOM 3072 C C . GLY B 1 70 ? -2.652 -43.656 -30.531 1 96.38 70 GLY B C 1
ATOM 3073 O O . GLY B 1 70 ? -3.287 -44.219 -29.625 1 96.38 70 GLY B O 1
ATOM 3074 N N . VAL B 1 71 ? -2.527 -42.438 -30.641 1 97.25 71 VAL B N 1
ATOM 3075 C CA . VAL B 1 71 ? -3.264 -41.5 -29.781 1 97.25 71 VAL B CA 1
ATOM 3076 C C . VAL B 1 71 ? -4.086 -40.531 -30.625 1 97.25 71 VAL B C 1
ATOM 3078 O O . VAL B 1 71 ? -3.621 -40.062 -31.656 1 97.25 71 VAL B O 1
ATOM 3081 N N . GLN B 1 72 ? -5.27 -40.25 -30.25 1 97.94 72 GLN B N 1
ATOM 3082 C CA . GLN B 1 72 ? -6.184 -39.406 -31 1 97.94 72 GLN B CA 1
ATOM 3083 C C . GLN B 1 72 ? -5.656 -37.969 -31.094 1 97.94 72 GLN B C 1
ATOM 3085 O O . GLN B 1 72 ? -5.676 -37.344 -32.156 1 97.94 72 GLN B O 1
ATOM 3090 N N . GLU B 1 73 ? -5.215 -37.375 -30 1 97.38 73 GLU B N 1
ATOM 3091 C CA . GLU B 1 73 ? -4.727 -36 -29.906 1 97.38 73 GLU B CA 1
ATOM 3092 C C . GLU B 1 73 ? -3.283 -35.906 -30.406 1 97.38 73 GLU B C 1
ATOM 3094 O O . GLU B 1 73 ? -2.486 -36.812 -30.188 1 97.38 73 GLU B O 1
ATOM 3099 N N . ASP B 1 74 ? -2.969 -34.781 -30.969 1 97 74 ASP B N 1
ATOM 3100 C CA . ASP B 1 74 ? -1.56 -34.5 -31.234 1 97 74 ASP B CA 1
ATOM 3101 C C . ASP B 1 74 ? -0.874 -33.906 -30.016 1 97 74 ASP B C 1
ATOM 3103 O O . ASP B 1 74 ? -1.495 -33.75 -28.953 1 97 74 ASP B O 1
ATOM 3107 N N . ALA B 1 75 ? 0.397 -33.625 -30.141 1 97 75 ALA B N 1
ATOM 3108 C CA . ALA B 1 75 ? 1.187 -33.188 -29 1 97 75 ALA B CA 1
ATOM 3109 C C . ALA B 1 75 ? 0.682 -31.828 -28.469 1 97 75 ALA B C 1
ATOM 3111 O O . ALA B 1 75 ? 0.609 -31.625 -27.25 1 97 75 ALA B O 1
ATOM 3112 N N . ILE B 1 76 ? 0.264 -30.922 -29.312 1 97.06 76 ILE B N 1
ATOM 3113 C CA . ILE B 1 76 ? -0.213 -29.594 -28.938 1 97.06 76 ILE B CA 1
ATOM 3114 C C . ILE B 1 76 ? -1.49 -29.719 -28.109 1 97.06 76 ILE B C 1
ATOM 3116 O O . ILE B 1 76 ? -1.608 -29.125 -27.031 1 97.06 76 ILE B O 1
ATOM 3120 N N . GLU B 1 77 ? -2.344 -30.5 -28.578 1 97.81 77 GLU B N 1
ATOM 3121 C CA . GLU B 1 77 ? -3.617 -30.703 -27.906 1 97.81 77 GLU B CA 1
ATOM 3122 C C . GLU B 1 77 ? -3.412 -31.391 -26.562 1 97.81 77 GLU B C 1
ATOM 3124 O O . GLU B 1 77 ? -4.047 -31.031 -25.562 1 97.81 77 GLU B O 1
ATOM 3129 N N . LEU B 1 78 ? -2.562 -32.375 -26.562 1 98.06 78 LEU B N 1
ATOM 3130 C CA . LEU B 1 78 ? -2.275 -33.125 -25.344 1 98.06 78 LEU B CA 1
ATOM 3131 C C . LEU B 1 78 ? -1.695 -32.188 -24.281 1 98.06 78 LEU B C 1
ATOM 3133 O O . LEU B 1 78 ? -2.133 -32.219 -23.125 1 98.06 78 LEU B O 1
ATOM 3137 N N . ILE B 1 79 ? -0.816 -31.344 -24.719 1 97.69 79 ILE B N 1
ATOM 3138 C CA . ILE B 1 79 ? -0.166 -30.422 -23.797 1 97.69 79 ILE B CA 1
ATOM 3139 C C . ILE B 1 79 ? -1.187 -29.406 -23.266 1 97.69 79 ILE B C 1
ATOM 3141 O O . ILE B 1 79 ? -1.189 -29.078 -22.078 1 97.69 79 ILE B O 1
ATOM 3145 N N . ALA B 1 80 ? -1.997 -28.953 -24.172 1 97.75 80 ALA B N 1
ATOM 3146 C CA . ALA B 1 80 ? -3.053 -28.031 -23.766 1 97.75 80 ALA B CA 1
ATOM 3147 C C . ALA B 1 80 ? -3.951 -28.656 -22.703 1 97.75 80 ALA B C 1
ATOM 3149 O O . ALA B 1 80 ? -4.352 -27.984 -21.734 1 97.75 80 ALA B O 1
ATOM 3150 N N . ASN B 1 81 ? -4.215 -29.875 -22.875 1 98.38 81 ASN B N 1
ATOM 3151 C CA . ASN B 1 81 ? -5.059 -30.578 -21.922 1 98.38 81 ASN B CA 1
ATOM 3152 C C . ASN B 1 81 ? -4.344 -30.781 -20.578 1 98.38 81 ASN B C 1
ATOM 3154 O O . ASN B 1 81 ? -4.969 -30.703 -19.531 1 98.38 81 ASN B O 1
ATOM 3158 N N . LEU B 1 82 ? -3.098 -31.016 -20.641 1 98.31 82 LEU B N 1
ATOM 3159 C CA . LEU B 1 82 ? -2.309 -31.141 -19.422 1 98.31 82 LEU B CA 1
ATOM 3160 C C . LEU B 1 82 ? -2.32 -29.844 -18.625 1 98.31 82 LEU B C 1
ATOM 3162 O O . LEU B 1 82 ? -2.391 -29.875 -17.391 1 98.31 82 LEU B O 1
ATOM 3166 N N . LYS B 1 83 ? -2.314 -28.734 -19.328 1 97.12 83 LYS B N 1
ATOM 3167 C CA . LYS B 1 83 ? -2.242 -27.422 -18.688 1 97.12 83 LYS B CA 1
ATOM 3168 C C . LYS B 1 83 ? -3.525 -27.125 -17.922 1 97.12 83 LYS B C 1
ATOM 3170 O O . LYS B 1 83 ? -3.553 -26.219 -17.078 1 97.12 83 LYS B O 1
ATOM 3175 N N . LYS B 1 84 ? -4.543 -27.828 -18.188 1 97.19 84 LYS B N 1
ATOM 3176 C CA . LYS B 1 84 ? -5.824 -27.609 -17.516 1 97.19 84 LYS B CA 1
ATOM 3177 C C . LYS B 1 84 ? -5.875 -28.344 -16.172 1 97.19 84 LYS B C 1
ATOM 3179 O O . LYS B 1 84 ? -6.797 -28.125 -15.391 1 97.19 84 LYS B O 1
ATOM 3184 N N . ILE B 1 85 ? -4.93 -29.188 -15.922 1 97.69 85 ILE B N 1
ATOM 3185 C CA . ILE B 1 85 ? -4.914 -29.922 -14.672 1 97.69 85 ILE B CA 1
ATOM 3186 C C . ILE B 1 85 ? -4.512 -29 -13.523 1 97.69 85 ILE B C 1
ATOM 3188 O O . ILE B 1 85 ? -3.594 -28.188 -13.664 1 97.69 85 ILE B O 1
ATOM 3192 N N . LYS B 1 86 ? -5.152 -29.188 -12.422 1 96.56 86 LYS B N 1
ATOM 3193 C CA . LYS B 1 86 ? -4.895 -28.375 -11.234 1 96.56 86 LYS B CA 1
ATOM 3194 C C . LYS B 1 86 ? -4.051 -29.141 -10.219 1 96.56 86 LYS B C 1
ATOM 3196 O O . LYS B 1 86 ? -4.539 -30.078 -9.57 1 96.56 86 LYS B O 1
ATOM 3201 N N . PHE B 1 87 ? -2.814 -28.656 -10.07 1 96.5 87 PHE B N 1
ATOM 3202 C CA . PHE B 1 87 ? -1.881 -29.297 -9.156 1 96.5 87 PHE B CA 1
ATOM 3203 C C . PHE B 1 87 ? -1.73 -28.484 -7.875 1 96.5 87 PHE B C 1
ATOM 3205 O O . PHE B 1 87 ? -1.41 -27.297 -7.918 1 96.5 87 PHE B O 1
ATOM 3212 N N . LEU B 1 88 ? -1.979 -29.125 -6.801 1 95.56 88 LEU B N 1
ATOM 3213 C CA . LEU B 1 88 ? -1.684 -28.547 -5.496 1 95.56 88 LEU B CA 1
ATOM 3214 C C . LEU B 1 88 ? -0.41 -29.141 -4.91 1 95.56 88 LEU B C 1
ATOM 3216 O O . LEU B 1 88 ? -0.342 -30.344 -4.672 1 95.56 88 LEU B O 1
ATOM 3220 N N . MET B 1 89 ? 0.544 -28.359 -4.797 1 94.62 89 MET B N 1
ATOM 3221 C CA . MET B 1 89 ? 1.812 -28.812 -4.23 1 94.62 89 MET B CA 1
ATOM 3222 C C . MET B 1 89 ? 1.945 -28.375 -2.775 1 94.62 89 MET B C 1
ATOM 3224 O O . MET B 1 89 ? 1.858 -27.188 -2.471 1 94.62 89 MET B O 1
ATOM 3228 N N . LYS B 1 90 ? 2.127 -29.312 -1.982 1 91.12 90 LYS B N 1
ATOM 3229 C CA . LYS B 1 90 ? 2.301 -29.062 -0.556 1 91.12 90 LYS B CA 1
ATOM 3230 C C . LYS B 1 90 ? 3.77 -29.156 -0.155 1 91.12 90 LYS B C 1
ATOM 3232 O O . LYS B 1 90 ? 4.578 -29.75 -0.867 1 91.12 90 LYS B O 1
ATOM 3237 N N . GLY B 1 91 ? 4.059 -28.469 0.858 1 84.38 91 GLY B N 1
ATOM 3238 C CA . GLY B 1 91 ? 5.414 -28.562 1.377 1 84.38 91 GLY B CA 1
ATOM 3239 C C . GLY B 1 91 ? 6.352 -27.547 0.768 1 84.38 91 GLY B C 1
ATOM 3240 O O . GLY B 1 91 ? 5.914 -26.5 0.288 1 84.38 91 GLY B O 1
ATOM 3241 N N . ASP B 1 92 ? 7.707 -27.859 0.74 1 83.81 92 ASP B N 1
ATOM 3242 C CA . ASP B 1 92 ? 8.711 -26.844 0.437 1 83.81 92 ASP B CA 1
ATOM 3243 C C . ASP B 1 92 ? 9.328 -27.078 -0.939 1 83.81 92 ASP B C 1
ATOM 3245 O O . ASP B 1 92 ? 10.141 -26.281 -1.407 1 83.81 92 ASP B O 1
ATOM 3249 N N . SER B 1 93 ? 8.852 -28.141 -1.588 1 85.69 93 SER B N 1
ATOM 3250 C CA . SER B 1 93 ? 9.43 -28.422 -2.896 1 85.69 93 SER B CA 1
ATOM 3251 C C . SER B 1 93 ? 8.984 -27.406 -3.934 1 85.69 93 SER B C 1
ATOM 3253 O O . SER B 1 93 ? 7.816 -27 -3.947 1 85.69 93 SER B O 1
ATOM 3255 N N . ASP B 1 94 ? 9.938 -27.062 -4.766 1 90 94 ASP B N 1
ATOM 3256 C CA . ASP B 1 94 ? 9.617 -26.062 -5.793 1 90 94 ASP B CA 1
ATOM 3257 C C . ASP B 1 94 ? 9.43 -26.734 -7.156 1 90 94 ASP B C 1
ATOM 3259 O O . ASP B 1 94 ? 8.883 -26.125 -8.078 1 90 94 ASP B O 1
ATOM 3263 N N . VAL B 1 95 ? 9.914 -27.938 -7.262 1 93.06 95 VAL B N 1
ATOM 3264 C CA . VAL B 1 95 ? 9.82 -28.656 -8.531 1 93.06 95 VAL B CA 1
ATOM 3265 C C . VAL B 1 95 ? 9.469 -30.109 -8.273 1 93.06 95 VAL B C 1
ATOM 3267 O O . VAL B 1 95 ? 10 -30.734 -7.355 1 93.06 95 VAL B O 1
ATOM 3270 N N . GLU B 1 96 ? 8.562 -30.594 -9.008 1 95.38 96 GLU B N 1
ATOM 3271 C CA . GLU B 1 96 ? 8.18 -32 -8.961 1 95.38 96 GLU B CA 1
ATOM 3272 C C . GLU B 1 96 ? 8 -32.562 -10.367 1 95.38 96 GLU B C 1
ATOM 3274 O O . GLU B 1 96 ? 7.508 -31.891 -11.258 1 95.38 96 GLU B O 1
ATOM 3279 N N . ILE B 1 97 ? 8.422 -33.812 -10.531 1 95.94 97 ILE B N 1
ATOM 3280 C CA . ILE B 1 97 ? 8.195 -34.5 -11.789 1 95.94 97 ILE B CA 1
ATOM 3281 C C . ILE B 1 97 ? 7.133 -35.594 -11.594 1 95.94 97 ILE B C 1
ATOM 3283 O O . ILE B 1 97 ? 7.25 -36.438 -10.703 1 95.94 97 ILE B O 1
ATOM 3287 N N . LEU B 1 98 ? 6.129 -35.5 -12.383 1 97.81 98 LEU B N 1
ATOM 3288 C CA . LEU B 1 98 ? 5.039 -36.469 -12.336 1 97.81 98 LEU B CA 1
ATOM 3289 C C . LEU B 1 98 ? 5.098 -37.438 -13.531 1 97.81 98 LEU B C 1
ATOM 3291 O O . LEU B 1 98 ? 5.668 -37.094 -14.57 1 97.81 98 LEU B O 1
ATOM 3295 N N . TYR B 1 99 ? 4.469 -38.656 -13.312 1 97.81 99 TYR B N 1
ATOM 3296 C CA . TYR B 1 99 ? 4.57 -39.656 -14.352 1 97.81 99 TYR B CA 1
ATOM 3297 C C . TYR B 1 99 ? 3.193 -40.188 -14.75 1 97.81 99 TYR B C 1
ATOM 3299 O O . TYR B 1 99 ? 2.332 -40.406 -13.891 1 97.81 99 TYR B O 1
ATOM 3307 N N . LEU B 1 100 ? 3 -40.281 -15.977 1 98.12 100 LEU B N 1
ATOM 3308 C CA . LEU B 1 100 ? 1.808 -40.906 -16.547 1 98.12 100 LEU B CA 1
ATOM 3309 C C . LEU B 1 100 ? 2.18 -42.094 -17.422 1 98.12 100 LEU B C 1
ATOM 3311 O O . LEU B 1 100 ? 2.973 -41.969 -18.359 1 98.12 100 LEU B O 1
ATOM 3315 N N . GLN B 1 101 ? 1.738 -43.25 -17.016 1 96.88 101 GLN B N 1
ATOM 3316 C CA . GLN B 1 101 ? 1.92 -44.469 -17.781 1 96.88 101 GLN B CA 1
ATOM 3317 C C . GLN B 1 101 ? 0.599 -45.219 -17.953 1 96.88 101 GLN B C 1
ATOM 3319 O O . GLN B 1 101 ? -0.012 -45.656 -16.969 1 96.88 101 GLN B O 1
ATOM 3324 N N . LYS B 1 102 ? 0.181 -45.281 -19.156 1 96.69 102 LYS B N 1
ATOM 3325 C CA . LYS B 1 102 ? -1.078 -45.969 -19.438 1 96.69 102 LYS B CA 1
ATOM 3326 C C . LYS B 1 102 ? -0.989 -46.812 -20.719 1 96.69 102 LYS B C 1
ATOM 3328 O O . LYS B 1 102 ? -0.505 -46.312 -21.734 1 96.69 102 LYS B O 1
ATOM 3333 N N . LYS B 1 103 ? -1.425 -48 -20.641 1 94.94 103 LYS B N 1
ATOM 3334 C CA . LYS B 1 103 ? -1.411 -48.906 -21.781 1 94.94 103 LYS B CA 1
ATOM 3335 C C . LYS B 1 103 ? -2.826 -49.344 -22.172 1 94.94 103 LYS B C 1
ATOM 3337 O O . LYS B 1 103 ? -3.658 -49.594 -21.297 1 94.94 103 LYS B O 1
ATOM 3342 N N . GLY B 1 104 ? -3.061 -49.5 -23.5 1 92.94 104 GLY B N 1
ATOM 3343 C CA . GLY B 1 104 ? -4.328 -50.031 -23.984 1 92.94 104 GLY B CA 1
ATOM 3344 C C . GLY B 1 104 ? -5.289 -48.938 -24.438 1 92.94 104 GLY B C 1
ATOM 3345 O O . GLY B 1 104 ? -5.137 -47.781 -24.062 1 92.94 104 GLY B O 1
ATOM 3346 N N . GLU B 1 105 ? -6.211 -49.312 -25.172 1 95.56 105 GLU B N 1
ATOM 3347 C CA . GLU B 1 105 ? -7.191 -48.406 -25.75 1 95.56 105 GLU B CA 1
ATOM 3348 C C . GLU B 1 105 ? -8.086 -47.781 -24.672 1 95.56 105 GLU B C 1
ATOM 3350 O O . GLU B 1 105 ? -8.508 -48.469 -23.75 1 95.56 105 GLU B O 1
ATOM 3355 N N . GLY B 1 106 ? -8.281 -46.406 -24.766 1 96.56 106 GLY B N 1
ATOM 3356 C CA . GLY B 1 106 ? -9.18 -45.75 -23.828 1 96.56 106 GLY B CA 1
ATOM 3357 C C . GLY B 1 106 ? -8.766 -44.344 -23.516 1 96.56 106 GLY B C 1
ATOM 3358 O O . GLY B 1 106 ? -7.77 -43.844 -24.047 1 96.56 106 GLY B O 1
ATOM 3359 N N . GLU B 1 107 ? -9.57 -43.781 -22.672 1 97.94 107 GLU B N 1
ATOM 3360 C CA . GLU B 1 107 ? -9.32 -42.406 -22.281 1 97.94 107 GLU B CA 1
ATOM 3361 C C . GLU B 1 107 ? -8.234 -42.312 -21.203 1 97.94 107 GLU B C 1
ATOM 3363 O O . GLU B 1 107 ? -8.18 -43.156 -20.312 1 97.94 107 GLU B O 1
ATOM 3368 N N . VAL B 1 108 ? -7.406 -41.406 -21.375 1 98.31 108 VAL B N 1
ATOM 3369 C CA . VAL B 1 108 ? -6.406 -41.062 -20.375 1 98.31 108 VAL B CA 1
ATOM 3370 C C . VAL B 1 108 ? -6.844 -39.812 -19.609 1 98.31 108 VAL B C 1
ATOM 3372 O O . VAL B 1 108 ? -7.18 -38.781 -20.219 1 98.31 108 VAL B O 1
ATOM 3375 N N . LYS B 1 109 ? -6.84 -39.875 -18.25 1 98.56 109 LYS B N 1
ATOM 3376 C CA . LYS B 1 109 ? -7.289 -38.75 -17.406 1 98.56 109 LYS B CA 1
ATOM 3377 C C . LYS B 1 109 ? -6.207 -38.344 -16.406 1 98.56 109 LYS B C 1
ATOM 3379 O O . LYS B 1 109 ? -5.191 -39.031 -16.281 1 98.56 109 LYS B O 1
ATOM 3384 N N . ALA B 1 110 ? -6.48 -37.219 -15.812 1 98.5 110 ALA B N 1
ATOM 3385 C CA . ALA B 1 110 ? -5.535 -36.719 -14.82 1 98.5 110 ALA B CA 1
ATOM 3386 C C . ALA B 1 110 ? -5.332 -37.75 -13.695 1 98.5 110 ALA B C 1
ATOM 3388 O O . ALA B 1 110 ? -4.254 -37.812 -13.094 1 98.5 110 ALA B O 1
ATOM 3389 N N . SER B 1 111 ? -6.301 -38.531 -13.422 1 97.69 111 SER B N 1
ATOM 3390 C CA . SER B 1 111 ? -6.234 -39.531 -12.359 1 97.69 111 SER B CA 1
ATOM 3391 C C . SER B 1 111 ? -5.199 -40.625 -12.688 1 97.69 111 SER B C 1
ATOM 3393 O O . SER B 1 111 ? -4.785 -41.375 -11.805 1 97.69 111 SER B O 1
ATOM 3395 N N . ASP B 1 112 ? -4.836 -40.688 -13.953 1 97.81 112 ASP B N 1
ATOM 3396 C CA . ASP B 1 112 ? -3.883 -41.688 -14.391 1 97.81 112 ASP B CA 1
ATOM 3397 C C . ASP B 1 112 ? -2.447 -41.25 -14.094 1 97.81 112 ASP B C 1
ATOM 3399 O O . ASP B 1 112 ? -1.513 -42.031 -14.25 1 97.81 112 ASP B O 1
ATOM 3403 N N . ILE B 1 113 ? -2.305 -40.062 -13.609 1 98.25 113 ILE B N 1
ATOM 3404 C CA . ILE B 1 113 ? -0.976 -39.531 -13.32 1 98.25 113 ILE B CA 1
ATOM 3405 C C . ILE B 1 113 ? -0.543 -39.969 -11.922 1 98.25 113 ILE B C 1
ATOM 3407 O O . ILE B 1 113 ? -1.303 -39.844 -10.961 1 98.25 113 ILE B O 1
ATOM 3411 N N . LYS B 1 114 ? 0.645 -40.5 -11.828 1 97.38 114 LYS B N 1
ATOM 3412 C CA . LYS B 1 114 ? 1.237 -40.812 -10.539 1 97.38 114 LYS B CA 1
ATOM 3413 C C . LYS B 1 114 ? 1.883 -39.594 -9.898 1 97.38 114 LYS B C 1
ATOM 3415 O O . LYS B 1 114 ? 2.785 -39 -10.484 1 97.38 114 LYS B O 1
ATOM 3420 N N . THR B 1 115 ? 1.405 -39.281 -8.773 1 94.69 115 THR B N 1
ATOM 3421 C CA . THR B 1 115 ? 1.9 -38.094 -8.094 1 94.69 115 THR B CA 1
ATOM 3422 C C . THR B 1 115 ? 2.621 -38.469 -6.801 1 94.69 115 THR B C 1
ATOM 3424 O O . THR B 1 115 ? 2.254 -39.438 -6.141 1 94.69 115 THR B O 1
ATOM 3427 N N . PRO B 1 116 ? 3.664 -37.719 -6.469 1 94.31 116 PRO B N 1
ATOM 3428 C CA . PRO B 1 116 ? 4.238 -37.875 -5.129 1 94.31 116 PRO B CA 1
ATOM 3429 C C . PRO B 1 116 ? 3.297 -37.406 -4.023 1 94.31 116 PRO B C 1
ATOM 3431 O O . PRO B 1 116 ? 2.271 -36.781 -4.301 1 94.31 116 PRO B O 1
ATOM 3434 N N . PRO B 1 117 ? 3.607 -37.75 -2.789 1 93.31 117 PRO B N 1
ATOM 3435 C CA . PRO B 1 117 ? 2.713 -37.469 -1.669 1 93.31 117 PRO B CA 1
ATOM 3436 C C . PRO B 1 117 ? 2.445 -35.969 -1.516 1 93.31 117 PRO B C 1
ATOM 3438 O O . PRO B 1 117 ? 1.396 -35.562 -1 1 93.31 117 PRO B O 1
ATOM 3441 N N . ASN B 1 118 ? 3.293 -35.125 -1.948 1 95.12 118 ASN B N 1
ATOM 3442 C CA . ASN B 1 118 ? 3.156 -33.719 -1.706 1 95.12 118 ASN B CA 1
ATOM 3443 C C . ASN B 1 118 ? 2.418 -33 -2.848 1 95.12 118 ASN B C 1
ATOM 3445 O O . ASN B 1 118 ? 2.301 -31.781 -2.861 1 95.12 118 ASN B O 1
ATOM 3449 N N . VAL B 1 119 ? 1.991 -33.781 -3.801 1 96.69 119 VAL B N 1
ATOM 3450 C CA . VAL B 1 119 ? 1.257 -33.219 -4.918 1 96.69 119 VAL B CA 1
ATOM 3451 C C . VAL B 1 119 ? -0.133 -33.844 -5.008 1 96.69 119 VAL B C 1
ATOM 3453 O O . VAL B 1 119 ? -0.275 -35.062 -4.934 1 96.69 119 VAL B O 1
ATOM 3456 N N . GLU B 1 120 ? -1.077 -33 -5.117 1 96.62 120 GLU B N 1
ATOM 3457 C CA . GLU B 1 120 ? -2.463 -33.438 -5.25 1 96.62 120 GLU B CA 1
ATOM 3458 C C . GLU B 1 120 ? -3.105 -32.875 -6.512 1 96.62 120 GLU B C 1
ATOM 3460 O O . GLU B 1 120 ? -2.928 -31.688 -6.828 1 96.62 120 GLU B O 1
ATOM 3465 N N . ILE B 1 121 ? -3.789 -33.781 -7.211 1 97.56 121 ILE B N 1
ATOM 3466 C CA . ILE B 1 121 ? -4.562 -33.344 -8.367 1 97.56 121 ILE B CA 1
ATOM 3467 C C . ILE B 1 121 ? -5.992 -33 -7.934 1 97.56 121 ILE B C 1
ATOM 3469 O O . ILE B 1 121 ? -6.711 -33.875 -7.438 1 97.56 121 ILE B O 1
ATOM 3473 N N . LEU B 1 122 ? -6.453 -31.844 -8.18 1 96.62 122 LEU B N 1
ATOM 3474 C CA . LEU B 1 122 ? -7.742 -31.391 -7.676 1 96.62 122 LEU B CA 1
ATOM 3475 C C . LEU B 1 122 ? -8.859 -31.719 -8.656 1 96.62 122 LEU B C 1
ATOM 3477 O O . LEU B 1 122 ? -10.031 -31.75 -8.281 1 96.62 122 LEU B O 1
ATOM 3481 N N . ASN B 1 123 ? -8.555 -31.891 -9.898 1 97.12 123 ASN B N 1
ATOM 3482 C CA . ASN B 1 123 ? -9.531 -32.281 -10.906 1 97.12 123 ASN B CA 1
ATOM 3483 C C . ASN B 1 123 ? -9.125 -33.562 -11.609 1 97.12 123 ASN B C 1
ATOM 3485 O O . ASN B 1 123 ? -8.859 -33.562 -12.82 1 97.12 123 ASN B O 1
ATOM 3489 N N . PRO B 1 124 ? -9.266 -34.656 -11.008 1 97.75 124 PRO B N 1
ATOM 3490 C CA . PRO B 1 124 ? -8.789 -35.969 -11.508 1 97.75 124 PRO B CA 1
ATOM 3491 C C . PRO B 1 124 ? -9.508 -36.406 -12.781 1 97.75 124 PRO B C 1
ATOM 3493 O O . PRO B 1 124 ? -9 -37.25 -13.523 1 97.75 124 PRO B O 1
ATOM 3496 N N . ASP B 1 125 ? -10.633 -35.812 -13.102 1 98 125 ASP B N 1
ATOM 3497 C CA . ASP B 1 125 ? -11.43 -36.219 -14.258 1 98 125 ASP B CA 1
ATOM 3498 C C . ASP B 1 125 ? -11 -35.469 -15.508 1 98 125 ASP B C 1
ATOM 3500 O O . ASP B 1 125 ? -11.516 -35.719 -16.594 1 98 125 ASP B O 1
ATOM 3504 N N . GLN B 1 126 ? -10.102 -34.625 -15.359 1 98.12 126 GLN B N 1
ATOM 3505 C CA . GLN B 1 126 ? -9.641 -33.844 -16.5 1 98.12 126 GLN B CA 1
ATOM 3506 C C . GLN B 1 126 ? -9.141 -34.781 -17.625 1 98.12 126 GLN B C 1
ATOM 3508 O O . GLN B 1 126 ? -8.297 -35.625 -17.391 1 98.12 126 GLN B O 1
ATOM 3513 N N . TYR B 1 127 ? -9.648 -34.562 -18.828 1 98.5 127 TYR B N 1
ATOM 3514 C CA . TYR B 1 127 ? -9.297 -35.281 -20.031 1 98.5 127 TYR B CA 1
ATOM 3515 C C . TYR B 1 127 ? -7.918 -34.875 -20.531 1 98.5 127 TYR B C 1
ATOM 3517 O O . TYR B 1 127 ? -7.609 -33.688 -20.609 1 98.5 127 TYR B O 1
ATOM 3525 N N . ILE B 1 128 ? -7.137 -35.906 -20.875 1 98.5 128 ILE B N 1
ATOM 3526 C CA . ILE B 1 128 ? -5.805 -35.625 -21.406 1 98.5 128 ILE B CA 1
ATOM 3527 C C . ILE B 1 128 ? -5.727 -36.062 -22.859 1 98.5 128 ILE B C 1
ATOM 3529 O O . ILE B 1 128 ? -5.398 -35.25 -23.734 1 98.5 128 ILE B O 1
ATOM 3533 N N . ALA B 1 129 ? -6.066 -37.344 -23.109 1 98.31 129 ALA B N 1
ATOM 3534 C CA . ALA B 1 129 ? -5.992 -37.906 -24.453 1 98.31 129 ALA B CA 1
ATOM 3535 C C . ALA B 1 129 ? -6.738 -39.219 -24.531 1 98.31 129 ALA B C 1
ATOM 3537 O O . ALA B 1 129 ? -7.309 -39.688 -23.547 1 98.31 129 ALA B O 1
ATOM 3538 N N . THR B 1 130 ? -6.82 -39.719 -25.766 1 98.56 130 THR B N 1
ATOM 3539 C CA . THR B 1 130 ? -7.41 -41.031 -26 1 98.56 130 THR B CA 1
ATOM 3540 C C . THR B 1 130 ? -6.453 -41.906 -26.781 1 98.56 130 THR B C 1
ATOM 3542 O O . THR B 1 130 ? -6.047 -41.562 -27.891 1 98.56 130 THR B O 1
ATOM 3545 N N . ILE B 1 131 ? -6.141 -43.031 -26.156 1 97.94 131 ILE B N 1
ATOM 3546 C CA . ILE B 1 131 ? -5.355 -44.031 -26.875 1 97.94 131 ILE B CA 1
ATOM 3547 C C . ILE B 1 131 ? -6.258 -44.844 -27.797 1 97.94 131 ILE B C 1
ATOM 3549 O O . ILE B 1 131 ? -7.273 -45.406 -27.375 1 97.94 131 ILE B O 1
ATOM 3553 N N . THR B 1 132 ? -5.855 -44.875 -29.062 1 97.19 132 THR B N 1
ATOM 3554 C CA . THR B 1 132 ? -6.684 -45.562 -30.047 1 97.19 132 THR B CA 1
ATOM 3555 C C . THR B 1 132 ? -6.098 -46.938 -30.391 1 97.19 132 THR B C 1
ATOM 3557 O O . THR B 1 132 ? -6.82 -47.844 -30.828 1 97.19 132 THR B O 1
ATOM 3560 N N . ASP B 1 133 ? -4.789 -47.125 -30.25 1 95.88 133 ASP B N 1
ATOM 3561 C CA . ASP B 1 133 ? -4.094 -48.375 -30.516 1 95.88 133 ASP B CA 1
ATOM 3562 C C . ASP B 1 133 ? -3.996 -49.219 -29.25 1 95.88 133 ASP B C 1
ATOM 3564 O O . ASP B 1 133 ? -3.391 -48.781 -28.266 1 95.88 133 ASP B O 1
ATOM 3568 N N . PRO B 1 134 ? -4.5 -50.438 -29.297 1 95 134 PRO B N 1
ATOM 3569 C CA . PRO B 1 134 ? -4.48 -51.281 -28.109 1 95 134 PRO B CA 1
ATOM 3570 C C . PRO B 1 134 ? -3.064 -51.656 -27.656 1 95 134 PRO B C 1
ATOM 3572 O O . PRO B 1 134 ? -2.846 -51.969 -26.5 1 95 134 PRO B O 1
ATOM 3575 N N . ASN B 1 135 ? -2.145 -51.594 -28.5 1 94.5 135 ASN B N 1
ATOM 3576 C CA . ASN B 1 135 ? -0.775 -51.969 -28.172 1 94.5 135 ASN B CA 1
ATOM 3577 C C . ASN B 1 135 ? 0.068 -50.75 -27.797 1 94.5 135 ASN B C 1
ATOM 3579 O O . ASN B 1 135 ? 1.242 -50.906 -27.438 1 94.5 135 ASN B O 1
ATOM 3583 N N . LYS B 1 136 ? -0.578 -49.656 -27.828 1 94.75 136 LYS B N 1
ATOM 3584 C CA . LYS B 1 136 ? 0.148 -48.406 -27.531 1 94.75 136 LYS B CA 1
ATOM 3585 C C . LYS B 1 136 ? 0.291 -48.219 -26.031 1 94.75 136 LYS B C 1
ATOM 3587 O O . LYS B 1 136 ? -0.659 -48.438 -25.281 1 94.75 136 LYS B O 1
ATOM 3592 N N . GLU B 1 137 ? 1.524 -47.875 -25.656 1 96.06 137 GLU B N 1
ATOM 3593 C CA . GLU B 1 137 ? 1.789 -47.406 -24.297 1 96.06 137 GLU B CA 1
ATOM 3594 C C . GLU B 1 137 ? 2.176 -45.938 -24.281 1 96.06 137 GLU B C 1
ATOM 3596 O O . GLU B 1 137 ? 3.172 -45.531 -24.891 1 96.06 137 GLU B O 1
ATOM 3601 N N . LEU B 1 138 ? 1.337 -45.188 -23.609 1 97 138 LEU B N 1
ATOM 3602 C CA . LEU B 1 138 ? 1.594 -43.75 -23.516 1 97 138 LEU B CA 1
ATOM 3603 C C . LEU B 1 138 ? 2.363 -43.438 -22.234 1 97 138 LEU B C 1
ATOM 3605 O O . LEU B 1 138 ? 1.881 -43.688 -21.125 1 97 138 LEU B O 1
ATOM 3609 N N . ASN B 1 139 ? 3.604 -42.938 -22.375 1 97.12 139 ASN B N 1
ATOM 3610 C CA . ASN B 1 139 ? 4.469 -42.531 -21.281 1 97.12 139 ASN B CA 1
ATOM 3611 C C . ASN B 1 139 ? 4.789 -41.031 -21.328 1 97.12 139 ASN B C 1
ATOM 3613 O O . ASN B 1 139 ? 5.324 -40.562 -22.328 1 97.12 139 ASN B O 1
ATOM 3617 N N . ILE B 1 140 ? 4.406 -40.344 -20.25 1 97.75 140 ILE B N 1
ATOM 3618 C CA . ILE B 1 140 ? 4.621 -38.906 -20.188 1 97.75 140 ILE B CA 1
ATOM 3619 C C . ILE B 1 140 ? 5.234 -38.5 -18.844 1 97.75 140 ILE B C 1
ATOM 3621 O O . ILE B 1 140 ? 4.832 -39.031 -17.797 1 97.75 140 ILE B O 1
ATOM 3625 N N . GLU B 1 141 ? 6.188 -37.656 -18.875 1 97.56 141 GLU B N 1
ATOM 3626 C CA . GLU B 1 141 ? 6.691 -36.969 -17.672 1 97.56 141 GLU B CA 1
ATOM 3627 C C . GLU B 1 141 ? 6.246 -35.5 -17.641 1 97.56 141 GLU B C 1
ATOM 3629 O O . GLU B 1 141 ? 6.312 -34.812 -18.656 1 97.56 141 GLU B O 1
ATOM 3634 N N . ILE B 1 142 ? 5.781 -35.125 -16.531 1 98.06 142 ILE B N 1
ATOM 3635 C CA . ILE B 1 142 ? 5.254 -33.781 -16.375 1 98.06 142 ILE B CA 1
ATOM 3636 C C . ILE B 1 142 ? 6.043 -33.031 -15.289 1 98.06 142 ILE B C 1
ATOM 3638 O O . ILE B 1 142 ? 6.074 -33.469 -14.133 1 98.06 142 ILE B O 1
ATOM 3642 N N . ARG B 1 143 ? 6.617 -31.938 -15.672 1 96.69 143 ARG B N 1
ATOM 3643 C CA . ARG B 1 143 ? 7.34 -31.094 -14.719 1 96.69 143 ARG B CA 1
ATOM 3644 C C . ARG B 1 143 ? 6.449 -29.984 -14.172 1 96.69 143 ARG B C 1
ATOM 3646 O O . ARG B 1 143 ? 5.949 -29.156 -14.938 1 96.69 143 ARG B O 1
ATOM 3653 N N . VAL B 1 144 ? 6.277 -30.016 -12.883 1 96.62 144 VAL B N 1
ATOM 3654 C CA . VAL B 1 144 ? 5.469 -29 -12.211 1 96.62 144 VAL B CA 1
ATOM 3655 C C . VAL B 1 144 ? 6.348 -28.172 -11.266 1 96.62 144 VAL B C 1
ATOM 3657 O O . VAL B 1 144 ? 7.145 -28.734 -10.508 1 96.62 144 VAL B O 1
ATOM 3660 N N . GLU B 1 145 ? 6.141 -26.859 -11.312 1 94.94 145 GLU B N 1
ATOM 3661 C CA . GLU B 1 145 ? 6.953 -25.969 -10.484 1 94.94 145 GLU B CA 1
ATOM 3662 C C . GLU B 1 145 ? 6.09 -24.938 -9.766 1 94.94 145 GLU B C 1
ATOM 3664 O O . GLU B 1 145 ? 4.945 -24.703 -10.164 1 94.94 145 GLU B O 1
ATOM 3669 N N . ARG B 1 146 ? 6.711 -24.453 -8.695 1 94.5 146 ARG B N 1
ATOM 3670 C CA . ARG B 1 146 ? 6.141 -23.297 -8.016 1 94.5 146 ARG B CA 1
ATOM 3671 C C . ARG B 1 146 ? 6.719 -22 -8.562 1 94.5 146 ARG B C 1
ATOM 3673 O O . ARG B 1 146 ? 7.902 -21.938 -8.906 1 94.5 146 ARG B O 1
ATOM 3680 N N . GLY B 1 147 ? 5.844 -21.031 -8.617 1 92.69 147 GLY B N 1
ATOM 3681 C CA . GLY B 1 147 ? 6.277 -19.734 -9.117 1 92.69 147 GLY B CA 1
ATOM 3682 C C . GLY B 1 147 ? 5.238 -18.656 -8.938 1 92.69 147 GLY B C 1
ATOM 3683 O O . GLY B 1 147 ? 4.363 -18.75 -8.078 1 92.69 147 GLY B O 1
ATOM 3684 N N . ARG B 1 148 ? 5.527 -17.578 -9.633 1 92.75 148 ARG B N 1
ATOM 3685 C CA . ARG B 1 148 ? 4.609 -16.438 -9.578 1 92.75 148 ARG B CA 1
ATOM 3686 C C . ARG B 1 148 ? 4.422 -15.828 -10.961 1 92.75 148 ARG B C 1
ATOM 3688 O O . ARG B 1 148 ? 5.359 -15.789 -11.766 1 92.75 148 ARG B O 1
ATOM 3695 N N . GLY B 1 149 ? 3.17 -15.438 -11.148 1 91.44 149 GLY B N 1
ATOM 3696 C CA . GLY B 1 149 ? 2.902 -14.734 -12.391 1 91.44 149 GLY B CA 1
ATOM 3697 C C . GLY B 1 149 ? 3.014 -15.633 -13.617 1 91.44 149 GLY B C 1
ATOM 3698 O O . GLY B 1 149 ? 2.934 -16.859 -13.508 1 91.44 149 GLY B O 1
ATOM 3699 N N . TYR B 1 150 ? 3.096 -15 -14.781 1 91.81 150 TYR B N 1
ATOM 3700 C CA . TYR B 1 150 ? 3.227 -15.68 -16.062 1 91.81 150 TYR B CA 1
ATOM 3701 C C . TYR B 1 150 ? 4.676 -15.688 -16.531 1 91.81 150 TYR B C 1
ATOM 3703 O O . TYR B 1 150 ? 5.34 -14.648 -16.531 1 91.81 150 TYR B O 1
ATOM 3711 N N . VAL B 1 151 ? 5.172 -16.844 -16.922 1 91.25 151 VAL B N 1
ATOM 3712 C CA . VAL B 1 151 ? 6.539 -16.969 -17.406 1 91.25 151 VAL B CA 1
ATOM 3713 C C . VAL B 1 151 ? 6.539 -17.656 -18.766 1 91.25 151 VAL B C 1
ATOM 3715 O O . VAL B 1 151 ? 6.266 -18.859 -18.859 1 91.25 151 VAL B O 1
ATOM 3718 N N . PRO B 1 152 ? 6.883 -16.906 -19.766 1 93.88 152 PRO B N 1
ATOM 3719 C CA . PRO B 1 152 ? 6.957 -17.516 -21.094 1 93.88 152 PRO B CA 1
ATOM 3720 C C . PRO B 1 152 ? 8.195 -18.391 -21.266 1 93.88 152 PRO B C 1
ATOM 3722 O O . PRO B 1 152 ? 9.172 -18.234 -20.531 1 93.88 152 PRO B O 1
ATOM 3725 N N . VAL B 1 153 ? 8.195 -19.219 -22.234 1 92.62 153 VAL B N 1
ATOM 3726 C CA . VAL B 1 153 ? 9.258 -20.188 -22.516 1 92.62 153 VAL B CA 1
ATOM 3727 C C . VAL B 1 153 ? 10.57 -19.438 -22.766 1 92.62 153 VAL B C 1
ATOM 3729 O O . VAL B 1 153 ? 11.633 -19.891 -22.328 1 92.62 153 VAL B O 1
ATOM 3732 N N . GLU B 1 154 ? 10.461 -18.312 -23.406 1 90.06 154 GLU B N 1
ATOM 3733 C CA . GLU B 1 154 ? 11.641 -17.531 -23.781 1 90.06 154 GLU B CA 1
ATOM 3734 C C . GLU B 1 154 ? 12.414 -17.078 -22.547 1 90.06 154 GLU B C 1
ATOM 3736 O O . GLU B 1 154 ? 13.617 -16.812 -22.609 1 90.06 154 GLU B O 1
ATOM 3741 N N . GLU B 1 155 ? 11.742 -17.031 -21.422 1 86.12 155 GLU B N 1
ATOM 3742 C CA . GLU B 1 155 ? 12.367 -16.562 -20.188 1 86.12 155 GLU B CA 1
ATOM 3743 C C . GLU B 1 155 ? 12.805 -17.734 -19.312 1 86.12 155 GLU B C 1
ATOM 3745 O O . GLU B 1 155 ? 13.359 -17.531 -18.219 1 86.12 155 GLU B O 1
ATOM 3750 N N . MET B 1 156 ? 12.633 -18.922 -19.797 1 86.94 156 MET B N 1
ATOM 3751 C CA . MET B 1 156 ? 12.953 -20.094 -19 1 86.94 156 MET B CA 1
ATOM 3752 C C . MET B 1 156 ? 14.328 -20.641 -19.359 1 86.94 156 MET B C 1
ATOM 3754 O O . MET B 1 156 ? 14.797 -20.469 -20.484 1 86.94 156 MET B O 1
ATOM 3758 N N . GLU B 1 157 ? 14.836 -21.188 -18.344 1 81.19 157 GLU B N 1
ATOM 3759 C CA . GLU B 1 157 ? 16.094 -21.875 -18.594 1 81.19 157 GLU B CA 1
ATOM 3760 C C . GLU B 1 157 ? 15.867 -23.25 -19.234 1 81.19 157 GLU B C 1
ATOM 3762 O O . GLU B 1 157 ? 14.898 -23.938 -18.906 1 81.19 157 GLU B O 1
ATOM 3767 N N . ALA B 1 158 ? 16.766 -23.578 -20.109 1 78.56 158 ALA B N 1
ATOM 3768 C CA . ALA B 1 158 ? 16.641 -24.875 -20.781 1 78.56 158 ALA B CA 1
ATOM 3769 C C . ALA B 1 158 ? 16.875 -26.016 -19.797 1 78.56 158 ALA B C 1
ATOM 3771 O O . ALA B 1 158 ? 17.672 -25.891 -18.859 1 78.56 158 ALA B O 1
ATOM 3772 N N . ILE B 1 159 ? 16.062 -26.953 -20.109 1 81.06 159 ILE B N 1
ATOM 3773 C CA . ILE B 1 159 ? 16.266 -28.188 -19.359 1 81.06 159 ILE B CA 1
ATOM 3774 C C . ILE B 1 159 ? 17.312 -29.047 -20.062 1 81.06 159 ILE B C 1
ATOM 3776 O O . ILE B 1 159 ? 17.203 -29.312 -21.266 1 81.06 159 ILE B O 1
ATOM 3780 N N . GLY B 1 160 ? 18.469 -29.281 -19.516 1 77.25 160 GLY B N 1
ATOM 3781 C CA . GLY B 1 160 ? 19.625 -29.969 -20.094 1 77.25 160 GLY B CA 1
ATOM 3782 C C . GLY B 1 160 ? 19.266 -31.328 -20.688 1 77.25 160 GLY B C 1
ATOM 3783 O O . GLY B 1 160 ? 19.891 -31.766 -21.656 1 77.25 160 GLY B O 1
ATOM 3784 N N . GLU B 1 161 ? 18.312 -32 -20.188 1 79.62 161 GLU B N 1
ATOM 3785 C CA . GLU B 1 161 ? 17.953 -33.344 -20.656 1 79.62 161 GLU B CA 1
ATOM 3786 C C . GLU B 1 161 ? 17.125 -33.281 -21.938 1 79.62 161 GLU B C 1
ATOM 3788 O O . GLU B 1 161 ? 16.219 -32.469 -22.047 1 79.62 161 GLU B O 1
ATOM 3793 N N . VAL B 1 162 ? 17.516 -34.125 -22.859 1 82.06 162 VAL B N 1
ATOM 3794 C CA . VAL B 1 162 ? 16.828 -34.156 -24.156 1 82.06 162 VAL B CA 1
ATOM 3795 C C . VAL B 1 162 ? 15.398 -34.688 -23.969 1 82.06 162 VAL B C 1
ATOM 3797 O O . VAL B 1 162 ? 15.156 -35.562 -23.141 1 82.06 162 VAL B O 1
ATOM 3800 N N . GLY B 1 163 ? 14.508 -34.094 -24.703 1 90.25 163 GLY B N 1
ATOM 3801 C CA . GLY B 1 163 ? 13.156 -34.625 -24.75 1 90.25 163 GLY B CA 1
ATOM 3802 C C . GLY B 1 163 ? 12.133 -33.75 -24.062 1 90.25 163 GLY B C 1
ATOM 3803 O O . GLY B 1 163 ? 10.93 -33.906 -24.297 1 90.25 163 GLY B O 1
ATOM 3804 N N . TRP B 1 164 ? 12.609 -32.906 -23.312 1 94.19 164 TRP B N 1
ATOM 3805 C CA . TRP B 1 164 ? 11.68 -32 -22.609 1 94.19 164 TRP B CA 1
ATOM 3806 C C . TRP B 1 164 ? 11.195 -30.906 -23.531 1 94.19 164 TRP B C 1
ATOM 3808 O O . TRP B 1 164 ? 11.992 -30.266 -24.234 1 94.19 164 TRP B O 1
ATOM 3818 N N . ILE B 1 165 ? 9.922 -30.75 -23.531 1 94.69 165 ILE B N 1
ATOM 3819 C CA . ILE B 1 165 ? 9.281 -29.641 -24.234 1 94.69 165 ILE B CA 1
ATOM 3820 C C . ILE B 1 165 ? 8.859 -28.578 -23.219 1 94.69 165 ILE B C 1
ATOM 3822 O O . ILE B 1 165 ? 7.961 -28.812 -22.406 1 94.69 165 ILE B O 1
ATOM 3826 N N . LEU B 1 166 ? 9.469 -27.453 -23.312 1 95.12 166 LEU B N 1
ATOM 3827 C CA . LEU B 1 166 ? 9.102 -26.359 -22.422 1 95.12 166 LEU B CA 1
ATOM 3828 C C . LEU B 1 166 ? 7.754 -25.766 -22.828 1 95.12 166 LEU B C 1
ATOM 3830 O O . LEU B 1 166 ? 7.441 -25.672 -24.016 1 95.12 166 LEU B O 1
ATOM 3834 N N . VAL B 1 167 ? 7.031 -25.406 -21.828 1 95.69 167 VAL B N 1
ATOM 3835 C CA . VAL B 1 167 ? 5.742 -24.766 -22.078 1 95.69 167 VAL B CA 1
ATOM 3836 C C . VAL B 1 167 ? 5.598 -23.516 -21.234 1 95.69 167 VAL B C 1
ATOM 3838 O O . VAL B 1 167 ? 6.176 -23.422 -20.141 1 95.69 167 VAL B O 1
ATOM 3841 N N . ASP B 1 168 ? 4.789 -22.547 -21.75 1 95.62 168 ASP B N 1
ATOM 3842 C CA . ASP B 1 168 ? 4.508 -21.344 -20.969 1 95.62 168 ASP B CA 1
ATOM 3843 C C . ASP B 1 168 ? 3.865 -21.703 -19.625 1 95.62 168 ASP B C 1
ATOM 3845 O O . ASP B 1 168 ? 2.99 -22.578 -19.562 1 95.62 168 ASP B O 1
ATOM 3849 N N . ALA B 1 169 ? 4.352 -20.984 -18.594 1 95.12 169 ALA B N 1
ATOM 3850 C CA . ALA B 1 169 ? 3.844 -21.281 -17.25 1 95.12 169 ALA B CA 1
ATOM 3851 C C . ALA B 1 169 ? 3 -20.125 -16.719 1 95.12 169 ALA B C 1
ATOM 3853 O O . ALA B 1 169 ? 3.451 -18.984 -16.688 1 95.12 169 ALA B O 1
ATOM 3854 N N . ASP B 1 170 ? 1.789 -20.438 -16.406 1 94.62 170 ASP B N 1
ATOM 3855 C CA . ASP B 1 170 ? 0.929 -19.5 -15.672 1 94.62 170 ASP B CA 1
ATOM 3856 C C . ASP B 1 170 ? 0.79 -19.922 -14.211 1 94.62 170 ASP B C 1
ATOM 3858 O O . ASP B 1 170 ? -0.102 -20.703 -13.859 1 94.62 170 ASP B O 1
ATOM 3862 N N . PHE B 1 171 ? 1.607 -19.312 -13.383 1 95.31 171 PHE B N 1
ATOM 3863 C CA . PHE B 1 171 ? 1.669 -19.703 -11.984 1 95.31 171 PHE B CA 1
ATOM 3864 C C . PHE B 1 171 ? 0.562 -19.031 -11.18 1 95.31 171 PHE B C 1
ATOM 3866 O O . PHE B 1 171 ? 0.266 -19.453 -10.055 1 95.31 171 PHE B O 1
ATOM 3873 N N . SER B 1 172 ? -0.04 -18.016 -11.68 1 96 172 SER B N 1
ATOM 3874 C CA . SER B 1 172 ? -0.937 -17.188 -10.883 1 96 172 SER B CA 1
ATOM 3875 C C . SER B 1 172 ? -2.262 -17.891 -10.625 1 96 172 SER B C 1
ATOM 3877 O O . SER B 1 172 ? -2.99 -18.219 -11.555 1 96 172 SER B O 1
ATOM 3879 N N . PRO B 1 173 ? -2.588 -18.047 -9.422 1 97.5 173 PRO B N 1
ATOM 3880 C CA . PRO B 1 173 ? -3.91 -18.609 -9.117 1 97.5 173 PRO B CA 1
ATOM 3881 C C . PRO B 1 173 ? -5.031 -17.578 -9.297 1 97.5 173 PRO B C 1
ATOM 3883 O O . PRO B 1 173 ? -6.207 -17.953 -9.352 1 97.5 173 PRO B O 1
ATOM 3886 N N . VAL B 1 174 ? -4.695 -16.328 -9.328 1 98.31 174 VAL B N 1
ATOM 3887 C CA . VAL B 1 174 ? -5.676 -15.266 -9.508 1 98.31 174 VAL B CA 1
ATOM 3888 C C . VAL B 1 174 ? -5.863 -14.977 -11 1 98.31 174 VAL B C 1
ATOM 3890 O O . VAL B 1 174 ? -4.895 -14.703 -11.711 1 98.31 174 VAL B O 1
ATOM 3893 N N . LYS B 1 175 ? -7.066 -15.039 -11.43 1 97.06 175 LYS B N 1
ATOM 3894 C CA . LYS B 1 175 ? -7.355 -14.867 -12.852 1 97.06 175 LYS B CA 1
ATOM 3895 C C . LYS B 1 175 ? -7.816 -13.445 -13.156 1 97.06 175 LYS B C 1
ATOM 3897 O O . LYS B 1 175 ? -7.488 -12.891 -14.203 1 97.06 175 LYS B O 1
ATOM 3902 N N . LYS B 1 176 ? -8.539 -12.953 -12.242 1 98.06 176 LYS B N 1
ATOM 3903 C CA . LYS B 1 176 ? -9.086 -11.617 -12.438 1 98.06 176 LYS B CA 1
ATOM 3904 C C . LYS B 1 176 ? -9.305 -10.914 -11.102 1 98.06 176 LYS B C 1
ATOM 3906 O O . LYS B 1 176 ? -9.719 -11.539 -10.125 1 98.06 176 LYS B O 1
ATOM 3911 N N . VAL B 1 177 ? -9.016 -9.664 -11.117 1 98.56 177 VAL B N 1
ATOM 3912 C CA . VAL B 1 177 ? -9.281 -8.82 -9.953 1 98.56 177 VAL B CA 1
ATOM 3913 C C . VAL B 1 177 ? -9.906 -7.504 -10.406 1 98.56 177 VAL B C 1
ATOM 3915 O O . VAL B 1 177 ? -9.414 -6.863 -11.336 1 98.56 177 VAL B O 1
ATOM 3918 N N . GLY B 1 178 ? -10.953 -7.176 -9.875 1 98.12 178 GLY B N 1
ATOM 3919 C CA . GLY B 1 178 ? -11.562 -5.867 -10.039 1 98.12 178 GLY B CA 1
ATOM 3920 C C . GLY B 1 178 ? -11.891 -5.191 -8.719 1 98.12 178 GLY B C 1
ATOM 3921 O O . GLY B 1 178 ? -12.086 -5.863 -7.703 1 98.12 178 GLY B O 1
ATOM 3922 N N . PHE B 1 179 ? -11.852 -3.867 -8.734 1 97.69 179 PHE B N 1
ATOM 3923 C CA . PHE B 1 179 ? -12.32 -3.189 -7.531 1 97.69 179 PHE B CA 1
ATOM 3924 C C . PHE B 1 179 ? -13.078 -1.917 -7.887 1 97.69 179 PHE B C 1
ATOM 3926 O O . PHE B 1 179 ? -12.93 -1.384 -8.984 1 97.69 179 PHE B O 1
ATOM 3933 N N . ARG B 1 180 ? -13.906 -1.513 -7.008 1 98 180 ARG B N 1
ATOM 3934 C CA . ARG B 1 180 ? -14.68 -0.279 -7.117 1 98 180 ARG B CA 1
ATOM 3935 C C . ARG B 1 180 ? -14.656 0.501 -5.809 1 98 180 ARG B C 1
ATOM 3937 O O . ARG B 1 180 ? -14.562 -0.089 -4.73 1 98 180 ARG B O 1
ATOM 3944 N N . VAL B 1 181 ? -14.727 1.805 -5.953 1 97.69 181 VAL B N 1
ATOM 3945 C CA . VAL B 1 181 ? -14.758 2.695 -4.797 1 97.69 181 VAL B CA 1
ATOM 3946 C C . VAL B 1 181 ? -16.031 3.525 -4.816 1 97.69 181 VAL B C 1
ATOM 3948 O O . VAL B 1 181 ? -16.328 4.203 -5.805 1 97.69 181 VAL B O 1
ATOM 3951 N N . ASP B 1 182 ? -16.781 3.422 -3.764 1 96.81 182 ASP B N 1
ATOM 3952 C CA . ASP B 1 182 ? -18 4.195 -3.611 1 96.81 182 ASP B CA 1
ATOM 3953 C C . ASP B 1 182 ? -17.922 5.133 -2.41 1 96.81 182 ASP B C 1
ATOM 3955 O O . ASP B 1 182 ? -17.156 4.879 -1.47 1 96.81 182 ASP B O 1
ATOM 3959 N N . ASN B 1 183 ? -18.688 6.199 -2.561 1 93.38 183 ASN B N 1
ATOM 3960 C CA . ASN B 1 183 ? -18.781 7.102 -1.417 1 93.38 183 ASN B CA 1
ATOM 3961 C C . ASN B 1 183 ? -19.766 6.594 -0.375 1 93.38 183 ASN B C 1
ATOM 3963 O O . ASN B 1 183 ? -20.812 6.055 -0.723 1 93.38 183 ASN B O 1
ATOM 3967 N N . VAL B 1 184 ? -19.328 6.699 0.874 1 90.06 184 VAL B N 1
ATOM 3968 C CA . VAL B 1 184 ? -20.219 6.344 1.969 1 90.06 184 VAL B CA 1
ATOM 3969 C C . VAL B 1 184 ? -20.234 7.453 3.016 1 90.06 184 VAL B C 1
ATOM 3971 O O . VAL B 1 184 ? -19.234 8.172 3.17 1 90.06 184 VAL B O 1
ATOM 3974 N N . ARG B 1 185 ? -21.359 7.711 3.527 1 82.06 185 ARG B N 1
ATOM 3975 C CA . ARG B 1 185 ? -21.484 8.758 4.543 1 82.06 185 ARG B CA 1
ATOM 3976 C C . ARG B 1 185 ? -21.375 8.164 5.945 1 82.06 185 ARG B C 1
ATOM 3978 O O . ARG B 1 185 ? -21.922 7.09 6.215 1 82.06 185 ARG B O 1
ATOM 3985 N N . VAL B 1 186 ? -20.438 8.633 6.633 1 71.75 186 VAL B N 1
ATOM 3986 C CA . VAL B 1 186 ? -20.344 8.266 8.039 1 71.75 186 VAL B CA 1
ATOM 3987 C C . VAL B 1 186 ? -20.734 9.461 8.906 1 71.75 186 VAL B C 1
ATOM 3989 O O . VAL B 1 186 ? -20.109 10.523 8.828 1 71.75 186 VAL B O 1
ATOM 3992 N N . GLY B 1 187 ? -21.625 9.281 9.734 1 61.91 187 GLY B N 1
ATOM 3993 C CA . GLY B 1 187 ? -22.141 10.383 10.531 1 61.91 187 GLY B CA 1
ATOM 3994 C C . GLY B 1 187 ? -22.656 11.539 9.695 1 61.91 187 GLY B C 1
ATOM 3995 O O . GLY B 1 187 ? -23.25 11.32 8.641 1 61.91 187 GLY B O 1
ATOM 3996 N N . LYS B 1 188 ? -22.875 12.672 10.219 1 55.19 188 LYS B N 1
ATOM 3997 C CA . LYS B 1 188 ? -23.484 13.828 9.578 1 55.19 188 LYS B CA 1
ATOM 3998 C C . LYS B 1 188 ? -22.594 14.383 8.461 1 55.19 188 LYS B C 1
ATOM 4000 O O . LYS B 1 188 ? -23.078 15.016 7.527 1 55.19 188 LYS B O 1
ATOM 4005 N N . LYS B 1 189 ? -21.266 14.258 8.477 1 56.31 189 LYS B N 1
ATOM 4006 C CA . LYS B 1 189 ? -20.656 15.211 7.547 1 56.31 189 LYS B CA 1
ATOM 4007 C C . LYS B 1 189 ? -19.516 14.555 6.766 1 56.31 189 LYS B C 1
ATOM 4009 O O . LYS B 1 189 ? -19.031 15.125 5.789 1 56.31 189 LYS B O 1
ATOM 4014 N N . SER B 1 190 ? -19.109 13.312 7.062 1 66.38 190 SER B N 1
ATOM 4015 C CA . SER B 1 190 ? -17.875 13.016 6.348 1 66.38 190 SER B CA 1
ATOM 4016 C C . SER B 1 190 ? -18.078 11.922 5.309 1 66.38 190 SER B C 1
ATOM 4018 O O . SER B 1 190 ? -18.797 10.945 5.559 1 66.38 190 SER B O 1
ATOM 4020 N N . THR B 1 191 ? -17.812 12.477 4.125 1 83.81 191 THR B N 1
ATOM 4021 C CA . THR B 1 191 ? -17.844 11.508 3.027 1 83.81 191 THR B CA 1
ATOM 4022 C C . THR B 1 191 ? -16.562 10.664 3.033 1 83.81 191 THR B C 1
ATOM 4024 O O . THR B 1 191 ? -15.461 11.195 3.014 1 83.81 191 THR B O 1
ATOM 4027 N N . TYR B 1 192 ? -16.891 9.375 3.299 1 92.75 192 TYR B N 1
ATOM 4028 C CA . TYR B 1 192 ? -15.812 8.391 3.258 1 92.75 192 TYR B CA 1
ATOM 4029 C C . TYR B 1 192 ? -15.984 7.453 2.066 1 92.75 192 TYR B C 1
ATOM 4031 O O . TYR B 1 192 ? -16.828 7.688 1.197 1 92.75 192 TYR B O 1
ATOM 4039 N N . GLU B 1 193 ? -15.023 6.52 1.993 1 96.06 193 GLU B N 1
ATOM 4040 C CA . GLU B 1 193 ? -15.055 5.613 0.849 1 96.06 193 GLU B CA 1
ATOM 4041 C C . GLU B 1 193 ? -15.305 4.176 1.291 1 96.06 193 GLU B C 1
ATOM 4043 O O . GLU B 1 193 ? -14.969 3.799 2.416 1 96.06 193 GLU B O 1
ATOM 4048 N N . ARG B 1 194 ? -16 3.473 0.425 1 96.88 194 ARG B N 1
ATOM 4049 C CA . ARG B 1 194 ? -16.141 2.023 0.508 1 96.88 194 ARG B CA 1
ATOM 4050 C C . ARG B 1 194 ? -15.406 1.339 -0.644 1 96.88 194 ARG B C 1
ATOM 4052 O O . ARG B 1 194 ? -15.641 1.659 -1.811 1 96.88 194 ARG B O 1
ATOM 4059 N N . LEU B 1 195 ? -14.523 0.454 -0.3 1 98.19 195 LEU B N 1
ATOM 4060 C CA . LEU B 1 195 ? -13.828 -0.352 -1.293 1 98.19 195 LEU B CA 1
ATOM 4061 C C . LEU B 1 195 ? -14.484 -1.717 -1.451 1 98.19 195 LEU B C 1
ATOM 4063 O O . LEU B 1 195 ? -14.688 -2.432 -0.467 1 98.19 195 LEU B O 1
ATOM 4067 N N . THR B 1 196 ? -14.859 -2.023 -2.611 1 98.44 196 THR B N 1
ATOM 4068 C CA . THR B 1 196 ? -15.344 -3.357 -2.955 1 98.44 196 THR B CA 1
ATOM 4069 C C . THR B 1 196 ? -14.383 -4.047 -3.922 1 98.44 196 THR B C 1
ATOM 4071 O O . THR B 1 196 ? -14.18 -3.576 -5.043 1 98.44 196 THR B O 1
ATOM 4074 N N . LEU B 1 197 ? -13.82 -5.141 -3.508 1 98.19 197 LEU B N 1
ATOM 4075 C CA . LEU B 1 197 ? -12.852 -5.895 -4.301 1 98.19 197 LEU B CA 1
ATOM 4076 C C . LEU B 1 197 ? -13.43 -7.242 -4.719 1 98.19 197 LEU B C 1
ATOM 4078 O O . LEU B 1 197 ? -13.984 -7.969 -3.891 1 98.19 197 LEU B O 1
ATOM 4082 N N . GLU B 1 198 ? -13.266 -7.512 -5.98 1 98.62 198 GLU B N 1
ATOM 4083 C CA . GLU B 1 198 ? -13.695 -8.805 -6.516 1 98.62 198 GLU B CA 1
ATOM 4084 C C . GLU B 1 198 ? -12.5 -9.609 -7.023 1 98.62 198 GLU B C 1
ATOM 4086 O O . GLU B 1 198 ? -11.711 -9.117 -7.828 1 98.62 198 GLU B O 1
ATOM 4091 N N . ILE B 1 199 ? -12.422 -10.844 -6.594 1 98.56 199 ILE B N 1
ATOM 4092 C CA . ILE B 1 199 ? -11.297 -11.711 -6.926 1 98.56 199 ILE B CA 1
ATOM 4093 C C . ILE B 1 199 ? -11.812 -13.016 -7.535 1 98.56 199 ILE B C 1
ATOM 4095 O O . ILE B 1 199 ? -12.703 -13.664 -6.969 1 98.56 199 ILE B O 1
ATOM 4099 N N . PHE B 1 200 ? -11.281 -13.352 -8.688 1 98.69 200 PHE B N 1
ATOM 4100 C CA . PHE B 1 200 ? -11.547 -14.633 -9.328 1 98.69 200 PHE B CA 1
ATOM 4101 C C . PHE B 1 200 ? -10.289 -15.5 -9.336 1 98.69 200 PHE B C 1
ATOM 4103 O O . PHE B 1 200 ? -9.219 -15.047 -9.742 1 98.69 200 PHE B O 1
ATOM 4110 N N . THR B 1 201 ? -10.406 -16.734 -8.812 1 98.19 201 THR B N 1
ATOM 4111 C CA . THR B 1 201 ? -9.258 -17.641 -8.75 1 98.19 201 THR B CA 1
ATOM 4112 C C . THR B 1 201 ? -9.508 -18.906 -9.57 1 98.19 201 THR B C 1
ATOM 4114 O O . THR B 1 201 ? -10.609 -19.109 -10.078 1 98.19 201 THR B O 1
ATOM 4117 N N . ASN B 1 202 ? -8.453 -19.703 -9.812 1 95.06 202 ASN B N 1
ATOM 4118 C CA . ASN B 1 202 ? -8.562 -20.922 -10.609 1 95.06 202 ASN B CA 1
ATOM 4119 C C . ASN B 1 202 ? -8.984 -22.109 -9.758 1 95.06 202 ASN B C 1
ATOM 4121 O O . ASN B 1 202 ? -9.039 -23.234 -10.242 1 95.06 202 ASN B O 1
ATOM 4125 N N . GLY B 1 203 ? -9.148 -21.906 -8.492 1 94.69 203 GLY B N 1
ATOM 4126 C CA . GLY B 1 203 ? -9.641 -22.969 -7.629 1 94.69 203 GLY B CA 1
ATOM 4127 C C . GLY B 1 203 ? -8.531 -23.688 -6.891 1 94.69 203 GLY B C 1
ATOM 4128 O O . GLY B 1 203 ? -8.789 -24.422 -5.926 1 94.69 203 GLY B O 1
ATOM 4129 N N . ILE B 1 204 ? -7.344 -23.547 -7.332 1 95.69 204 ILE B N 1
ATOM 4130 C CA . ILE B 1 204 ? -6.234 -24.141 -6.594 1 95.69 204 ILE B CA 1
ATOM 4131 C C . ILE B 1 204 ? -6.082 -23.438 -5.242 1 95.69 204 ILE B C 1
ATOM 4133 O O . ILE B 1 204 ? -5.898 -24.094 -4.215 1 95.69 204 ILE B O 1
ATOM 4137 N N . LYS B 1 205 ? -6.156 -22.125 -5.277 1 95.94 205 LYS B N 1
ATOM 4138 C CA . LYS B 1 205 ? -6.23 -21.297 -4.082 1 95.94 205 LYS B CA 1
ATOM 4139 C C . LYS B 1 205 ? -7.543 -20.516 -4.035 1 95.94 205 LYS B C 1
ATOM 4141 O O . LYS B 1 205 ? -8.016 -20.016 -5.062 1 95.94 205 LYS B O 1
ATOM 4146 N N . THR B 1 206 ? -7.996 -20.438 -2.814 1 96.38 206 THR B N 1
ATOM 4147 C CA . THR B 1 206 ? -9.234 -19.688 -2.641 1 96.38 206 THR B CA 1
ATOM 4148 C C . THR B 1 206 ? -8.953 -18.188 -2.594 1 96.38 206 THR B C 1
ATOM 4150 O O . THR B 1 206 ? -7.816 -17.766 -2.371 1 96.38 206 THR B O 1
ATOM 4153 N N . PRO B 1 207 ? -10.039 -17.391 -2.867 1 97.25 207 PRO B N 1
ATOM 4154 C CA . PRO B 1 207 ? -9.859 -15.93 -2.824 1 97.25 207 PRO B CA 1
ATOM 4155 C C . PRO B 1 207 ? -9.297 -15.445 -1.488 1 97.25 207 PRO B C 1
ATOM 4157 O O . PRO B 1 207 ? -8.438 -14.562 -1.459 1 97.25 207 PRO B O 1
ATOM 4160 N N . ASP B 1 208 ? -9.742 -16 -0.421 1 95.5 208 ASP B N 1
ATOM 4161 C CA . ASP B 1 208 ? -9.281 -15.57 0.893 1 95.5 208 ASP B CA 1
ATOM 4162 C C . ASP B 1 208 ? -7.812 -15.922 1.102 1 95.5 208 ASP B C 1
ATOM 4164 O O . ASP B 1 208 ? -7.059 -15.148 1.696 1 95.5 208 ASP B O 1
ATOM 4168 N N . GLN B 1 209 ? -7.41 -17.031 0.625 1 95.94 209 GLN B N 1
ATOM 4169 C CA . GLN B 1 209 ? -6.004 -17.422 0.698 1 95.94 209 GLN B CA 1
ATOM 4170 C C . GLN B 1 209 ? -5.133 -16.453 -0.111 1 95.94 209 GLN B C 1
ATOM 4172 O O . GLN B 1 209 ? -4.074 -16.031 0.354 1 95.94 209 GLN B O 1
ATOM 4177 N N . CYS B 1 210 ? -5.59 -16.172 -1.296 1 97.88 210 CYS B N 1
ATOM 4178 C CA . CYS B 1 210 ? -4.867 -15.234 -2.152 1 97.88 210 CYS B CA 1
ATOM 4179 C C . CYS B 1 210 ? -4.77 -13.859 -1.501 1 97.88 210 CYS B C 1
ATOM 4181 O O . CYS B 1 210 ? -3.709 -13.234 -1.513 1 97.88 210 CYS B O 1
ATOM 4183 N N . MET B 1 211 ? -5.863 -13.406 -0.897 1 97.44 211 MET B N 1
ATOM 4184 C CA . MET B 1 211 ? -5.906 -12.109 -0.227 1 97.44 211 MET B CA 1
ATOM 4185 C C . MET B 1 211 ? -4.934 -12.07 0.946 1 97.44 211 MET B C 1
ATOM 4187 O O . MET B 1 211 ? -4.199 -11.102 1.115 1 97.44 211 MET B O 1
ATOM 4191 N N . GLN B 1 212 ? -4.961 -13.07 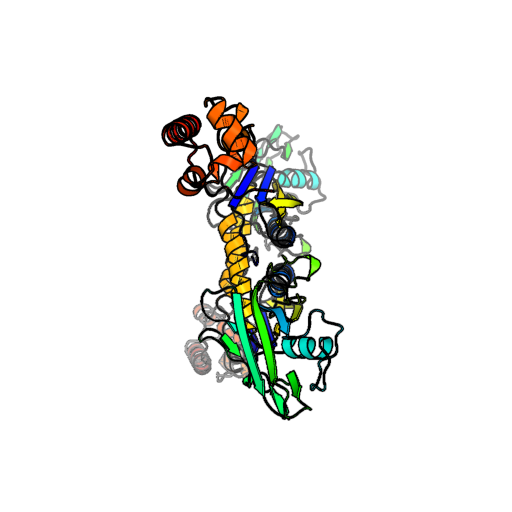1.71 1 96.56 212 GLN B N 1
ATOM 4192 C CA . GLN B 1 212 ? -4.066 -13.141 2.861 1 96.56 212 GLN B CA 1
ATOM 4193 C C . GLN B 1 212 ? -2.605 -13.031 2.43 1 96.56 212 GLN B C 1
ATOM 4195 O O . GLN B 1 212 ? -1.823 -12.305 3.047 1 96.56 212 GLN B O 1
ATOM 4200 N N . GLU B 1 213 ? -2.281 -13.742 1.406 1 96.62 213 GLU B N 1
ATOM 4201 C CA . GLU B 1 213 ? -0.913 -13.68 0.9 1 96.62 213 GLU B CA 1
ATOM 4202 C C . GLU B 1 213 ? -0.572 -12.281 0.402 1 96.62 213 GLU B C 1
ATOM 4204 O O . GLU B 1 213 ? 0.526 -11.773 0.649 1 96.62 213 GLU B O 1
ATOM 4209 N N . ALA B 1 214 ? -1.497 -11.688 -0.288 1 97.88 214 ALA B N 1
ATOM 4210 C CA . ALA B 1 214 ? -1.282 -10.336 -0.792 1 97.88 214 ALA B CA 1
ATOM 4211 C C . ALA B 1 214 ? -1.044 -9.359 0.354 1 97.88 214 ALA B C 1
ATOM 4213 O O . ALA B 1 214 ? -0.128 -8.531 0.293 1 97.88 214 ALA B O 1
ATOM 4214 N N . ILE B 1 215 ? -1.873 -9.438 1.375 1 97.62 215 ILE B N 1
ATOM 4215 C CA . ILE B 1 215 ? -1.77 -8.578 2.547 1 97.62 215 ILE B CA 1
ATOM 4216 C C . ILE B 1 215 ? -0.404 -8.758 3.205 1 97.62 215 ILE B C 1
ATOM 4218 O O . ILE B 1 215 ? 0.253 -7.781 3.572 1 97.62 215 ILE B O 1
ATOM 4222 N N . GLU B 1 216 ? -0.009 -9.938 3.301 1 96.81 216 GLU B N 1
ATOM 4223 C CA . GLU B 1 216 ? 1.274 -10.242 3.928 1 96.81 216 GLU B CA 1
ATOM 4224 C C . GLU B 1 216 ? 2.432 -9.633 3.143 1 96.81 216 GLU B C 1
ATOM 4226 O O . GLU B 1 216 ? 3.373 -9.102 3.73 1 96.81 216 GLU B O 1
ATOM 4231 N N . ILE B 1 217 ? 2.369 -9.773 1.885 1 97 217 ILE B N 1
ATOM 4232 C CA . ILE B 1 217 ? 3.412 -9.234 1.022 1 97 217 ILE B CA 1
ATOM 4233 C C . ILE B 1 217 ? 3.502 -7.719 1.214 1 97 217 ILE B C 1
ATOM 4235 O O . ILE B 1 217 ? 4.59 -7.176 1.41 1 97 217 ILE B O 1
ATOM 4239 N N . LEU B 1 218 ? 2.395 -7.043 1.196 1 97.56 218 LEU B N 1
ATOM 4240 C CA . LEU B 1 218 ? 2.359 -5.594 1.341 1 97.56 218 LEU B CA 1
ATOM 4241 C C . LEU B 1 218 ? 2.793 -5.176 2.742 1 97.56 218 LEU B C 1
ATOM 4243 O O . LEU B 1 218 ? 3.596 -4.254 2.898 1 97.56 218 LEU B O 1
ATOM 4247 N N . LYS B 1 219 ? 2.258 -5.809 3.709 1 96.06 219 LYS B N 1
ATOM 4248 C CA . LYS B 1 219 ? 2.621 -5.516 5.094 1 96.06 219 LYS B CA 1
ATOM 4249 C C . LYS B 1 219 ? 4.129 -5.633 5.301 1 96.06 219 LYS B C 1
ATOM 4251 O O . LYS B 1 219 ? 4.738 -4.781 5.949 1 96.06 219 LYS B O 1
ATOM 4256 N N . LYS B 1 220 ? 4.664 -6.641 4.77 1 95.88 220 LYS B N 1
ATOM 4257 C CA . LYS B 1 220 ? 6.098 -6.863 4.922 1 95.88 220 LYS B CA 1
ATOM 4258 C C . LYS B 1 220 ? 6.902 -5.73 4.289 1 95.88 220 LYS B C 1
ATOM 4260 O O . LYS B 1 220 ? 7.918 -5.301 4.84 1 95.88 220 LYS B O 1
ATOM 4265 N N . HIS B 1 221 ? 6.504 -5.309 3.133 1 96.5 221 HIS B N 1
ATOM 4266 C CA . HIS B 1 221 ? 7.176 -4.184 2.492 1 96.5 221 HIS B CA 1
ATOM 4267 C C . HIS B 1 221 ? 7.195 -2.961 3.402 1 96.5 221 HIS B C 1
ATOM 4269 O O . HIS B 1 221 ? 8.242 -2.322 3.566 1 96.5 221 HIS B O 1
ATOM 4275 N N . TYR B 1 222 ? 6.102 -2.639 4.016 1 96.12 222 TYR B N 1
ATOM 4276 C CA . TYR B 1 222 ? 6.023 -1.435 4.836 1 96.12 222 TYR B CA 1
ATOM 4277 C C . TYR B 1 222 ? 6.707 -1.645 6.18 1 96.12 222 TYR B C 1
ATOM 4279 O O . TYR B 1 222 ? 7.254 -0.702 6.762 1 96.12 222 TYR B O 1
ATOM 4287 N N . GLU B 1 223 ? 6.711 -2.844 6.625 1 94.62 223 GLU B N 1
ATOM 4288 C CA . GLU B 1 223 ? 7.473 -3.162 7.828 1 94.62 223 GLU B CA 1
ATOM 4289 C C . GLU B 1 223 ? 8.969 -2.914 7.617 1 94.62 223 GLU B C 1
ATOM 4291 O O . GLU B 1 223 ? 9.648 -2.389 8.5 1 94.62 223 GLU B O 1
ATOM 4296 N N . LEU B 1 224 ? 9.414 -3.277 6.492 1 94.44 224 LEU B N 1
ATOM 4297 C CA . LEU B 1 224 ? 10.828 -3.102 6.184 1 94.44 224 LEU B CA 1
ATOM 4298 C C . LEU B 1 224 ? 11.18 -1.622 6.074 1 94.44 224 LEU B C 1
ATOM 4300 O O . LEU B 1 224 ? 12.297 -1.219 6.398 1 94.44 224 LEU B O 1
ATOM 4304 N N . LEU B 1 225 ? 10.234 -0.803 5.656 1 94.5 225 LEU B N 1
ATOM 4305 C CA . LEU B 1 225 ? 10.461 0.626 5.473 1 94.5 225 LEU B CA 1
ATOM 4306 C C . LEU B 1 225 ? 10.555 1.34 6.816 1 94.5 225 LEU B C 1
ATOM 4308 O O . LEU B 1 225 ? 11.023 2.477 6.891 1 94.5 225 LEU B O 1
ATOM 4312 N N . GLU B 1 226 ? 10.07 0.75 7.863 1 89.94 226 GLU B N 1
ATOM 4313 C CA . GLU B 1 226 ? 10.164 1.349 9.195 1 89.94 226 GLU B CA 1
ATOM 4314 C C . GLU B 1 226 ? 11.617 1.446 9.648 1 89.94 226 GLU B C 1
ATOM 4316 O O . GLU B 1 226 ? 11.953 2.268 10.508 1 89.94 226 GLU B O 1
ATOM 4321 N N . ASN B 1 227 ? 12.43 0.543 9.172 1 83.5 227 ASN B N 1
ATOM 4322 C CA . ASN B 1 227 ? 13.828 0.505 9.578 1 83.5 227 ASN B CA 1
ATOM 4323 C C . ASN B 1 227 ? 14.734 1.173 8.547 1 83.5 227 ASN B C 1
ATOM 4325 O O . ASN B 1 227 ? 15.602 0.524 7.965 1 83.5 227 ASN B O 1
ATOM 4329 N N . ILE B 1 228 ? 14.414 2.443 8.328 1 76.5 228 ILE B N 1
ATOM 4330 C CA . ILE B 1 228 ? 15.211 3.199 7.371 1 76.5 228 ILE B CA 1
ATOM 4331 C C . ILE B 1 228 ? 16.594 3.467 7.953 1 76.5 228 ILE B C 1
ATOM 4333 O O . ILE B 1 228 ? 16.734 3.994 9.062 1 76.5 228 ILE B O 1
ATOM 4337 N N . PHE B 1 229 ? 17.578 2.797 7.488 1 64.88 229 PHE B N 1
ATOM 4338 C CA . PHE B 1 229 ? 18.953 2.975 7.93 1 64.88 229 PHE B CA 1
ATOM 4339 C C . PHE B 1 229 ? 19.5 4.32 7.473 1 64.88 229 PHE B C 1
ATOM 4341 O O . PHE B 1 229 ? 19.125 4.82 6.41 1 64.88 229 PHE B O 1
ATOM 4348 N N . THR B 1 230 ? 19.875 5.297 8.453 1 56.59 230 THR B N 1
ATOM 4349 C CA . THR B 1 230 ? 20.5 6.566 8.109 1 56.59 230 THR B CA 1
ATOM 4350 C C . THR B 1 230 ? 21.656 6.352 7.137 1 56.59 230 THR B C 1
ATOM 4352 O O . THR B 1 230 ? 21.953 7.223 6.316 1 56.59 230 THR B O 1
ATOM 4355 N N . GLU B 1 231 ? 22.609 5.598 7.539 1 52.41 231 GLU B N 1
ATOM 4356 C CA . GLU B 1 231 ? 23.891 5.676 6.871 1 52.41 231 GLU B CA 1
ATOM 4357 C C . GLU B 1 231 ? 23.859 5.008 5.5 1 52.41 231 GLU B C 1
ATOM 4359 O O . GLU B 1 231 ? 23.203 3.973 5.328 1 52.41 231 GLU B O 1
ATOM 4364 N N . LYS B 1 232 ? 24.047 5.953 4.496 1 52.19 232 LYS B N 1
ATOM 4365 C CA . LYS B 1 232 ? 24.359 5.406 3.18 1 52.19 232 LYS B CA 1
ATOM 4366 C C . LYS B 1 232 ? 25.062 4.059 3.295 1 52.19 232 LYS B C 1
ATOM 4368 O O . LYS B 1 232 ? 26.031 3.914 4.059 1 52.19 232 LYS B O 1
ATOM 4373 N N . PRO B 1 233 ? 24.328 3.072 3.139 1 44.38 233 PRO B N 1
ATOM 4374 C CA . PRO B 1 233 ? 25.281 1.965 3.186 1 44.38 233 PRO B CA 1
ATOM 4375 C C . PRO B 1 233 ? 26.688 2.383 2.773 1 44.38 233 PRO B C 1
ATOM 4377 O O . PRO B 1 233 ? 26.859 3.127 1.803 1 44.38 233 PRO B O 1
ATOM 4380 N N . THR B 1 234 ? 27.594 2.963 3.855 1 37.34 234 THR B N 1
ATOM 4381 C CA . THR B 1 234 ? 29 3.086 3.453 1 37.34 234 THR B CA 1
ATOM 4382 C C . THR B 1 234 ? 29.25 2.361 2.135 1 37.34 234 THR B C 1
ATOM 4384 O O . THR B 1 234 ? 28.875 1.198 1.978 1 37.34 234 THR B O 1
ATOM 4387 N N . VAL B 1 235 ? 29.359 3.275 1.196 1 33.53 235 VAL B N 1
ATOM 4388 C CA . VAL B 1 235 ? 29.953 2.566 0.072 1 33.53 235 VAL B CA 1
ATOM 4389 C C . VAL B 1 235 ? 30.797 1.396 0.587 1 33.53 235 VAL B C 1
ATOM 4391 O O . VAL B 1 235 ? 31.703 1.583 1.394 1 33.53 235 VAL B O 1
ATOM 4394 N N . PRO B 1 236 ? 30.391 0.395 1.006 1 31.52 236 PRO B N 1
ATOM 4395 C CA . PRO B 1 236 ? 31.562 -0.459 1.208 1 31.52 236 PRO B CA 1
ATOM 4396 C C . PRO B 1 236 ? 32.812 0.076 0.508 1 31.52 236 PRO B C 1
ATOM 4398 O O . PRO B 1 236 ? 32.719 0.674 -0.566 1 31.52 236 PRO B O 1
ATOM 4401 N N . GLN B 1 237 ? 33.75 0.751 1.216 1 30.47 237 GLN B N 1
ATOM 4402 C CA . GLN B 1 237 ? 35.031 0.778 0.53 1 30.47 237 GLN B CA 1
ATOM 4403 C C . GLN B 1 237 ? 35.031 -0.166 -0.669 1 30.47 237 GLN B C 1
ATOM 4405 O O . GLN B 1 237 ? 34.562 -1.306 -0.57 1 30.47 237 GLN B O 1
ATOM 4410 N N . LYS B 1 238 ? 35.062 0.35 -1.811 1 31.3 238 LYS B N 1
ATOM 4411 C CA . LYS B 1 238 ? 35.562 -0.396 -2.967 1 31.3 238 LYS B CA 1
ATOM 4412 C C . LYS B 1 238 ? 36.5 -1.521 -2.539 1 31.3 238 LYS B C 1
ATOM 4414 O O . LYS B 1 238 ? 37.25 -2.047 -3.354 1 31.3 238 LYS B O 1
ATOM 4419 N N . VAL B 1 239 ? 36.781 -1.576 -1.2 1 27.42 239 VAL B N 1
ATOM 4420 C CA . VAL B 1 239 ? 37.938 -2.467 -1.03 1 27.42 239 VAL B CA 1
ATOM 4421 C C . VAL B 1 239 ? 37.562 -3.875 -1.493 1 27.42 239 VAL B C 1
ATOM 4423 O O . VAL B 1 239 ? 38.25 -4.469 -2.314 1 27.42 239 VAL B O 1
ATOM 4426 N N . ALA B 1 240 ? 36.844 -4.824 -0.46 1 30.25 240 ALA B N 1
ATOM 4427 C CA . ALA B 1 240 ? 37.125 -6.258 -0.398 1 30.25 240 ALA B CA 1
ATOM 4428 C C . ALA B 1 240 ? 36.156 -7.039 -1.292 1 30.25 240 ALA B C 1
ATOM 4430 O O . ALA B 1 240 ? 36.5 -8.109 -1.803 1 30.25 240 ALA B O 1
ATOM 4431 N N . VAL B 1 241 ? 34.969 -6.57 -1.352 1 35.22 241 VAL B N 1
ATOM 4432 C CA . VAL B 1 241 ? 34.125 -7.383 -2.234 1 35.22 241 VAL B CA 1
ATOM 4433 C C . VAL B 1 241 ? 34.375 -6.992 -3.689 1 35.22 241 VAL B C 1
ATOM 4435 O O . VAL B 1 241 ? 34.344 -7.84 -4.586 1 35.22 241 VAL B O 1
ATOM 4438 N N . ASP B 1 242 ? 34.406 -5.742 -3.904 1 41.41 242 ASP B N 1
ATOM 4439 C CA . ASP B 1 242 ? 35 -5.246 -5.148 1 41.41 242 ASP B CA 1
ATOM 4440 C C . ASP B 1 242 ? 36.469 -5.578 -5.234 1 41.41 242 ASP B C 1
ATOM 4442 O O . ASP B 1 242 ? 37 -5.852 -6.316 1 41.41 242 ASP B O 1
ATOM 4446 N N . GLU B 1 243 ? 36.938 -5.414 -4.07 1 46.91 243 GLU B N 1
ATOM 4447 C CA . GLU B 1 243 ? 38.312 -5.957 -4.012 1 46.91 243 GLU B CA 1
ATOM 4448 C C . GLU B 1 243 ? 38.312 -7.473 -4.191 1 46.91 243 GLU B C 1
ATOM 4450 O O . GLU B 1 243 ? 39.188 -8.023 -4.848 1 46.91 243 GLU B O 1
ATOM 4455 N N . LEU B 1 244 ? 37.25 -7.93 -3.463 1 54.81 244 LEU B N 1
ATOM 4456 C CA . LEU B 1 244 ? 37.094 -9.359 -3.725 1 54.81 244 LEU B CA 1
ATOM 4457 C C . LEU B 1 244 ? 36.656 -9.609 -5.164 1 54.81 244 LEU B C 1
ATOM 4459 O O . LEU B 1 244 ? 37.219 -10.492 -5.836 1 54.81 244 LEU B O 1
ATOM 4463 N N . ALA B 1 245 ? 35.656 -8.922 -5.52 1 59.53 245 ALA B N 1
ATOM 4464 C CA . ALA B 1 245 ? 35.312 -9.039 -6.93 1 59.53 245 ALA B CA 1
ATOM 4465 C C . ALA B 1 245 ? 36.438 -8.555 -7.828 1 59.53 245 ALA B C 1
ATOM 4467 O O . ALA B 1 245 ? 36.719 -9.148 -8.875 1 59.53 245 ALA B O 1
ATOM 4468 N N . GLU B 1 246 ? 36.969 -7.477 -7.43 1 65.31 246 GLU B N 1
ATOM 4469 C CA . GLU B 1 246 ? 38.156 -7.043 -8.148 1 65.31 246 GLU B CA 1
ATOM 4470 C C . GLU B 1 246 ? 39.281 -8.078 -8.039 1 65.31 246 GLU B C 1
ATOM 4472 O O . GLU B 1 246 ? 39.969 -8.359 -9.016 1 65.31 246 GLU B O 1
ATOM 4477 N N . LYS B 1 247 ? 39.281 -8.609 -6.918 1 70 247 LYS B N 1
ATOM 4478 C CA . LYS B 1 247 ? 40.281 -9.664 -6.719 1 70 247 LYS B CA 1
ATOM 4479 C C . LYS B 1 247 ? 39.906 -10.922 -7.504 1 70 247 LYS B C 1
ATOM 4481 O O . LYS B 1 247 ? 40.781 -11.586 -8.078 1 70 247 LYS B O 1
ATOM 4486 N N . LEU B 1 248 ? 38.562 -11.039 -7.547 1 74.12 248 LEU B N 1
ATOM 4487 C CA . LEU B 1 248 ? 38.094 -12.234 -8.234 1 74.12 248 LEU B CA 1
ATOM 4488 C C . LEU B 1 248 ? 38.156 -12.062 -9.75 1 74.12 248 LEU B C 1
ATOM 4490 O O . LEU B 1 248 ? 38.281 -13.047 -10.484 1 74.12 248 LEU B O 1
ATOM 4494 N N . SER B 1 249 ? 38.094 -10.812 -10.102 1 74.69 249 SER B N 1
ATOM 4495 C CA . SER B 1 249 ? 38.125 -10.531 -11.531 1 74.69 249 SER B CA 1
ATOM 4496 C C . SER B 1 249 ? 39.562 -10.469 -12.023 1 74.69 249 SER B C 1
ATOM 4498 O O . SER B 1 249 ? 39.812 -10.438 -13.234 1 74.69 249 SER B O 1
ATOM 4500 N N . LEU B 1 250 ? 40.438 -10.562 -11.156 1 78.31 250 LEU B N 1
ATOM 4501 C CA . LEU B 1 250 ? 41.844 -10.5 -11.523 1 78.31 250 LEU B CA 1
ATOM 4502 C C . LEU B 1 250 ? 42.281 -11.797 -12.188 1 78.31 250 LEU B C 1
ATOM 4504 O O . LEU B 1 250 ? 41.719 -12.859 -11.922 1 78.31 250 LEU B O 1
ATOM 4508 N N . SER B 1 251 ? 43.25 -11.633 -13.055 1 82.06 251 SER B N 1
ATOM 4509 C CA . SER B 1 251 ? 43.844 -12.789 -13.727 1 82.06 251 SER B CA 1
ATOM 4510 C C . SER B 1 251 ? 44.594 -13.672 -12.734 1 82.06 251 SER B C 1
ATOM 4512 O O . SER B 1 251 ? 45.188 -13.172 -11.781 1 82.06 251 SER B O 1
ATOM 4514 N N . ILE B 1 252 ? 44.469 -14.898 -12.906 1 87.62 252 ILE B N 1
ATOM 4515 C CA . ILE B 1 252 ? 45.188 -15.828 -12.039 1 87.62 252 ILE B CA 1
ATOM 4516 C C . ILE B 1 252 ? 46.688 -15.547 -12.094 1 87.62 252 ILE B C 1
ATOM 4518 O O . ILE B 1 252 ? 47.438 -15.945 -11.203 1 87.62 252 ILE B O 1
ATOM 4522 N N . GLU B 1 253 ? 47.062 -14.758 -13.07 1 84.38 253 GLU B N 1
ATOM 4523 C CA . GLU B 1 253 ? 48.469 -14.383 -13.234 1 84.38 253 GLU B CA 1
ATOM 4524 C C . GLU B 1 253 ? 48.938 -13.453 -12.117 1 84.38 253 GLU B C 1
ATOM 4526 O O . GLU B 1 253 ? 50.125 -13.328 -11.844 1 84.38 253 GLU B O 1
ATOM 4531 N N . GLU B 1 254 ? 47.969 -12.945 -11.453 1 81.12 254 GLU B N 1
ATOM 4532 C CA . GLU B 1 254 ? 48.281 -12.023 -10.367 1 81.12 254 GLU B CA 1
ATOM 4533 C C . GLU B 1 254 ? 48.562 -12.766 -9.062 1 81.12 254 GLU B C 1
ATOM 4535 O O . GLU B 1 254 ? 49.062 -12.172 -8.094 1 81.12 254 GLU B O 1
ATOM 4540 N N . LEU B 1 255 ? 48.25 -13.938 -9.055 1 83.38 255 LEU B N 1
ATOM 4541 C CA . LEU B 1 255 ? 48.531 -14.758 -7.875 1 83.38 255 LEU B CA 1
ATOM 4542 C C . LEU B 1 255 ? 50 -15.117 -7.789 1 83.38 255 LEU B C 1
ATOM 4544 O O . LEU B 1 255 ? 50.656 -15.344 -8.812 1 83.38 255 LEU B O 1
ATOM 4548 N N . ASP B 1 256 ? 50.5 -15.148 -6.629 1 82.62 256 ASP B N 1
ATOM 4549 C CA . ASP B 1 256 ? 51.906 -15.5 -6.406 1 82.62 256 ASP B CA 1
ATOM 4550 C C . ASP B 1 256 ? 52.094 -17.016 -6.348 1 82.62 256 ASP B C 1
ATOM 4552 O O . ASP B 1 256 ? 52.281 -17.578 -5.273 1 82.62 256 ASP B O 1
ATOM 4556 N N . ILE B 1 257 ? 51.875 -17.625 -7.504 1 85.69 257 ILE B N 1
ATOM 4557 C CA . ILE B 1 257 ? 52.062 -19.062 -7.594 1 85.69 257 ILE B CA 1
ATOM 4558 C C . ILE B 1 257 ? 53.062 -19.406 -8.688 1 85.69 257 ILE B C 1
ATOM 4560 O O . ILE B 1 257 ? 53.406 -18.547 -9.5 1 85.69 257 ILE B O 1
ATOM 4564 N N . SER B 1 258 ? 53.594 -20.594 -8.68 1 85.75 258 SER B N 1
ATOM 4565 C CA . SER B 1 258 ? 54.625 -21.031 -9.633 1 85.75 258 SER B CA 1
ATOM 4566 C C . SER B 1 258 ? 54.062 -21.062 -11.055 1 85.75 258 SER B C 1
ATOM 4568 O O . SER B 1 258 ? 52.875 -21.156 -11.258 1 85.75 258 SER B O 1
ATOM 4570 N N . GLN B 1 259 ? 55 -20.812 -12.023 1 85.5 259 GLN B N 1
ATOM 4571 C CA . GLN B 1 259 ? 54.625 -20.875 -13.438 1 85.5 259 GLN B CA 1
ATOM 4572 C C . GLN B 1 259 ? 54 -22.234 -13.773 1 85.5 259 GLN B C 1
ATOM 4574 O O . GLN B 1 259 ? 53.094 -22.312 -14.617 1 85.5 259 GLN B O 1
ATOM 4579 N N . ARG B 1 260 ? 54.406 -23.25 -13.141 1 82.19 260 ARG B N 1
ATOM 4580 C CA . ARG B 1 260 ? 53.875 -24.578 -13.359 1 82.19 260 ARG B CA 1
ATOM 4581 C C . ARG B 1 260 ? 52.406 -24.641 -12.914 1 82.19 260 ARG B C 1
ATOM 4583 O O . ARG B 1 260 ? 51.562 -25.172 -13.625 1 82.19 260 ARG B O 1
ATOM 4590 N N . ALA B 1 261 ? 52.156 -24.141 -11.734 1 84.12 261 ALA B N 1
ATOM 4591 C CA . ALA B 1 261 ? 50.812 -24.109 -11.219 1 84.12 261 ALA B CA 1
ATOM 4592 C C . ALA B 1 261 ? 49.906 -23.219 -12.086 1 84.12 261 ALA B C 1
ATOM 4594 O O . ALA B 1 261 ? 48.781 -23.594 -12.398 1 84.12 261 ALA B O 1
ATOM 4595 N N . LEU B 1 262 ? 50.438 -22.109 -12.492 1 87.69 262 LEU B N 1
ATOM 4596 C CA . LEU B 1 262 ? 49.719 -21.172 -13.336 1 87.69 262 LEU B CA 1
ATOM 4597 C C . LEU B 1 262 ? 49.375 -21.797 -14.68 1 87.69 262 LEU B C 1
ATOM 4599 O O . LEU B 1 262 ? 48.25 -21.656 -15.172 1 87.69 262 LEU B O 1
ATOM 4603 N N . ASN B 1 263 ? 50.281 -22.531 -15.383 1 85.81 263 ASN B N 1
ATOM 4604 C CA . ASN B 1 263 ? 50.062 -23.188 -16.672 1 85.81 263 ASN B CA 1
ATOM 4605 C C . ASN B 1 263 ? 49.031 -24.312 -16.547 1 85.81 263 ASN B C 1
ATOM 4607 O O . ASN B 1 263 ? 48.188 -24.516 -17.438 1 85.81 263 ASN B O 1
ATOM 4611 N N . SER B 1 264 ? 49 -25.016 -15.469 1 85.62 264 SER B N 1
ATOM 4612 C CA . SER B 1 264 ? 48.062 -26.094 -15.234 1 85.62 264 SER B CA 1
ATOM 4613 C C . SER B 1 264 ? 46.625 -25.547 -15.086 1 85.62 264 SER B C 1
ATOM 4615 O O . SER B 1 264 ? 45.688 -26.141 -15.594 1 85.62 264 SER B O 1
ATOM 4617 N N . LEU B 1 265 ? 46.531 -24.422 -14.406 1 87.25 265 LEU B N 1
ATOM 4618 C CA . LEU B 1 265 ? 45.219 -23.797 -14.234 1 87.25 265 LEU B CA 1
ATOM 4619 C C . LEU B 1 265 ? 44.688 -23.234 -15.555 1 87.25 265 LEU B C 1
ATOM 4621 O O . LEU B 1 265 ? 43.5 -23.375 -15.867 1 87.25 265 LEU B O 1
ATOM 4625 N N . LYS B 1 266 ? 45.625 -22.656 -16.297 1 85.69 266 LYS B N 1
ATOM 4626 C CA . LYS B 1 266 ? 45.25 -22.125 -17.594 1 85.69 266 LYS B CA 1
ATOM 4627 C C . LYS B 1 266 ? 44.812 -23.234 -18.547 1 85.69 266 LYS B C 1
ATOM 4629 O O . LYS B 1 266 ? 43.875 -23.062 -19.328 1 85.69 266 LYS B O 1
ATOM 4634 N N . ARG B 1 267 ? 45.312 -24.375 -18.5 1 83.44 267 ARG B N 1
ATOM 4635 C CA . ARG B 1 267 ? 45 -25.516 -19.344 1 83.44 267 ARG B CA 1
ATOM 4636 C C . ARG B 1 267 ? 43.562 -26.031 -19.078 1 83.44 267 ARG B C 1
ATOM 4638 O O . ARG B 1 267 ? 42.906 -26.562 -19.969 1 83.44 267 ARG B O 1
ATOM 4645 N N . ILE B 1 268 ? 43.156 -25.812 -17.875 1 82.94 268 ILE B N 1
ATOM 4646 C CA . ILE B 1 268 ? 41.844 -26.328 -17.562 1 82.94 268 ILE B CA 1
ATOM 4647 C C . ILE B 1 268 ? 40.812 -25.203 -17.656 1 82.94 268 ILE B C 1
ATOM 4649 O O . ILE B 1 268 ? 39.688 -25.328 -17.172 1 82.94 268 ILE B O 1
ATOM 4653 N N . GLY B 1 269 ? 41.219 -24.156 -18.141 1 83.06 269 GLY B N 1
ATOM 4654 C CA . GLY B 1 269 ? 40.312 -23.094 -18.5 1 83.06 269 GLY B CA 1
ATOM 4655 C C . GLY B 1 269 ? 40.094 -22.094 -17.375 1 83.06 269 GLY B C 1
ATOM 4656 O O . GLY B 1 269 ? 39.156 -21.297 -17.422 1 83.06 269 GLY B O 1
ATOM 4657 N N . ILE B 1 270 ? 40.812 -22.031 -16.469 1 86.62 270 ILE B N 1
ATOM 4658 C CA . ILE B 1 270 ? 40.719 -21.094 -15.352 1 86.62 270 ILE B CA 1
ATOM 4659 C C . ILE B 1 270 ? 41.594 -19.875 -15.641 1 86.62 270 ILE B C 1
ATOM 4661 O O . ILE B 1 270 ? 42.812 -19.969 -15.781 1 86.62 270 ILE B O 1
ATOM 4665 N N . THR B 1 271 ? 40.938 -18.734 -15.688 1 86.06 271 THR B N 1
ATOM 4666 C CA . THR B 1 271 ? 41.656 -17.547 -16.078 1 86.06 271 THR B CA 1
ATOM 4667 C C . THR B 1 271 ? 41.562 -16.453 -15.016 1 86.06 271 THR B C 1
ATOM 4669 O O . THR B 1 271 ? 42.438 -15.594 -14.914 1 86.06 271 THR B O 1
ATOM 4672 N N . THR B 1 272 ? 40.719 -16.5 -14.242 1 86.94 272 THR B N 1
ATOM 4673 C CA . THR B 1 272 ? 40.531 -15.477 -13.219 1 86.94 272 THR B CA 1
ATOM 4674 C C . THR B 1 272 ? 40.562 -16.094 -11.828 1 86.94 272 THR B C 1
ATOM 4676 O O . THR B 1 272 ? 40.344 -17.312 -11.68 1 86.94 272 THR B O 1
ATOM 4679 N N . ILE B 1 273 ? 40.781 -15.203 -10.82 1 86.62 273 ILE B N 1
ATOM 4680 C CA . ILE B 1 273 ? 40.781 -15.648 -9.438 1 86.62 273 ILE B CA 1
ATOM 4681 C C . ILE B 1 273 ? 39.406 -16.156 -9.062 1 86.62 273 ILE B C 1
ATOM 4683 O O . ILE B 1 273 ? 39.25 -17.125 -8.312 1 86.62 273 ILE B O 1
ATOM 4687 N N . GLY B 1 274 ? 38.5 -15.625 -9.609 1 82.25 274 GLY B N 1
ATOM 4688 C CA . GLY B 1 274 ? 37.125 -16.047 -9.406 1 82.25 274 GLY B CA 1
ATOM 4689 C C . GLY B 1 274 ? 36.844 -17.453 -9.875 1 82.25 274 GLY B C 1
ATOM 4690 O O . GLY B 1 274 ? 36.156 -18.219 -9.203 1 82.25 274 GLY B O 1
ATOM 4691 N N . ASP B 1 275 ? 37.281 -17.844 -11.078 1 84.88 275 ASP B N 1
ATOM 4692 C CA . ASP B 1 275 ? 37.219 -19.203 -11.602 1 84.88 275 ASP B CA 1
ATOM 4693 C C . ASP B 1 275 ? 37.875 -20.203 -10.641 1 84.88 275 ASP B C 1
ATOM 4695 O O . ASP B 1 275 ? 37.344 -21.297 -10.43 1 84.88 275 ASP B O 1
ATOM 4699 N N . LEU B 1 276 ? 38.906 -19.703 -10.102 1 87.94 276 LEU B N 1
ATOM 4700 C CA . LEU B 1 276 ? 39.75 -20.562 -9.258 1 87.94 276 LEU B CA 1
ATOM 4701 C C . LEU B 1 276 ? 39.062 -20.844 -7.922 1 87.94 276 LEU B C 1
ATOM 4703 O O . LEU B 1 276 ? 39 -21.984 -7.465 1 87.94 276 LEU B O 1
ATOM 4707 N N . VAL B 1 277 ? 38.531 -19.828 -7.352 1 86.81 277 VAL B N 1
ATOM 4708 C CA . VAL B 1 277 ? 37.969 -19.953 -6.012 1 86.81 277 VAL B CA 1
ATOM 4709 C C . VAL B 1 277 ? 36.719 -20.812 -6.059 1 86.81 277 VAL B C 1
ATOM 4711 O O . VAL B 1 277 ? 36.312 -21.391 -5.051 1 86.81 277 VAL B O 1
ATOM 4714 N N . ARG B 1 278 ? 36.188 -21 -7.223 1 80.62 278 ARG B N 1
ATOM 4715 C CA . ARG B 1 278 ? 35 -21.812 -7.402 1 80.62 278 ARG B CA 1
ATOM 4716 C C . ARG B 1 278 ? 35.344 -23.297 -7.395 1 80.62 278 ARG B C 1
ATOM 4718 O O . ARG B 1 278 ? 34.469 -24.141 -7.141 1 80.62 278 ARG B O 1
ATOM 4725 N N . MET B 1 279 ? 36.438 -23.625 -7.648 1 83 279 MET B N 1
ATOM 4726 C CA . MET B 1 279 ? 36.875 -25.016 -7.684 1 83 279 MET B CA 1
ATOM 4727 C C . MET B 1 279 ? 37.125 -25.547 -6.273 1 83 279 MET B C 1
ATOM 4729 O O . MET B 1 279 ? 37.562 -24.828 -5.395 1 83 279 MET B O 1
ATOM 4733 N N . THR B 1 280 ? 36.656 -26.703 -6.117 1 83.94 280 THR B N 1
ATOM 4734 C CA . THR B 1 280 ? 36.938 -27.359 -4.844 1 83.94 280 THR B CA 1
ATOM 4735 C C . THR B 1 280 ? 38.344 -27.922 -4.812 1 83.94 280 THR B C 1
ATOM 4737 O O . THR B 1 280 ? 38.969 -28.141 -5.859 1 83.94 280 THR B O 1
ATOM 4740 N N . GLU B 1 281 ? 38.75 -28.141 -3.609 1 84.75 281 GLU B N 1
ATOM 4741 C CA . GLU B 1 281 ? 40.062 -28.719 -3.426 1 84.75 281 GLU B CA 1
ATOM 4742 C C . GLU B 1 281 ? 40.188 -30.062 -4.148 1 84.75 281 GLU B C 1
ATOM 4744 O O . GLU B 1 281 ? 41.219 -30.359 -4.758 1 84.75 281 GLU B O 1
ATOM 4749 N N . ASP B 1 282 ? 39.125 -30.812 -4.105 1 82.88 282 ASP B N 1
ATOM 4750 C CA . ASP B 1 282 ? 39.125 -32.125 -4.73 1 82.88 282 ASP B CA 1
ATOM 4751 C C . ASP B 1 282 ? 39.25 -32.031 -6.25 1 82.88 282 ASP B C 1
ATOM 4753 O O . ASP B 1 282 ? 39.938 -32.812 -6.891 1 82.88 282 ASP B O 1
ATOM 4757 N N . GLU B 1 283 ? 38.594 -31.016 -6.777 1 84.62 283 GLU B N 1
ATOM 4758 C CA . GLU B 1 283 ? 38.625 -30.781 -8.219 1 84.62 283 GLU B CA 1
ATOM 4759 C C . GLU B 1 283 ? 40.031 -30.391 -8.68 1 84.62 283 GLU B C 1
ATOM 4761 O O . GLU B 1 283 ? 40.5 -30.844 -9.727 1 84.62 283 GLU B O 1
ATOM 4766 N N . LEU B 1 284 ? 40.594 -29.625 -7.891 1 85.69 284 LEU B N 1
ATOM 4767 C CA . LEU B 1 284 ? 41.938 -29.156 -8.234 1 85.69 284 LEU B CA 1
ATOM 4768 C C . LEU B 1 284 ? 42.969 -30.281 -8.094 1 85.69 284 LEU B C 1
ATOM 4770 O O . LEU B 1 284 ? 43.875 -30.391 -8.898 1 85.69 284 LEU B O 1
ATOM 4774 N N . LYS B 1 285 ? 42.656 -31.109 -7.16 1 81.56 285 LYS B N 1
ATOM 4775 C CA . LYS B 1 285 ? 43.531 -32.25 -6.938 1 81.56 285 LYS B CA 1
ATOM 4776 C C . LYS B 1 285 ? 43.438 -33.25 -8.094 1 81.56 285 LYS B C 1
ATOM 4778 O O . LYS B 1 285 ? 44.375 -33.969 -8.391 1 81.56 285 LYS B O 1
ATOM 4783 N N . SER B 1 286 ? 42.375 -33.25 -8.688 1 81.19 286 SER B N 1
ATOM 4784 C CA . SER B 1 286 ? 42.156 -34.219 -9.758 1 81.19 286 SER B CA 1
ATOM 4785 C C . SER B 1 286 ? 42.656 -33.719 -11.094 1 81.19 286 SER B C 1
ATOM 4787 O O . SER B 1 286 ? 42.75 -34.469 -12.07 1 81.19 286 SER B O 1
ATOM 4789 N N . THR B 1 287 ? 42.844 -32.5 -11.219 1 79.38 287 THR B N 1
ATOM 4790 C CA . THR B 1 287 ? 43.344 -31.891 -12.445 1 79.38 287 THR B CA 1
ATOM 4791 C C . THR B 1 287 ? 44.75 -32.375 -12.75 1 79.38 287 THR B C 1
ATOM 4793 O O . THR B 1 287 ? 45.594 -32.406 -11.859 1 79.38 287 THR B O 1
ATOM 4796 N N . LYS B 1 288 ? 44.938 -32.719 -13.922 1 79 288 LYS B N 1
ATOM 4797 C CA . LYS B 1 288 ? 46.219 -33.219 -14.359 1 79 288 LYS B CA 1
ATOM 4798 C C . LYS B 1 288 ? 47.312 -32.156 -14.141 1 79 288 LYS B C 1
ATOM 4800 O O . LYS B 1 288 ? 47.125 -30.969 -14.438 1 79 288 LYS B O 1
ATOM 4805 N N . ASN B 1 289 ? 48.406 -32.344 -13.414 1 78.19 289 ASN B N 1
ATOM 4806 C CA . ASN B 1 289 ? 49.625 -31.562 -13.242 1 78.19 289 ASN B CA 1
ATOM 4807 C C . ASN B 1 289 ? 49.531 -30.641 -12.023 1 78.19 289 ASN B C 1
ATOM 4809 O O . ASN B 1 289 ? 50.344 -29.75 -11.844 1 78.19 289 ASN B O 1
ATOM 4813 N N . ILE B 1 290 ? 48.406 -30.719 -11.305 1 81.88 290 ILE B N 1
ATOM 4814 C CA . ILE B 1 290 ? 48.344 -29.984 -10.039 1 81.88 290 ILE B CA 1
ATOM 4815 C C . ILE B 1 290 ? 48.625 -30.953 -8.883 1 81.88 290 ILE B C 1
ATOM 4817 O O . ILE B 1 290 ? 47.75 -31.766 -8.523 1 81.88 290 ILE B O 1
ATOM 4821 N N . GLY B 1 291 ? 49.75 -30.953 -8.383 1 83 291 GLY B N 1
ATOM 4822 C CA . GLY B 1 291 ? 50.188 -31.812 -7.277 1 83 291 GLY B CA 1
ATOM 4823 C C . GLY B 1 291 ? 49.969 -31.172 -5.918 1 83 291 GLY B C 1
ATOM 4824 O O . GLY B 1 291 ? 49.406 -30.078 -5.816 1 83 291 GLY B O 1
ATOM 4825 N N . ARG B 1 292 ? 50.5 -31.844 -4.871 1 84.62 292 ARG B N 1
ATOM 4826 C CA . ARG B 1 292 ? 50.344 -31.438 -3.48 1 84.62 292 ARG B CA 1
ATOM 4827 C C . ARG B 1 292 ? 51.031 -30.078 -3.238 1 84.62 292 ARG B C 1
ATOM 4829 O O . ARG B 1 292 ? 50.469 -29.219 -2.547 1 84.62 292 ARG B O 1
ATOM 4836 N N . LYS B 1 293 ? 52.125 -29.922 -3.83 1 83.56 293 LYS B N 1
ATOM 4837 C CA . LYS B 1 293 ? 52.844 -28.672 -3.639 1 83.56 293 LYS B CA 1
ATOM 4838 C C . LYS B 1 293 ? 52.156 -27.5 -4.312 1 83.56 293 LYS B C 1
ATOM 4840 O O . LYS B 1 293 ? 52.031 -26.422 -3.732 1 83.56 293 LYS B O 1
ATOM 4845 N N . ALA B 1 294 ? 51.688 -27.734 -5.555 1 83.94 294 ALA B N 1
ATOM 4846 C CA . ALA B 1 294 ? 50.969 -26.703 -6.289 1 83.94 294 ALA B CA 1
ATOM 4847 C C . ALA B 1 294 ? 49.688 -26.328 -5.578 1 83.94 294 ALA B C 1
ATOM 4849 O O . ALA B 1 294 ? 49.312 -25.141 -5.488 1 83.94 294 ALA B O 1
ATOM 4850 N N . LEU B 1 295 ? 49.062 -27.281 -5.078 1 87.62 295 LEU B N 1
ATOM 4851 C CA . LEU B 1 295 ? 47.812 -27.062 -4.352 1 87.62 295 LEU B CA 1
ATOM 4852 C C . LEU B 1 295 ? 48.062 -26.234 -3.102 1 87.62 295 LEU B C 1
ATOM 4854 O O . LEU B 1 295 ? 47.281 -25.328 -2.789 1 87.62 295 LEU B O 1
ATOM 4858 N N . ALA B 1 296 ? 49.094 -26.531 -2.43 1 87.62 296 ALA B N 1
ATOM 4859 C CA . ALA B 1 296 ? 49.469 -25.781 -1.233 1 87.62 296 ALA B CA 1
ATOM 4860 C C . ALA B 1 296 ? 49.781 -24.328 -1.578 1 87.62 296 ALA B C 1
ATOM 4862 O O . ALA B 1 296 ? 49.375 -23.406 -0.854 1 87.62 296 ALA B O 1
ATOM 4863 N N . GLU B 1 297 ? 50.469 -24.094 -2.625 1 88.69 297 GLU B N 1
ATOM 4864 C CA . GLU B 1 297 ? 50.812 -22.75 -3.098 1 88.69 297 GLU B CA 1
ATOM 4865 C C . GLU B 1 297 ? 49.531 -21.953 -3.426 1 88.69 297 GLU B C 1
ATOM 4867 O O . GLU B 1 297 ? 49.438 -20.781 -3.084 1 88.69 297 GLU B O 1
ATOM 4872 N N . ILE B 1 298 ? 48.656 -22.656 -4.078 1 89.38 298 ILE B N 1
ATOM 4873 C CA . ILE B 1 298 ? 47.406 -22.031 -4.492 1 89.38 298 ILE B CA 1
ATOM 4874 C C . ILE B 1 298 ? 46.594 -21.641 -3.26 1 89.38 298 ILE B C 1
ATOM 4876 O O . ILE B 1 298 ? 46.094 -20.531 -3.178 1 89.38 298 ILE B O 1
ATOM 4880 N N . LYS B 1 299 ? 46.531 -22.484 -2.373 1 87.94 299 LYS B N 1
ATOM 4881 C CA . LYS B 1 299 ? 45.781 -22.219 -1.147 1 87.94 299 LYS B CA 1
ATOM 4882 C C . LYS B 1 299 ? 46.375 -21.047 -0.369 1 87.94 299 LYS B C 1
ATOM 4884 O O . LYS B 1 299 ? 45.656 -20.203 0.153 1 87.94 299 LYS B O 1
ATOM 4889 N N . GLU B 1 300 ? 47.656 -21.062 -0.296 1 86.56 300 GLU B N 1
ATOM 4890 C CA . GLU B 1 300 ? 48.344 -20 0.404 1 86.56 300 GLU B CA 1
ATOM 4891 C C . GLU B 1 300 ? 48.125 -18.656 -0.285 1 86.56 300 GLU B C 1
ATOM 4893 O O . GLU B 1 300 ? 47.906 -17.641 0.379 1 86.56 300 GLU B O 1
ATOM 4898 N N . ALA B 1 301 ? 48.25 -18.672 -1.581 1 86.62 301 ALA B N 1
ATOM 4899 C CA . ALA B 1 301 ? 48.031 -17.438 -2.348 1 86.62 301 ALA B CA 1
ATOM 4900 C C . ALA B 1 301 ? 46.625 -16.906 -2.176 1 86.62 301 ALA B C 1
ATOM 4902 O O . ALA B 1 301 ? 46.438 -15.695 -2.031 1 86.62 301 ALA B O 1
ATOM 4903 N N . LEU B 1 302 ? 45.719 -17.781 -2.195 1 87.19 302 LEU B N 1
ATOM 4904 C CA . LEU B 1 302 ? 44.312 -17.391 -2.004 1 87.19 302 LEU B CA 1
ATOM 4905 C C . LEU B 1 302 ? 44.094 -16.891 -0.583 1 87.19 302 LEU B C 1
ATOM 4907 O O . LEU B 1 302 ? 43.344 -15.914 -0.375 1 87.19 302 LEU B O 1
ATOM 4911 N N . HIS B 1 303 ? 44.625 -17.516 0.338 1 85.44 303 HIS B N 1
ATOM 4912 C CA . HIS B 1 303 ? 44.531 -17.125 1.738 1 85.44 303 HIS B CA 1
ATOM 4913 C C . HIS B 1 303 ? 45.031 -15.711 1.958 1 85.44 303 HIS B C 1
ATOM 4915 O O . HIS B 1 30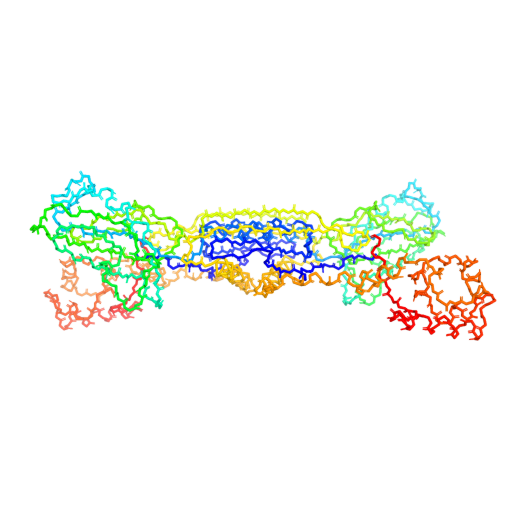3 ? 44.469 -14.938 2.725 1 85.44 303 HIS B O 1
ATOM 4921 N N . LYS B 1 304 ? 46.062 -15.414 1.288 1 82.06 304 LYS B N 1
ATOM 4922 C CA . LYS B 1 304 ? 46.625 -14.078 1.377 1 82.06 304 LYS B CA 1
ATOM 4923 C C . LYS B 1 304 ? 45.656 -13.023 0.85 1 82.06 304 LYS B C 1
ATOM 4925 O O . LYS B 1 304 ? 45.688 -11.867 1.288 1 82.06 304 LYS B O 1
ATOM 4930 N N . LEU B 1 305 ? 44.969 -13.461 -0.086 1 78.69 305 LEU B N 1
ATOM 4931 C CA . LEU B 1 305 ? 44 -12.547 -0.677 1 78.69 305 LEU B CA 1
ATOM 4932 C C . LEU B 1 305 ? 42.656 -12.602 0.074 1 78.69 305 LEU B C 1
ATOM 4934 O O . LEU B 1 305 ? 41.719 -11.898 -0.284 1 78.69 305 LEU B O 1
ATOM 4938 N N . GLY B 1 306 ? 42.688 -13.453 1.104 1 79.12 306 GLY B N 1
ATOM 4939 C CA . GLY B 1 306 ? 41.5 -13.625 1.906 1 79.12 306 GLY B CA 1
ATOM 4940 C C . GLY B 1 306 ? 40.438 -14.492 1.234 1 79.12 306 GLY B C 1
ATOM 4941 O O . GLY B 1 306 ? 39.25 -14.367 1.518 1 79.12 306 GLY B O 1
ATOM 4942 N N . LEU B 1 307 ? 40.844 -15.32 0.304 1 79.81 307 LEU B N 1
ATOM 4943 C CA . LEU B 1 307 ? 39.969 -16.203 -0.457 1 79.81 307 LEU B CA 1
ATOM 4944 C C . LEU B 1 307 ? 40.25 -17.656 -0.131 1 79.81 307 LEU B C 1
ATOM 4946 O O . LEU B 1 307 ? 41.281 -17.984 0.438 1 79.81 307 LEU B O 1
ATOM 4950 N N . GLU B 1 308 ? 39.25 -18.516 -0.422 1 82.06 308 GLU B N 1
ATOM 4951 C CA . GLU B 1 308 ? 39.406 -19.953 -0.251 1 82.06 308 GLU B CA 1
ATOM 4952 C C . GLU B 1 308 ? 38.812 -20.719 -1.428 1 82.06 308 GLU B C 1
ATOM 4954 O O . GLU B 1 308 ? 37.969 -20.188 -2.16 1 82.06 308 GLU B O 1
ATOM 4959 N N . LEU B 1 309 ? 39.406 -21.844 -1.562 1 83.94 309 LEU B N 1
ATOM 4960 C CA . LEU B 1 309 ? 38.844 -22.719 -2.592 1 83.94 309 LEU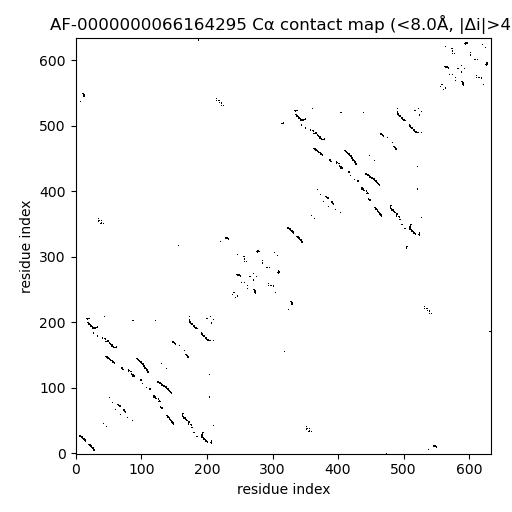 B CA 1
ATOM 4961 C C . LEU B 1 309 ? 37.438 -23.172 -2.223 1 83.94 309 LEU B C 1
ATOM 4963 O O . LEU B 1 309 ? 37.125 -23.328 -1.04 1 83.94 309 LEU B O 1
ATOM 4967 N N . GLY B 1 310 ? 36.594 -23.312 -3.18 1 79.19 310 GLY B N 1
ATOM 4968 C CA . GLY B 1 310 ? 35.25 -23.812 -2.988 1 79.19 310 GLY B CA 1
ATOM 4969 C C . GLY B 1 310 ? 34.25 -22.75 -2.549 1 79.19 310 GLY B C 1
ATOM 4970 O O . GLY B 1 310 ? 33.219 -23.062 -1.94 1 79.19 310 GLY B O 1
ATOM 4971 N N . MET B 1 311 ? 34.594 -21.578 -2.691 1 75.38 311 MET B N 1
ATOM 4972 C CA . MET B 1 311 ? 33.719 -20.484 -2.322 1 75.38 311 MET B CA 1
ATOM 4973 C C . MET B 1 311 ? 32.531 -20.375 -3.279 1 75.38 311 MET B C 1
ATOM 4975 O O . MET B 1 311 ? 32.688 -20.547 -4.488 1 75.38 311 MET B O 1
ATOM 4979 N N . ASN B 1 312 ? 31.328 -20.469 -2.863 1 62.09 312 ASN B N 1
ATOM 4980 C CA . ASN B 1 312 ? 30.156 -20.234 -3.684 1 62.09 312 ASN B CA 1
ATOM 4981 C C . ASN B 1 312 ? 30 -18.766 -4.051 1 62.09 312 ASN B C 1
ATOM 4983 O O . ASN B 1 312 ? 29.531 -17.969 -3.238 1 62.09 312 ASN B O 1
ATOM 4987 N N . ILE B 1 313 ? 30.641 -18.312 -5.02 1 57.72 313 ILE B N 1
ATOM 4988 C CA . ILE B 1 313 ? 30.562 -16.922 -5.457 1 57.72 313 ILE B CA 1
ATOM 4989 C C . ILE B 1 313 ? 29.438 -16.766 -6.465 1 57.72 313 ILE B C 1
ATOM 4991 O O . ILE B 1 313 ? 29.375 -17.469 -7.473 1 57.72 313 ILE B O 1
ATOM 4995 N N . GLU B 1 314 ? 28.281 -16.406 -6.152 1 47.91 314 GLU B N 1
ATOM 4996 C CA . GLU B 1 314 ? 27.219 -16.109 -7.105 1 47.91 314 GLU B CA 1
ATOM 4997 C C . GLU B 1 314 ? 27.688 -15.141 -8.18 1 47.91 314 GLU B C 1
ATOM 4999 O O . GLU B 1 314 ? 28.25 -14.094 -7.863 1 47.91 314 GLU B O 1
ATOM 5004 N N . THR B 1 315 ? 28.062 -15.648 -9.266 1 42.47 315 THR B N 1
ATOM 5005 C CA . THR B 1 315 ? 28.406 -14.867 -10.445 1 42.47 315 THR B CA 1
ATOM 5006 C C . THR B 1 315 ? 27.344 -13.805 -10.703 1 42.47 315 THR B C 1
ATOM 5008 O O . THR B 1 315 ? 26.172 -14.125 -10.93 1 42.47 315 THR B O 1
ATOM 5011 N N . GLN B 1 316 ? 27.406 -12.781 -10.195 1 34.97 316 GLN B N 1
ATOM 5012 C CA . GLN B 1 316 ? 26.625 -11.703 -10.805 1 34.97 316 GLN B CA 1
ATOM 5013 C C . GLN B 1 316 ? 27.016 -11.508 -12.273 1 34.97 316 GLN B C 1
ATOM 5015 O O . GLN B 1 316 ? 28.125 -11.055 -12.57 1 34.97 316 GLN B O 1
ATOM 5020 N N . ARG B 1 317 ? 26.688 -12.508 -13.156 1 32.25 317 ARG B N 1
ATOM 5021 C CA . ARG B 1 317 ? 26.609 -12.062 -14.539 1 32.25 317 ARG B CA 1
ATOM 5022 C C . ARG B 1 317 ? 25.516 -11.008 -14.711 1 32.25 317 ARG B C 1
ATOM 5024 O O . ARG B 1 317 ? 24.438 -11.117 -14.117 1 32.25 317 ARG B O 1
#

Organism: Aquifex aeolicus (strain VF5) (NCBI:txid224324)

Solvent-accessible surface area (backbone atoms only — not comparable to full-atom values): 33382 Å² total; per-residue (Å²): 128,69,75,71,88,63,71,60,82,44,44,25,39,79,41,76,52,57,34,34,25,30,37,37,41,26,50,24,46,77,66,41,27,58,46,54,46,51,43,47,46,52,35,39,51,46,61,36,72,24,48,27,50,43,30,37,28,42,76,96,43,75,54,59,90,35,76,40,88,44,34,73,44,34,40,51,54,32,51,57,31,52,68,70,54,44,62,45,74,48,83,85,69,50,66,47,77,32,43,29,70,48,70,36,58,41,78,40,37,48,64,55,45,49,62,58,93,47,43,41,69,78,44,41,78,40,61,39,43,34,32,68,29,61,85,36,70,50,47,36,39,39,32,36,33,44,32,51,18,75,45,52,51,90,77,50,79,81,70,88,61,86,46,58,39,72,38,63,23,60,9,34,34,42,76,45,69,49,70,48,71,42,82,37,75,50,58,54,76,43,72,24,17,30,26,39,37,36,34,32,26,73,51,83,41,34,32,67,58,47,48,52,52,35,40,50,55,53,36,49,55,38,56,56,60,72,63,57,38,69,63,48,70,65,65,62,68,75,48,56,60,55,29,35,44,47,46,23,64,27,48,48,80,74,48,78,53,53,71,62,45,51,53,38,39,45,74,73,68,38,54,24,34,44,55,48,26,50,36,36,67,67,56,48,55,66,38,77,76,35,47,72,65,44,50,51,37,48,51,50,39,31,45,73,74,72,42,52,66,46,44,87,70,79,69,63,76,128,69,72,71,88,64,70,59,82,44,45,25,41,80,41,76,52,58,33,34,25,32,37,36,41,26,51,24,48,76,67,42,29,57,45,54,47,51,42,47,44,53,36,39,51,46,62,37,73,24,48,26,52,43,31,38,29,43,76,96,43,75,53,59,89,35,75,39,88,44,34,75,44,35,38,51,55,32,50,56,29,54,68,69,52,44,62,44,74,50,82,86,68,51,66,48,77,30,40,30,71,51,70,36,57,41,79,41,37,47,62,54,43,51,62,58,93,46,43,42,69,76,45,42,78,40,62,40,44,34,31,70,29,59,84,35,69,50,45,37,38,39,32,36,32,44,35,51,18,74,45,51,50,90,77,50,78,81,69,90,60,86,44,59,37,71,37,63,23,59,10,35,36,41,76,45,68,49,69,49,71,40,82,37,76,51,59,54,77,44,72,24,18,29,26,39,38,37,33,32,27,75,51,81,40,35,32,67,56,48,49,51,52,34,39,50,54,53,36,49,55,39,56,55,59,70,63,58,39,68,63,49,72,64,67,62,68,71,48,60,61,49,30,37,46,48,47,23,64,28,46,48,80,74,48,78,53,54,70,63,46,52,54,38,39,45,73,73,67,38,56,26,35,44,55,49,24,50,36,36,68,68,57,48,55,65,38,78,77,36,50,72,67,44,49,52,38,49,51,51,40,30,45,75,71,74,42,53,66,47,43,86,70,78,66,63,77

pLDDT: mean 87.67, std 15.21, range [27.42, 98.69]

Radius of gyration: 36.57 Å; Cα contacts (8 Å, |Δi|>4): 1289; chains: 2; bounding box: 105×107×74 Å

Secondary structure (DSSP, 8-state):
---------EEEEEEE-SSEEEEEEEEE-TTHHHHHHHHHHHHHHHT-EEEEEEEEEETT--STT---TTBSS-HHHHHHHHTT--EEE-SS-SEEEEEEEEESSEEEEGGGEE--TTEEES-TT-EEEEE--TT-EEEEEEEEEEEESEE-GGGSPP-SSTT-EE--EE--SEEEEEEEEEEEEETTTEEEEEEEEEEEE-SSS-HHHHHHHHHHHHHHHHHHHTS-BSS------S-SSHHHHHHHHSBGGGS---HHHHHHHHHTT--BHHHHHHS-HHHHHHSTT--HHHHHHHHHHHHHTT--TT-------/---------EEEEEEE-SSEEEEEEEEE-TTHHHHHHHHHHHHHHHT-EEEEEEEEEETT--STT---TTBSS-HHHHHHHHHT--EEE-SS-SEEEEEEEEESSEEEEGGGEE--TTEEES-TT-EEEEE--TT-EEEEEEEEEEEESEE-GGGSPP-SSTT-EE--EE--SEEEEEEEEEEEEETTTEEEEEEEEEEEE-SSS-HHHHHHHHHHHHHHHHHHHTS-BSS------SSSHHHHHHHHHSBGGGS---HHHHHHHHHTT--BHHHHHTS-HHHHHHSTT--HHHHHHHHHHHHHTT--TT-------

InterPro domains:
  IPR011260 RNA polymerase, alpha subunit, C-terminal [PF03118] (244-303)
  IPR011262 DNA-directed RNA polymerase, insert domain [PF01000] (56-172)
  IPR011263 DNA-directed RNA polymerase, RpoA/D/Rpb3-type [PF01193] (26-221)
  IPR011263 DNA-directed RNA polymerase, RpoA/D/Rpb3-type [SM00662] (20-228)
  IPR011773 DNA-directed RNA polymerase, alpha subunit [MF_00059] (2-312)
  IPR011773 DNA-directed RNA polymerase, alpha subunit [TIGR02027] (20-312)
  IPR036603 RNA polymerase, RBP11-like subunit [G3DSA:3.30.1360.10] (20-221)
  IPR036603 RNA polymerase, RBP11-like subunit [SSF55257] (1-228)
  IPR036643 DNA-directed RNA polymerase, insert domain superfamily [G3DSA:2.170.120.12] (50-171)
  IPR036643 DNA-directed RNA polymerase, insert domain superfamily [SSF56553] (50-172)

Nearest PDB structures (foldseek):
  5i2d-assembly2_L  TM=7.819E-01  e=3.860E-32  Thermus thermophilus HB8
  5i2d-assembly2_M  TM=7.714E-01  e=1.238E-31  Thermus thermophilus HB8
  5tjg-assembly1_B  TM=9.115E-01  e=2.152E-26  Thermus aquaticus
  1bdf-assembly1_B  TM=8.624E-01  e=1.134E-26  Escherichia coli
  6wmt-assembly1_A  TM=8.444E-01  e=1.272E-20  Francisella tularensis subsp. holarctica LVS